Protein AF-L1K322-F1 (afdb_monomer_lite)

Structure (mmCIF, N/CA/C/O backbone):
data_AF-L1K322-F1
#
_entry.id   AF-L1K322-F1
#
loop_
_atom_site.group_PDB
_atom_site.id
_atom_site.type_symbol
_atom_site.label_atom_id
_atom_site.label_alt_id
_atom_site.label_comp_id
_atom_site.label_asym_id
_atom_site.label_entity_id
_atom_site.label_seq_id
_atom_site.pdbx_PDB_ins_code
_atom_site.Cartn_x
_atom_site.Cartn_y
_atom_site.Cartn_z
_atom_site.occupancy
_atom_site.B_iso_or_equiv
_atom_site.auth_seq_id
_atom_site.auth_comp_id
_atom_site.auth_asym_id
_atom_site.auth_atom_id
_atom_site.pdbx_PDB_model_num
ATOM 1 N N . MET A 1 1 ? -31.800 -50.073 56.067 1.00 41.59 1 MET A N 1
ATOM 2 C CA . MET A 1 1 ? -32.032 -50.381 54.642 1.00 41.59 1 MET A CA 1
ATOM 3 C C . MET A 1 1 ? -32.445 -49.103 53.935 1.00 41.59 1 MET A C 1
ATOM 5 O O . MET A 1 1 ? -33.492 -48.566 54.259 1.00 41.59 1 MET A O 1
ATOM 9 N N . GLY A 1 2 ?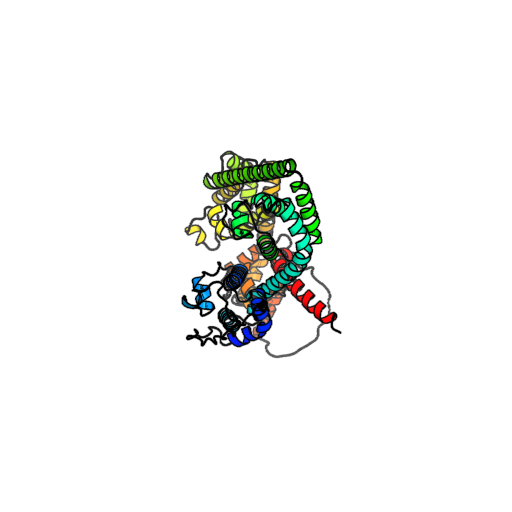 -31.605 -48.610 53.030 1.00 35.69 2 GLY A N 1
ATOM 10 C CA . GLY A 1 2 ? -31.885 -47.506 52.111 1.00 35.69 2 GLY A CA 1
ATOM 11 C C . GLY A 1 2 ? -30.769 -47.503 51.061 1.00 35.69 2 GLY A C 1
ATOM 12 O O . GLY A 1 2 ? -29.612 -47.450 51.482 1.00 35.69 2 GLY A O 1
ATOM 13 N N . PRO A 1 3 ? -31.051 -47.681 49.756 1.00 42.44 3 PRO A N 1
ATOM 14 C CA . PRO A 1 3 ? -29.992 -47.909 48.784 1.00 42.44 3 PRO A CA 1
ATOM 15 C C . PRO A 1 3 ? -29.519 -46.613 48.113 1.00 42.44 3 PRO A C 1
ATOM 17 O O . PRO A 1 3 ? -30.299 -45.844 47.562 1.00 42.44 3 PRO A O 1
ATOM 20 N N . GLU A 1 4 ? -28.204 -46.434 48.212 1.00 34.12 4 GLU A N 1
ATOM 21 C CA . GLU A 1 4 ? -27.244 -46.126 47.144 1.00 34.12 4 GLU A CA 1
ATOM 22 C C . GLU A 1 4 ? -27.522 -44.951 46.191 1.00 34.12 4 GLU A C 1
ATOM 24 O O . GLU A 1 4 ? -28.278 -45.014 45.222 1.00 34.12 4 GLU A O 1
ATOM 29 N N . THR A 1 5 ? -26.746 -43.892 46.420 1.00 40.62 5 THR A N 1
ATOM 30 C CA . THR A 1 5 ? -26.424 -42.822 45.480 1.00 40.62 5 THR A CA 1
ATOM 31 C C . THR A 1 5 ? -25.605 -43.365 44.303 1.00 40.62 5 THR A C 1
ATOM 33 O O . THR A 1 5 ? -24.487 -43.857 44.464 1.00 40.62 5 THR A O 1
ATOM 36 N N . LYS A 1 6 ? -26.160 -43.254 43.089 1.00 37.06 6 LYS A N 1
ATOM 37 C CA . LYS A 1 6 ? -25.452 -43.528 41.831 1.00 37.06 6 LYS A CA 1
ATOM 38 C C . LYS A 1 6 ? -24.299 -42.537 41.635 1.00 37.06 6 LYS A C 1
ATOM 40 O O . LYS A 1 6 ? -24.482 -41.329 41.770 1.00 37.06 6 LYS A O 1
ATOM 45 N N . LYS A 1 7 ? -23.124 -43.069 41.287 1.00 39.88 7 LYS A N 1
ATOM 46 C CA . LYS A 1 7 ? -21.978 -42.311 40.765 1.00 39.88 7 LYS A CA 1
ATOM 47 C C . LYS A 1 7 ? -22.343 -41.669 39.414 1.00 39.88 7 LYS A C 1
ATOM 49 O O . LYS A 1 7 ? -23.121 -42.274 38.678 1.00 39.88 7 LYS A O 1
ATOM 54 N N . PRO A 1 8 ? -21.792 -40.493 39.071 1.00 36.75 8 PRO A N 1
ATOM 55 C CA . PRO A 1 8 ? -21.946 -39.921 37.741 1.00 36.75 8 PRO A CA 1
ATOM 56 C C . PRO A 1 8 ? -21.123 -40.725 36.727 1.00 36.75 8 PRO A C 1
ATOM 58 O O . PRO A 1 8 ? -19.963 -41.054 36.980 1.00 36.75 8 PRO A O 1
ATOM 61 N N . ASP A 1 9 ? -21.773 -41.054 35.614 1.00 34.41 9 ASP A N 1
ATOM 62 C CA . ASP A 1 9 ? -21.249 -41.871 34.527 1.00 34.41 9 ASP A CA 1
ATOM 63 C C . ASP A 1 9 ? -19.962 -41.290 33.922 1.00 34.41 9 ASP A C 1
ATOM 65 O O . ASP A 1 9 ? -19.845 -40.092 33.648 1.00 34.41 9 ASP A O 1
ATOM 69 N N . GLU A 1 10 ? -18.999 -42.183 33.694 1.00 33.31 10 GLU A N 1
ATOM 70 C CA . GLU A 1 10 ? -17.829 -41.953 32.856 1.00 33.31 10 GLU A CA 1
ATOM 71 C C . GLU A 1 10 ? -18.275 -41.480 31.468 1.00 33.31 10 GLU A C 1
ATOM 73 O O . GLU A 1 10 ? -19.051 -42.145 30.776 1.00 33.31 10 GLU A O 1
ATOM 78 N N . TYR A 1 11 ? -17.751 -40.329 31.040 1.00 34.22 11 TYR A N 1
ATOM 79 C CA . TYR A 1 11 ? -17.874 -39.857 29.668 1.00 34.22 11 TYR A CA 1
ATOM 80 C C . TYR A 1 11 ? -17.283 -40.902 28.719 1.00 34.22 11 TYR A C 1
ATOM 82 O O . TYR A 1 11 ? -16.068 -41.044 28.569 1.00 34.22 11 TYR A O 1
ATOM 90 N N . ASN A 1 12 ? -18.188 -41.621 28.064 1.00 32.78 12 ASN A N 1
ATOM 91 C CA . ASN A 1 12 ? -17.923 -42.522 26.962 1.00 32.78 12 ASN A CA 1
ATOM 92 C C . ASN A 1 12 ? -17.321 -41.701 25.809 1.00 32.78 12 ASN A C 1
ATOM 94 O O . ASN A 1 12 ? -18.027 -41.026 25.060 1.00 32.78 12 ASN A O 1
ATOM 98 N N . THR A 1 13 ? -15.991 -41.693 25.719 1.00 34.78 13 THR A N 1
ATOM 99 C CA . THR A 1 13 ? -15.249 -41.082 24.616 1.00 34.78 13 THR A CA 1
ATOM 100 C C . THR A 1 13 ? -15.457 -41.938 23.375 1.00 34.78 13 THR A C 1
ATOM 102 O O . THR A 1 13 ? -14.742 -42.905 23.111 1.00 34.78 13 THR A O 1
ATOM 105 N N . THR A 1 14 ? -16.478 -41.588 22.599 1.00 36.81 14 THR A N 1
ATOM 106 C CA . THR A 1 14 ? -16.730 -42.150 21.276 1.00 36.81 14 THR A CA 1
ATOM 107 C C . THR A 1 14 ? -15.472 -41.988 20.427 1.00 36.81 14 THR A C 1
ATOM 109 O O . THR A 1 14 ? -15.012 -40.877 20.151 1.00 36.81 14 THR A O 1
ATOM 112 N N . LYS A 1 15 ? -14.887 -43.128 20.045 1.00 39.44 15 LYS A N 1
ATOM 113 C CA . LYS A 1 15 ? -13.773 -43.238 19.101 1.00 39.44 15 LYS A CA 1
ATOM 114 C C . LYS A 1 15 ? -14.094 -42.411 17.854 1.00 39.44 15 LYS A C 1
ATOM 116 O O . LYS A 1 15 ? -14.967 -42.779 17.077 1.00 39.44 15 LYS A O 1
ATOM 121 N N . ARG A 1 16 ? -13.377 -41.301 17.664 1.00 35.62 16 ARG A N 1
ATOM 122 C CA . ARG A 1 16 ? -13.387 -40.534 16.413 1.00 35.62 16 ARG A CA 1
ATOM 123 C C . ARG A 1 16 ? -12.787 -41.409 15.317 1.00 35.62 16 ARG A C 1
ATOM 125 O O . ARG A 1 16 ? -11.584 -41.676 15.331 1.00 35.62 16 ARG A O 1
ATOM 132 N N . GLU A 1 17 ? -13.614 -41.873 14.391 1.00 33.97 17 GLU A N 1
ATOM 133 C CA . GLU A 1 17 ? -13.134 -42.533 13.182 1.00 33.97 17 GLU A CA 1
ATOM 134 C C . GLU A 1 17 ? -12.373 -41.511 12.328 1.00 33.97 17 GLU A C 1
ATOM 136 O O . GLU A 1 17 ? -12.911 -40.492 11.899 1.00 33.97 17 GLU A O 1
ATOM 141 N N . LYS A 1 18 ? -11.077 -41.763 12.114 1.00 35.75 18 LYS A N 1
ATOM 142 C CA . LYS A 1 18 ? -10.272 -41.023 11.139 1.00 35.75 18 LYS A CA 1
ATOM 143 C C . LYS A 1 18 ? -10.753 -41.404 9.742 1.00 35.75 18 LYS A C 1
ATOM 145 O O . LYS A 1 18 ? -10.410 -42.477 9.249 1.00 35.75 18 LYS A O 1
ATOM 150 N N . ILE A 1 19 ? -11.504 -40.521 9.094 1.00 38.19 19 ILE A N 1
ATOM 151 C CA . ILE A 1 19 ? -11.815 -40.650 7.670 1.00 38.19 19 ILE A CA 1
ATOM 152 C C . ILE A 1 19 ? -10.530 -40.350 6.884 1.00 38.19 19 ILE A C 1
ATOM 154 O O . ILE A 1 19 ? -10.021 -39.231 6.891 1.00 38.19 19 ILE A O 1
ATOM 158 N N . ILE A 1 20 ? -9.974 -41.376 6.238 1.00 34.31 20 ILE A N 1
ATOM 159 C CA . ILE A 1 20 ? -8.833 -41.257 5.321 1.00 34.31 20 ILE A CA 1
ATOM 160 C C . ILE A 1 20 ? -9.396 -41.015 3.917 1.00 34.31 20 ILE A C 1
ATOM 162 O O . ILE A 1 20 ? -9.968 -41.917 3.307 1.00 34.31 20 ILE A O 1
ATOM 166 N N . LEU A 1 21 ? -9.237 -39.793 3.406 1.00 39.44 21 LEU A N 1
ATOM 167 C CA . LEU A 1 21 ? -9.720 -39.386 2.084 1.00 39.44 21 LEU A CA 1
ATOM 168 C C . LEU A 1 21 ? -8.792 -39.880 0.961 1.00 39.44 21 LEU A C 1
ATOM 170 O O . LEU A 1 21 ? -7.565 -39.792 1.063 1.00 39.44 21 LEU A O 1
ATOM 174 N N . ARG A 1 22 ? -9.382 -40.363 -0.142 1.00 31.08 22 ARG A N 1
ATOM 175 C CA . ARG A 1 22 ? -8.677 -40.658 -1.402 1.00 31.08 22 ARG A CA 1
ATOM 176 C C . ARG A 1 22 ? -8.825 -39.478 -2.380 1.00 31.08 22 ARG A C 1
ATOM 178 O O . ARG A 1 22 ? -9.934 -38.971 -2.509 1.00 31.08 22 ARG A O 1
ATOM 185 N N . PRO A 1 23 ? -7.765 -39.053 -3.096 1.00 35.56 23 PRO A N 1
ATOM 186 C CA . PRO A 1 23 ? -7.838 -37.926 -4.032 1.00 35.56 23 PRO A CA 1
ATOM 187 C C . PRO A 1 23 ? -8.678 -38.230 -5.280 1.00 35.56 23 PRO A C 1
ATOM 189 O O . PRO A 1 23 ? -8.463 -39.260 -5.920 1.00 35.56 23 PRO A O 1
ATOM 192 N N . SER A 1 24 ? -9.553 -37.298 -5.669 1.00 39.47 24 SER A N 1
ATOM 193 C CA . SER A 1 24 ? -10.079 -37.201 -7.040 1.00 39.47 24 SER A CA 1
ATOM 194 C C . SER A 1 24 ? -8.998 -36.641 -7.980 1.00 39.47 24 SER A C 1
ATOM 196 O O . SER A 1 24 ? -8.061 -35.987 -7.521 1.00 39.47 24 SER A O 1
ATOM 198 N N . ALA A 1 25 ? -9.087 -36.949 -9.278 1.00 35.81 25 ALA A N 1
ATOM 199 C CA . ALA A 1 25 ? -8.037 -36.733 -10.276 1.00 35.81 25 ALA A CA 1
ATOM 200 C C . ALA A 1 25 ? -7.489 -35.291 -10.270 1.00 35.81 25 ALA A C 1
ATOM 202 O O . ALA A 1 25 ? -8.152 -34.346 -10.697 1.00 35.81 25 ALA A O 1
ATOM 203 N N . ALA A 1 26 ? -6.255 -35.136 -9.785 1.00 46.47 26 ALA A N 1
ATOM 204 C CA . ALA A 1 26 ? -5.552 -33.863 -9.755 1.00 46.47 26 ALA A CA 1
ATOM 205 C C . ALA A 1 26 ? -5.217 -33.410 -11.183 1.00 46.47 26 ALA A C 1
ATOM 207 O O . ALA A 1 26 ? -4.656 -34.176 -11.969 1.00 46.47 26 ALA A O 1
ATOM 208 N N . LEU A 1 27 ? -5.505 -32.145 -11.501 1.00 48.06 27 LEU A N 1
ATOM 209 C CA . LEU A 1 27 ? -4.880 -31.475 -12.641 1.00 48.06 27 LEU A CA 1
ATOM 210 C C . LEU A 1 27 ? -3.351 -31.603 -12.485 1.00 48.06 27 LEU A C 1
ATOM 212 O O . LEU A 1 27 ? -2.845 -31.339 -11.387 1.00 48.06 27 LEU A O 1
ATOM 216 N N . PRO A 1 28 ? -2.608 -32.036 -13.521 1.00 45.59 28 PRO A N 1
ATOM 217 C CA . PRO A 1 28 ? -1.162 -32.167 -13.419 1.00 45.59 28 PRO A CA 1
ATOM 218 C C . PRO A 1 28 ? -0.547 -30.804 -13.070 1.00 45.59 28 PRO A C 1
ATOM 220 O O . PRO A 1 28 ? -1.006 -29.779 -13.585 1.00 45.59 28 PRO A O 1
ATOM 223 N N . PRO A 1 29 ? 0.466 -30.754 -12.186 1.00 52.91 29 PRO A N 1
ATOM 224 C CA . PRO A 1 29 ? 1.105 -29.496 -11.843 1.00 52.91 29 PRO A CA 1
ATOM 225 C C . PRO A 1 29 ? 1.723 -28.889 -13.104 1.00 52.91 29 PRO A C 1
ATOM 227 O O . PRO A 1 29 ? 2.479 -29.547 -13.816 1.00 52.91 29 PRO A O 1
ATOM 230 N N . ALA A 1 30 ? 1.405 -27.622 -13.369 1.00 63.28 30 ALA A N 1
ATOM 231 C CA . ALA A 1 30 ? 1.925 -26.895 -14.526 1.00 63.28 30 ALA A CA 1
ATOM 232 C C . ALA A 1 30 ? 3.460 -26.731 -14.469 1.00 63.28 30 ALA A C 1
ATOM 234 O O . ALA A 1 30 ? 4.107 -26.512 -15.489 1.00 63.28 30 ALA A O 1
ATOM 235 N N . ASN A 1 31 ? 4.046 -26.878 -13.277 1.00 76.88 31 ASN A N 1
ATOM 236 C CA . ASN A 1 31 ? 5.481 -26.922 -13.033 1.00 76.88 31 ASN A CA 1
ATOM 237 C C . ASN A 1 31 ? 5.912 -28.346 -12.634 1.00 76.88 31 ASN A C 1
ATOM 239 O O . ASN A 1 31 ? 5.464 -28.874 -11.613 1.00 76.88 31 ASN A O 1
ATOM 243 N N . VAL A 1 32 ? 6.833 -28.946 -13.396 1.00 81.81 32 VAL A N 1
ATOM 244 C CA . VAL A 1 32 ? 7.362 -30.305 -13.145 1.00 81.81 32 VAL A CA 1
ATOM 245 C C . VAL A 1 32 ? 8.054 -30.449 -11.781 1.00 81.81 32 VAL A C 1
ATOM 247 O O . VAL A 1 32 ? 8.093 -31.541 -11.218 1.00 81.81 32 VAL A O 1
ATOM 250 N N . ASN A 1 33 ? 8.535 -29.340 -11.212 1.00 87.62 33 ASN A N 1
ATOM 251 C CA . ASN A 1 33 ? 9.201 -29.278 -9.913 1.00 87.62 33 ASN A CA 1
ATOM 252 C C . ASN A 1 33 ? 8.281 -28.798 -8.778 1.00 87.62 33 ASN A C 1
ATOM 254 O O . ASN A 1 33 ? 8.744 -28.704 -7.641 1.00 87.62 33 ASN A O 1
ATOM 258 N N . ALA A 1 34 ? 6.992 -28.527 -9.033 1.00 86.38 34 ALA A N 1
ATOM 259 C CA . ALA A 1 34 ? 6.066 -27.970 -8.038 1.00 86.38 34 ALA A CA 1
ATOM 260 C C . ALA A 1 34 ? 6.077 -28.748 -6.717 1.00 86.38 34 ALA A C 1
ATOM 262 O O . ALA A 1 34 ? 6.218 -28.174 -5.641 1.00 86.38 34 ALA A O 1
ATOM 263 N N . LYS A 1 35 ? 6.007 -30.081 -6.796 1.00 88.12 35 LYS A N 1
ATOM 264 C CA . LYS A 1 35 ? 6.023 -30.943 -5.609 1.00 88.12 35 LYS A CA 1
ATOM 265 C C . LYS A 1 35 ? 7.326 -30.805 -4.817 1.00 88.12 35 LYS A C 1
ATOM 267 O O . LYS A 1 35 ? 7.292 -30.737 -3.596 1.00 88.12 35 LYS A O 1
ATOM 272 N N . GLN A 1 36 ? 8.473 -30.747 -5.495 1.00 91.25 36 GLN A N 1
ATOM 273 C CA . GLN A 1 36 ? 9.772 -30.595 -4.834 1.00 91.25 36 GLN A CA 1
ATOM 274 C C . GLN A 1 36 ? 9.917 -29.216 -4.184 1.00 91.25 36 GLN A C 1
ATOM 276 O O . GLN A 1 36 ? 10.422 -29.123 -3.069 1.00 91.25 36 GLN A O 1
ATOM 281 N N . ILE A 1 37 ? 9.454 -28.160 -4.858 1.00 91.50 37 ILE A N 1
ATOM 282 C CA . ILE A 1 37 ? 9.464 -26.794 -4.330 1.00 91.50 37 ILE A CA 1
ATOM 283 C C . ILE A 1 37 ? 8.556 -26.691 -3.098 1.00 91.50 37 ILE A C 1
ATOM 285 O O . ILE A 1 37 ? 9.020 -26.238 -2.057 1.00 91.50 37 ILE A O 1
ATOM 289 N N . ALA A 1 38 ? 7.310 -27.171 -3.174 1.00 91.31 38 ALA A N 1
ATOM 290 C CA . ALA A 1 38 ? 6.384 -27.174 -2.040 1.00 91.31 38 ALA A CA 1
ATOM 291 C C . ALA A 1 38 ? 6.945 -27.965 -0.844 1.00 91.31 38 ALA A C 1
ATOM 293 O O . ALA A 1 38 ? 6.894 -27.487 0.288 1.00 91.31 38 ALA A O 1
ATOM 294 N N . ASN A 1 39 ? 7.566 -29.123 -1.100 1.00 91.88 39 ASN A N 1
ATOM 295 C CA . ASN A 1 39 ? 8.167 -29.961 -0.060 1.00 91.88 39 ASN A CA 1
ATOM 296 C C . ASN A 1 39 ? 9.286 -29.260 0.730 1.00 91.88 39 ASN A C 1
ATOM 298 O O . ASN A 1 39 ? 9.509 -29.593 1.893 1.00 91.88 39 ASN A O 1
ATOM 302 N N . LYS A 1 40 ? 9.988 -28.280 0.140 1.00 94.88 40 LYS A N 1
ATOM 303 C CA . LYS A 1 40 ? 10.999 -27.489 0.869 1.00 94.88 40 LYS A CA 1
ATOM 304 C C . LYS A 1 40 ? 10.389 -26.634 1.981 1.00 94.88 40 LYS A C 1
ATOM 306 O O . LYS A 1 40 ? 11.096 -26.285 2.920 1.00 94.88 40 LYS A O 1
ATOM 311 N N . PHE A 1 41 ? 9.098 -26.317 1.883 1.00 96.12 41 PHE A N 1
ATOM 312 C CA . PHE A 1 41 ? 8.388 -25.423 2.797 1.00 96.12 41 PHE A CA 1
ATOM 313 C C . PHE A 1 41 ? 7.255 -26.121 3.561 1.00 96.12 41 PHE A C 1
ATOM 315 O O . PHE A 1 41 ? 6.390 -25.469 4.146 1.00 96.12 41 PHE A O 1
ATOM 322 N N . THR A 1 42 ? 7.255 -27.458 3.593 1.00 94.81 42 THR A N 1
ATOM 323 C CA . THR A 1 42 ? 6.255 -28.256 4.317 1.00 94.81 42 THR A CA 1
ATOM 324 C C . THR A 1 42 ? 6.140 -27.854 5.788 1.00 94.81 42 THR A C 1
ATOM 326 O O . THR A 1 42 ? 5.037 -27.837 6.328 1.00 94.81 42 THR A O 1
ATOM 329 N N . SER A 1 43 ? 7.251 -27.496 6.442 1.00 95.56 43 SER A N 1
ATOM 330 C CA . SER A 1 43 ? 7.227 -27.063 7.845 1.00 95.56 43 SER A CA 1
ATOM 331 C C . SER A 1 43 ? 6.365 -25.813 8.037 1.00 95.56 43 SER A C 1
ATOM 333 O O . SER A 1 43 ? 5.501 -25.799 8.909 1.00 95.56 43 SER A O 1
ATOM 335 N N . GLN A 1 44 ? 6.546 -24.797 7.192 1.00 96.12 44 GLN A N 1
ATOM 336 C CA . GLN A 1 44 ? 5.782 -23.550 7.224 1.00 96.12 44 GLN A CA 1
ATOM 337 C C . GLN A 1 44 ? 4.306 -23.786 6.900 1.00 96.12 44 GLN A C 1
ATOM 339 O O . GLN A 1 44 ? 3.429 -23.256 7.578 1.00 96.12 44 GLN A O 1
ATOM 344 N N . ILE A 1 45 ? 4.020 -24.627 5.900 1.00 95.38 45 ILE A N 1
ATOM 345 C CA . ILE A 1 45 ? 2.644 -24.970 5.512 1.00 95.38 45 ILE A CA 1
ATOM 346 C C . ILE A 1 45 ? 1.914 -25.660 6.673 1.00 95.38 45 ILE A C 1
ATOM 348 O O . ILE A 1 45 ? 0.774 -25.316 6.986 1.00 95.38 45 ILE A O 1
ATOM 352 N N . ARG A 1 46 ? 2.574 -26.600 7.359 1.00 95.69 46 ARG A N 1
ATOM 353 C CA . ARG A 1 46 ? 2.010 -27.281 8.536 1.00 95.69 46 ARG A CA 1
ATOM 354 C C . ARG A 1 46 ? 1.860 -26.358 9.732 1.00 95.69 46 ARG A C 1
ATOM 356 O O . ARG A 1 46 ? 0.912 -26.497 10.499 1.00 95.69 46 ARG A O 1
ATOM 363 N N . GLU A 1 47 ? 2.775 -25.417 9.902 1.00 94.12 47 GLU A N 1
ATOM 364 C CA . GLU A 1 47 ? 2.669 -24.424 10.960 1.00 94.12 47 GLU A CA 1
ATOM 365 C C . GLU A 1 47 ? 1.475 -23.488 10.735 1.00 94.12 47 GLU A C 1
ATOM 367 O O . GLU A 1 47 ? 0.702 -23.254 11.665 1.00 94.12 47 GLU A O 1
ATOM 372 N N . MET A 1 48 ? 1.247 -23.059 9.490 1.00 94.56 48 MET A N 1
ATOM 373 C CA . MET A 1 48 ? 0.033 -22.339 9.099 1.00 94.56 48 MET A CA 1
ATOM 374 C C . MET A 1 48 ? -1.225 -23.174 9.339 1.00 94.56 48 MET A C 1
ATOM 376 O O . MET A 1 48 ? -2.205 -22.673 9.885 1.00 94.56 48 MET A O 1
ATOM 380 N N . HIS A 1 49 ? -1.204 -24.456 8.960 1.00 95.31 49 HIS A N 1
ATOM 381 C CA . HIS A 1 49 ? -2.322 -25.374 9.195 1.00 95.31 49 HIS A CA 1
ATOM 382 C C . HIS A 1 49 ? -2.685 -25.446 10.677 1.00 95.31 49 HIS A C 1
ATOM 384 O O . HIS A 1 49 ? -3.850 -25.270 11.038 1.00 95.31 49 HIS A O 1
ATOM 390 N N . LYS A 1 50 ? -1.671 -25.630 11.531 1.00 94.06 50 LYS A N 1
ATOM 391 C CA . LYS A 1 50 ? -1.815 -25.674 12.986 1.00 94.06 50 LYS A CA 1
ATOM 392 C C . LYS A 1 50 ? -2.376 -24.363 13.534 1.00 94.06 50 LYS A C 1
ATOM 394 O O . LYS A 1 50 ? -3.293 -24.410 14.347 1.00 94.06 50 LYS A O 1
ATOM 399 N N . MET A 1 51 ? -1.858 -23.221 13.079 1.00 91.31 51 MET A N 1
ATOM 400 C CA . MET A 1 51 ? -2.345 -21.889 13.459 1.00 91.31 51 MET A CA 1
ATOM 401 C C . MET A 1 51 ? -3.829 -21.708 13.107 1.00 91.31 51 MET A C 1
ATOM 403 O O . MET A 1 51 ? -4.604 -21.242 13.933 1.00 91.31 51 MET A O 1
ATOM 407 N N . CYS A 1 52 ? -4.245 -22.123 11.909 1.00 89.69 52 CYS A N 1
ATOM 408 C CA . CYS A 1 52 ? -5.640 -22.035 11.472 1.00 89.69 52 CYS A CA 1
ATOM 409 C C . CYS A 1 52 ? -6.540 -23.147 12.045 1.00 89.69 52 CYS A C 1
ATOM 411 O O . CYS A 1 52 ? -7.735 -23.173 11.748 1.00 89.69 52 CYS A O 1
ATOM 413 N N . GLY A 1 53 ? -5.990 -24.122 12.780 1.00 90.38 53 GLY A N 1
ATOM 414 C CA . GLY A 1 53 ? -6.708 -25.336 13.187 1.00 90.38 53 GLY A CA 1
ATOM 415 C C . GLY A 1 53 ? -7.288 -26.130 12.008 1.00 90.38 53 GLY A C 1
ATOM 416 O O . GLY A 1 53 ? -8.292 -26.819 12.166 1.00 90.38 53 GLY A O 1
ATOM 417 N N . GLY A 1 54 ? -6.718 -25.972 10.809 1.00 91.12 54 GLY A N 1
ATOM 418 C CA . GLY A 1 54 ? -7.257 -26.515 9.561 1.00 91.12 54 GLY A CA 1
ATOM 419 C C . GLY A 1 54 ? -8.574 -25.892 9.083 1.00 91.12 54 GLY A C 1
ATOM 420 O O . GLY A 1 54 ? -9.138 -26.382 8.111 1.00 91.12 54 GLY A O 1
ATOM 421 N N . ARG A 1 55 ? -9.102 -24.841 9.720 1.00 88.81 55 ARG A N 1
ATOM 422 C CA . ARG A 1 55 ? -10.411 -24.286 9.351 1.00 88.81 55 ARG A CA 1
ATOM 423 C C . ARG A 1 55 ? -10.391 -23.622 7.972 1.00 88.81 55 ARG A C 1
ATOM 425 O O . ARG A 1 55 ? -9.530 -22.785 7.692 1.00 88.81 55 ARG A O 1
ATOM 432 N N . LEU A 1 56 ? -11.367 -23.966 7.130 1.00 90.12 56 LEU A N 1
ATOM 433 C CA . LEU A 1 56 ? -11.464 -23.486 5.748 1.00 90.12 56 LEU A CA 1
ATOM 434 C C . LEU A 1 56 ? -11.565 -21.958 5.642 1.00 90.12 56 LEU A C 1
ATOM 436 O O . LEU A 1 56 ? -10.929 -21.380 4.772 1.00 90.12 56 LEU A O 1
ATOM 440 N N . ASP A 1 57 ? -12.327 -21.300 6.515 1.00 83.88 57 ASP A N 1
ATOM 441 C CA . ASP A 1 57 ? -12.505 -19.842 6.515 1.00 83.88 57 ASP A CA 1
ATOM 442 C C . ASP A 1 57 ? -11.190 -19.097 6.790 1.00 83.88 57 ASP A C 1
ATOM 444 O O . ASP A 1 57 ? -10.847 -18.140 6.092 1.00 83.88 57 ASP A O 1
ATOM 448 N N . LEU A 1 58 ? -10.406 -19.582 7.756 1.00 87.25 58 LEU A N 1
ATOM 449 C CA . LEU A 1 58 ? -9.095 -19.017 8.077 1.00 87.25 58 LEU A CA 1
ATOM 450 C C . LEU A 1 58 ? -8.064 -19.314 6.983 1.00 87.25 58 LEU A C 1
ATOM 452 O O . LEU A 1 58 ? -7.302 -18.429 6.602 1.00 87.25 58 LEU A O 1
ATOM 456 N N . ILE A 1 59 ? -8.065 -20.531 6.430 1.00 93.75 59 ILE A N 1
ATOM 457 C CA . ILE A 1 59 ? -7.216 -20.882 5.281 1.00 93.75 59 ILE A CA 1
ATOM 458 C C . ILE A 1 59 ? -7.574 -20.019 4.067 1.00 93.75 59 ILE A C 1
ATOM 460 O O . ILE A 1 59 ? -6.685 -19.517 3.387 1.00 93.75 59 ILE A O 1
ATOM 464 N N . HIS A 1 60 ? -8.857 -19.790 3.800 1.00 91.69 60 HIS A N 1
ATOM 465 C CA . HIS A 1 60 ? -9.284 -18.945 2.691 1.00 91.69 60 HIS A CA 1
ATOM 466 C C . HIS A 1 60 ? -8.768 -17.513 2.859 1.00 91.69 60 HIS A C 1
ATOM 468 O O . HIS A 1 60 ? -8.162 -16.974 1.933 1.00 91.69 60 HIS A O 1
ATOM 474 N N . MET A 1 61 ? -8.903 -16.940 4.057 1.00 86.44 61 MET A N 1
ATOM 475 C CA . MET A 1 61 ? -8.347 -15.626 4.383 1.00 86.44 61 MET A CA 1
ATOM 476 C C . MET A 1 61 ? -6.829 -15.560 4.136 1.00 86.44 61 MET A C 1
ATOM 478 O O . MET A 1 61 ? -6.366 -14.613 3.502 1.00 86.44 61 MET A O 1
ATOM 482 N N . MET A 1 62 ? -6.068 -16.588 4.537 1.00 93.31 62 MET A N 1
ATOM 483 C CA . MET A 1 62 ? -4.624 -16.678 4.264 1.00 93.31 62 MET A CA 1
ATOM 484 C C . MET A 1 62 ? -4.308 -16.609 2.769 1.00 93.31 62 MET A C 1
ATOM 486 O O . MET A 1 62 ? -3.424 -15.875 2.337 1.00 93.31 62 MET A O 1
ATOM 490 N N . PHE A 1 63 ? -5.037 -17.362 1.952 1.00 92.81 63 PHE A N 1
ATOM 491 C CA . PHE A 1 63 ? -4.812 -17.372 0.510 1.00 92.81 63 PHE A CA 1
ATOM 492 C C . PHE A 1 63 ? -5.229 -16.055 -0.158 1.00 92.81 63 PHE A C 1
ATOM 494 O O . PHE A 1 63 ? -4.598 -15.655 -1.137 1.00 92.81 63 PHE A O 1
ATOM 501 N N . CYS A 1 64 ? -6.250 -15.366 0.359 1.00 87.19 64 CYS A N 1
ATOM 502 C CA . CYS A 1 64 ? -6.592 -14.013 -0.082 1.00 87.19 64 CYS A CA 1
ATOM 503 C C . CYS A 1 64 ? -5.467 -13.023 0.234 1.00 87.19 64 CYS A C 1
ATOM 505 O O . CYS A 1 64 ? -5.068 -12.285 -0.659 1.00 87.19 64 CYS A O 1
ATOM 507 N N . GLN A 1 65 ? -4.877 -13.080 1.431 1.00 86.06 65 GLN A N 1
ATOM 508 C CA . GLN A 1 65 ? -3.715 -12.253 1.785 1.00 86.06 65 GLN A CA 1
ATOM 509 C C . GLN A 1 65 ? -2.515 -12.533 0.872 1.00 86.06 65 GLN A C 1
ATOM 511 O O . GLN A 1 65 ? -1.851 -11.608 0.411 1.00 86.06 65 GLN A O 1
ATOM 516 N N . ILE A 1 66 ? -2.263 -13.804 0.545 1.00 90.00 66 ILE A N 1
ATOM 517 C CA . ILE A 1 66 ? -1.227 -14.171 -0.429 1.00 90.00 66 ILE A CA 1
ATOM 518 C C . ILE A 1 66 ? -1.564 -13.590 -1.810 1.00 90.00 66 ILE A C 1
ATOM 520 O O . ILE A 1 66 ? -0.686 -13.055 -2.481 1.00 90.00 66 ILE A O 1
ATOM 524 N N . ALA A 1 67 ? -2.818 -13.667 -2.262 1.00 81.12 67 ALA A N 1
ATOM 525 C CA . ALA A 1 67 ? -3.226 -13.094 -3.543 1.00 81.12 67 ALA A CA 1
ATOM 526 C C . ALA A 1 67 ? -3.016 -11.570 -3.580 1.00 81.12 67 ALA A C 1
ATOM 528 O O . ALA A 1 67 ? -2.376 -11.073 -4.510 1.00 81.12 67 ALA A O 1
ATOM 529 N N . GLU A 1 68 ? -3.466 -10.858 -2.549 1.00 74.62 68 GLU A N 1
ATOM 530 C CA . GLU A 1 68 ? -3.320 -9.407 -2.397 1.00 74.62 68 GLU A CA 1
ATOM 531 C C . GLU A 1 68 ? -1.851 -8.979 -2.350 1.00 74.62 68 GLU A C 1
ATOM 533 O O . GLU A 1 68 ? -1.462 -8.056 -3.066 1.00 74.62 68 GLU A O 1
ATOM 538 N N . HIS A 1 69 ? -1.005 -9.704 -1.607 1.00 81.00 69 HIS A N 1
ATOM 539 C CA . HIS A 1 69 ? 0.446 -9.481 -1.574 1.00 81.00 69 HIS A CA 1
ATOM 540 C C . HIS A 1 69 ? 1.085 -9.572 -2.969 1.00 81.00 69 HIS A C 1
ATOM 542 O O . HIS A 1 69 ? 2.069 -8.902 -3.267 1.00 81.00 69 HIS A O 1
ATOM 548 N N . ASN A 1 70 ? 0.499 -10.376 -3.857 1.00 77.62 70 ASN A N 1
ATOM 549 C CA . ASN A 1 70 ? 0.932 -10.526 -5.243 1.00 77.62 70 ASN A CA 1
ATOM 550 C C . ASN A 1 70 ? 0.169 -9.617 -6.226 1.00 77.62 70 ASN A C 1
ATOM 552 O O . ASN A 1 70 ? 0.197 -9.874 -7.434 1.00 77.62 70 ASN A O 1
ATOM 556 N N . GLY A 1 71 ? -0.542 -8.594 -5.738 1.00 72.81 71 GLY A N 1
ATOM 557 C CA . GLY A 1 71 ? -1.304 -7.649 -6.559 1.00 72.81 71 GLY A CA 1
ATOM 558 C C . GLY A 1 71 ? -2.504 -8.271 -7.280 1.00 72.81 71 GLY A C 1
ATOM 559 O O . GLY A 1 71 ? -2.920 -7.772 -8.327 1.00 72.81 71 GLY A O 1
ATOM 560 N N . LYS A 1 72 ? -3.038 -9.387 -6.771 1.00 73.00 72 LYS A N 1
ATOM 561 C CA . LYS A 1 72 ? -4.202 -10.084 -7.333 1.00 73.00 72 LYS A CA 1
ATOM 562 C C . LYS A 1 72 ? -5.449 -9.853 -6.477 1.00 73.00 72 LYS A C 1
ATOM 564 O O . LYS A 1 72 ? -5.324 -9.642 -5.274 1.00 73.00 72 LYS A O 1
ATOM 569 N N . PRO A 1 73 ? -6.654 -9.936 -7.071 1.00 70.56 73 PRO A N 1
ATOM 570 C CA . PRO A 1 73 ? -7.890 -9.876 -6.299 1.00 70.56 73 PRO A CA 1
ATOM 571 C C . PRO A 1 73 ? -8.017 -11.069 -5.329 1.00 70.56 73 PRO A C 1
ATOM 573 O O . PRO A 1 73 ? -7.430 -12.128 -5.592 1.00 70.56 73 PRO A O 1
ATOM 576 N N . PRO A 1 74 ? -8.822 -10.932 -4.256 1.00 78.00 74 PRO A N 1
ATOM 577 C CA . PRO A 1 74 ? -9.143 -12.024 -3.341 1.00 78.00 74 PRO A CA 1
ATOM 578 C C . PRO A 1 74 ? -9.654 -13.266 -4.077 1.00 78.00 74 PRO A C 1
ATOM 580 O O . PRO A 1 74 ? -10.386 -13.168 -5.066 1.00 78.00 74 PRO A O 1
ATOM 583 N N . ILE A 1 75 ? -9.284 -14.450 -3.587 1.00 80.62 75 ILE A N 1
ATOM 584 C CA . ILE A 1 75 ? -9.671 -15.710 -4.226 1.00 80.62 75 ILE A CA 1
ATOM 585 C C . ILE A 1 75 ? -11.175 -15.937 -4.015 1.00 80.62 75 ILE A C 1
ATOM 587 O O . ILE A 1 75 ? -11.627 -15.904 -2.872 1.00 80.62 75 ILE A O 1
ATOM 591 N N . PRO A 1 76 ? -11.977 -16.203 -5.060 1.00 82.00 76 PRO A N 1
ATOM 592 C CA . PRO A 1 76 ? -13.385 -16.543 -4.876 1.00 82.00 76 PRO A CA 1
ATOM 593 C C . PRO A 1 76 ? -13.557 -17.844 -4.068 1.00 82.00 76 PRO A C 1
ATOM 595 O O . PRO A 1 76 ? -12.785 -18.783 -4.286 1.00 82.00 76 PRO A O 1
ATOM 598 N N . PRO A 1 77 ? -14.590 -17.976 -3.208 1.00 82.00 77 PRO A N 1
ATOM 599 C CA . PRO A 1 77 ? -14.821 -19.192 -2.418 1.00 82.00 77 PRO A CA 1
ATOM 600 C C . PRO A 1 77 ? -14.836 -20.477 -3.258 1.00 82.00 77 PRO A C 1
ATOM 602 O O . PRO A 1 77 ? -14.213 -21.471 -2.896 1.00 82.00 77 PRO A O 1
ATOM 605 N N . GLN A 1 78 ? -15.459 -20.441 -4.440 1.00 79.75 78 GLN A N 1
ATOM 606 C CA . GLN A 1 78 ? -15.522 -21.600 -5.335 1.00 79.75 78 GLN A CA 1
ATOM 607 C C . GLN A 1 78 ? -14.137 -22.040 -5.830 1.00 79.75 78 GLN A C 1
ATOM 609 O O . GLN A 1 78 ? -13.852 -23.233 -5.935 1.00 79.75 78 GLN A O 1
ATOM 614 N N . SER A 1 79 ? -13.252 -21.081 -6.113 1.00 87.50 79 SER A N 1
ATOM 615 C CA . SER A 1 79 ? -11.871 -21.363 -6.505 1.00 87.50 79 SER A CA 1
ATOM 616 C C . SER A 1 79 ? -11.072 -21.961 -5.348 1.00 87.50 79 SER A C 1
ATOM 618 O O . SER A 1 79 ? -10.216 -22.809 -5.588 1.00 87.50 79 SER A O 1
ATOM 620 N N . MET A 1 80 ? -11.375 -21.571 -4.104 1.00 90.88 80 MET A N 1
ATOM 621 C CA . MET A 1 80 ? -10.755 -22.145 -2.907 1.00 90.88 80 MET A CA 1
ATOM 622 C C . MET A 1 80 ? -11.093 -23.631 -2.747 1.00 90.88 80 MET A C 1
ATOM 624 O O . MET A 1 80 ? -10.194 -24.441 -2.529 1.00 90.88 80 MET A O 1
ATOM 628 N N . LEU A 1 81 ? -12.364 -24.006 -2.933 1.00 88.12 81 LEU A N 1
ATOM 629 C CA . LEU A 1 81 ? -12.793 -25.409 -2.873 1.00 88.12 81 LEU A CA 1
ATOM 630 C C . LEU A 1 81 ? -12.066 -26.265 -3.919 1.00 88.12 81 LEU A C 1
ATOM 632 O O . LEU A 1 81 ? -11.521 -27.315 -3.591 1.00 88.12 81 LEU A O 1
ATOM 636 N N . LEU A 1 82 ? -11.965 -25.778 -5.160 1.00 86.38 82 LEU A N 1
ATOM 637 C CA . LEU A 1 82 ? -11.233 -26.467 -6.232 1.00 86.38 82 LEU A CA 1
ATOM 638 C C . LEU A 1 82 ? -9.737 -26.615 -5.925 1.00 86.38 82 LEU A C 1
ATOM 640 O O . LEU A 1 82 ? -9.131 -27.656 -6.201 1.00 86.38 82 LEU A O 1
ATOM 644 N N . LEU A 1 83 ? -9.130 -25.575 -5.352 1.00 89.88 83 LEU A N 1
ATOM 645 C CA . LEU A 1 83 ? -7.716 -25.575 -4.999 1.00 89.88 83 LEU A CA 1
ATOM 646 C C . LEU A 1 83 ? -7.416 -26.636 -3.932 1.00 89.88 83 LEU A C 1
ATOM 648 O O . LEU A 1 83 ? -6.462 -27.406 -4.084 1.00 89.88 83 LEU A O 1
ATOM 652 N N . LEU A 1 84 ? -8.288 -26.721 -2.926 1.00 91.31 84 LEU A N 1
ATOM 653 C CA . LEU A 1 84 ? -8.225 -27.662 -1.807 1.00 91.31 84 LEU A CA 1
ATOM 654 C C . LEU A 1 84 ? -8.789 -29.061 -2.117 1.00 91.31 84 LEU A C 1
ATOM 656 O O . LEU A 1 84 ? -8.691 -29.941 -1.268 1.00 91.31 84 LEU A O 1
ATOM 660 N N . GLU A 1 85 ? -9.329 -29.287 -3.320 1.00 90.69 85 GLU A N 1
ATOM 661 C CA . GLU A 1 85 ? -9.994 -30.545 -3.720 1.00 90.69 85 GLU A CA 1
ATOM 662 C C . GLU A 1 85 ? -11.215 -30.894 -2.853 1.00 90.69 85 GLU A C 1
ATOM 664 O O . GLU A 1 85 ? -11.491 -32.068 -2.622 1.00 90.69 85 GLU A O 1
ATOM 669 N N . LEU A 1 86 ? -11.945 -29.877 -2.389 1.00 87.38 86 LEU A N 1
ATOM 670 C CA . LEU A 1 86 ? -13.175 -30.029 -1.616 1.00 87.38 86 LEU A CA 1
ATOM 671 C C . LEU A 1 86 ? -14.402 -30.033 -2.532 1.00 87.38 86 LEU A C 1
ATOM 673 O O . LEU A 1 86 ? -14.498 -29.267 -3.495 1.00 87.38 86 LEU A O 1
ATOM 677 N N . THR A 1 87 ? -15.362 -30.880 -2.194 1.00 86.50 87 THR A N 1
ATOM 678 C CA . THR A 1 87 ? -16.685 -30.973 -2.813 1.00 86.50 87 THR A CA 1
ATOM 679 C C . THR A 1 87 ? -17.728 -30.206 -1.986 1.00 86.50 87 THR A C 1
ATOM 681 O O . THR A 1 87 ? -17.495 -29.919 -0.809 1.00 86.50 87 THR A O 1
ATOM 684 N N . PRO A 1 88 ? -18.900 -29.860 -2.556 1.00 81.81 88 PRO A N 1
ATOM 685 C CA . PRO A 1 88 ? -19.997 -29.266 -1.787 1.00 81.81 88 PRO A CA 1
ATOM 686 C C . PRO A 1 88 ? -20.434 -30.131 -0.595 1.00 81.81 88 PRO A C 1
ATOM 688 O O . PRO A 1 88 ? -20.801 -29.603 0.452 1.00 81.81 88 PRO A O 1
ATOM 691 N N . GLU A 1 89 ? -20.360 -31.456 -0.731 1.00 84.25 89 GLU A N 1
ATOM 692 C CA . GLU A 1 89 ? -20.606 -32.429 0.335 1.00 84.25 89 GLU A CA 1
ATOM 693 C C . GLU A 1 89 ? -19.675 -32.230 1.535 1.00 84.25 89 GLU A C 1
ATOM 695 O O . GLU A 1 89 ? -20.152 -32.259 2.668 1.00 84.25 89 GLU A O 1
ATOM 700 N N . ASP A 1 90 ? -18.390 -31.952 1.292 1.00 79.38 90 ASP A N 1
ATOM 701 C CA . ASP A 1 90 ? -17.390 -31.698 2.342 1.00 79.38 90 ASP A CA 1
ATOM 702 C C . ASP A 1 90 ? -17.670 -30.400 3.118 1.00 79.38 90 ASP A C 1
ATOM 704 O O . ASP A 1 90 ? -17.116 -30.173 4.192 1.00 79.38 90 ASP A O 1
ATOM 708 N N . CYS A 1 91 ? -18.533 -29.538 2.573 1.00 82.88 91 CYS A N 1
ATOM 709 C CA . CYS A 1 91 ? -18.890 -28.240 3.137 1.00 82.88 91 CYS A CA 1
ATOM 710 C C . CYS A 1 91 ? -20.261 -28.228 3.833 1.00 82.88 91 CYS A C 1
ATOM 712 O O . CYS A 1 91 ? -20.740 -27.155 4.195 1.00 82.88 91 CYS A O 1
ATOM 714 N N . LYS A 1 92 ? -20.907 -29.390 4.013 1.00 81.31 92 LYS A N 1
ATOM 715 C CA . LYS A 1 92 ? -22.214 -29.492 4.692 1.00 81.31 92 LYS A CA 1
ATOM 716 C C . LYS A 1 92 ? -22.120 -29.277 6.203 1.00 81.31 92 LYS A C 1
ATOM 718 O O . LYS A 1 92 ? -23.081 -28.809 6.809 1.00 81.31 92 LYS A O 1
ATOM 723 N N . GLU A 1 93 ? -20.984 -29.618 6.804 1.00 77.31 93 GLU A N 1
ATOM 724 C CA . GLU A 1 93 ? -20.740 -29.476 8.240 1.00 77.31 93 GLU A CA 1
ATOM 725 C C . GLU A 1 93 ? -19.822 -28.282 8.521 1.00 77.31 93 GLU A C 1
ATOM 727 O O . GLU A 1 93 ? -18.798 -28.093 7.864 1.00 77.31 93 GLU A O 1
ATOM 732 N N . HIS A 1 94 ? -20.178 -27.473 9.521 1.00 75.56 94 HIS A N 1
ATOM 733 C CA . HIS A 1 94 ? -19.393 -26.316 9.943 1.00 75.56 94 HIS A CA 1
ATOM 734 C C . HIS A 1 94 ? -18.872 -26.505 11.379 1.00 75.56 94 HIS A C 1
ATOM 736 O O . HIS A 1 94 ? -19.650 -26.887 12.253 1.00 75.56 94 HIS A O 1
ATOM 742 N N . PRO A 1 95 ? -17.591 -26.190 11.657 1.00 82.00 95 PRO A N 1
ATOM 743 C CA . PRO A 1 95 ? -16.586 -25.671 10.725 1.00 82.00 95 PRO A CA 1
ATOM 744 C C . PRO A 1 95 ? -16.017 -26.756 9.792 1.00 82.00 95 PRO A C 1
ATOM 746 O O . PRO A 1 95 ? -15.791 -27.887 10.210 1.00 82.00 95 PRO A O 1
ATOM 749 N N . VAL A 1 96 ? -15.707 -26.383 8.546 1.00 86.19 96 VAL A N 1
ATOM 750 C CA . VAL A 1 96 ? -15.032 -27.276 7.588 1.00 86.19 96 VAL A CA 1
ATOM 751 C C . VAL A 1 96 ? -13.547 -27.349 7.937 1.00 86.19 96 VAL A C 1
ATOM 753 O O . VAL A 1 96 ? -12.866 -26.319 7.946 1.00 86.19 96 VAL A O 1
ATOM 756 N N . ILE A 1 97 ? -13.044 -28.556 8.211 1.00 92.38 97 ILE A N 1
ATOM 757 C CA . ILE A 1 97 ? -11.639 -28.797 8.562 1.00 92.38 97 ILE A CA 1
ATOM 758 C C . ILE A 1 97 ? -10.901 -29.423 7.379 1.00 92.38 97 ILE A C 1
ATOM 760 O O . ILE A 1 97 ? -11.110 -30.576 7.009 1.00 92.38 97 ILE A O 1
ATOM 764 N N . VAL A 1 98 ? -9.993 -28.648 6.804 1.00 92.88 98 VAL A N 1
ATOM 765 C CA . VAL A 1 98 ? -9.089 -29.036 5.724 1.00 92.88 98 VAL A CA 1
ATOM 766 C C . VAL A 1 98 ? -7.946 -29.868 6.302 1.00 92.88 98 VAL A C 1
ATOM 768 O O . VAL A 1 98 ? -7.357 -29.498 7.317 1.00 92.88 98 VAL A O 1
ATOM 771 N N . SER A 1 99 ? -7.587 -30.978 5.655 1.00 92.88 99 SER A N 1
ATOM 772 C CA . SER A 1 99 ? -6.406 -31.763 6.048 1.00 92.88 99 SER A CA 1
ATOM 773 C C . SER A 1 99 ? -5.093 -31.059 5.683 1.00 92.88 99 SER A C 1
ATOM 775 O O . SER A 1 99 ? -5.026 -30.285 4.728 1.00 92.88 99 SER A O 1
ATOM 777 N N . ASP A 1 100 ? -4.024 -31.371 6.411 1.00 91.12 100 ASP A N 1
ATOM 778 C CA . ASP A 1 100 ? -2.661 -30.934 6.093 1.00 91.12 100 ASP A CA 1
ATOM 779 C C . ASP A 1 100 ? -2.240 -31.367 4.679 1.00 91.12 100 ASP A C 1
ATOM 781 O O . ASP A 1 100 ? -1.700 -30.565 3.923 1.00 91.12 100 ASP A O 1
ATOM 785 N N . VAL A 1 101 ? -2.581 -32.593 4.273 1.00 91.25 101 VAL A N 1
ATOM 786 C CA . VAL A 1 101 ? -2.304 -33.119 2.927 1.00 91.25 101 VAL A CA 1
ATOM 787 C C . VAL A 1 101 ? -3.037 -32.329 1.836 1.00 91.25 101 VAL A C 1
ATOM 789 O O . VAL A 1 101 ? -2.450 -32.031 0.793 1.00 91.25 101 VAL A O 1
ATOM 792 N N . ALA A 1 102 ? -4.313 -31.986 2.044 1.00 91.19 102 ALA A N 1
ATOM 793 C CA . ALA A 1 102 ? -5.069 -31.166 1.092 1.00 91.19 102 ALA A CA 1
ATOM 794 C C . ALA A 1 102 ? -4.464 -29.760 0.967 1.00 91.19 102 ALA A C 1
ATOM 796 O O . ALA A 1 102 ? -4.325 -29.234 -0.139 1.00 91.19 102 ALA A O 1
ATOM 797 N N . LEU A 1 103 ? -4.026 -29.188 2.090 1.00 94.44 103 LEU A N 1
ATOM 798 C CA . LEU A 1 103 ? -3.359 -27.895 2.111 1.00 94.44 103 LEU A CA 1
ATOM 799 C C . LEU A 1 103 ? -1.994 -27.936 1.402 1.00 94.44 103 LEU A C 1
ATOM 801 O O . LEU A 1 103 ? -1.732 -27.096 0.547 1.00 94.44 103 LEU A O 1
ATOM 805 N N . GLU A 1 104 ? -1.148 -28.934 1.672 1.00 93.00 104 GLU A N 1
ATOM 806 C CA . GLU A 1 104 ? 0.148 -29.113 0.994 1.00 93.00 104 GLU A CA 1
ATOM 807 C C . GLU A 1 104 ? -0.021 -29.205 -0.535 1.00 93.00 104 GLU A C 1
ATOM 809 O O . GLU A 1 104 ? 0.719 -28.573 -1.295 1.00 93.00 104 GLU A O 1
ATOM 814 N N . LYS A 1 105 ? -1.045 -29.929 -1.006 1.00 91.38 105 LYS A N 1
ATOM 815 C CA . LYS A 1 105 ? -1.387 -29.989 -2.435 1.00 91.38 105 LYS A CA 1
ATOM 816 C C . LYS A 1 105 ? -1.836 -28.644 -2.996 1.00 91.38 105 LYS A C 1
ATOM 818 O O . LYS A 1 105 ? -1.449 -28.304 -4.113 1.00 91.38 105 LYS A O 1
ATOM 823 N N . ALA A 1 106 ? -2.644 -27.887 -2.257 1.00 93.44 106 ALA A N 1
ATOM 824 C CA . ALA A 1 106 ? -3.074 -26.557 -2.678 1.00 93.44 106 ALA A CA 1
ATOM 825 C C . ALA A 1 106 ? -1.879 -25.613 -2.868 1.00 93.44 106 ALA A C 1
ATOM 827 O O . ALA A 1 106 ? -1.798 -24.948 -3.898 1.00 93.44 106 ALA A O 1
ATOM 828 N N . PHE A 1 107 ? -0.902 -25.633 -1.956 1.00 94.69 107 PHE A N 1
ATOM 829 C CA . PHE A 1 107 ? 0.348 -24.880 -2.120 1.00 94.69 107 PHE A CA 1
ATOM 830 C C . PHE A 1 107 ? 1.131 -25.330 -3.356 1.00 94.69 107 PHE A C 1
ATOM 832 O O . PHE A 1 107 ? 1.612 -24.489 -4.113 1.00 94.69 107 PHE A O 1
ATOM 839 N N . ALA A 1 108 ? 1.204 -26.638 -3.623 1.00 92.62 108 ALA A N 1
ATOM 840 C CA . ALA A 1 108 ? 1.851 -27.140 -4.833 1.00 92.62 108 ALA A CA 1
ATOM 841 C C . ALA A 1 108 ? 1.164 -26.647 -6.124 1.00 92.62 108 ALA A C 1
ATOM 843 O O . ALA A 1 108 ? 1.845 -26.339 -7.100 1.00 92.62 108 ALA A O 1
ATOM 844 N N . LYS A 1 109 ? -0.170 -26.513 -6.128 1.00 90.62 109 LYS A N 1
ATOM 845 C CA . LYS A 1 109 ? -0.944 -25.975 -7.264 1.00 90.62 109 LYS A CA 1
ATOM 846 C C . LYS A 1 109 ? -0.746 -24.474 -7.493 1.00 90.62 109 LYS A C 1
ATOM 848 O O . LYS A 1 109 ? -1.017 -23.998 -8.591 1.00 90.62 109 LYS A O 1
ATOM 853 N N . MET A 1 110 ? -0.292 -23.724 -6.488 1.00 89.25 110 MET A N 1
ATOM 854 C CA . MET A 1 110 ? -0.010 -22.290 -6.631 1.00 89.25 110 MET A CA 1
ATOM 855 C C . MET A 1 110 ? 1.299 -22.002 -7.373 1.00 89.25 110 MET A C 1
ATOM 857 O O . MET A 1 110 ? 1.495 -20.876 -7.830 1.00 89.25 110 MET A O 1
ATOM 861 N N . ILE A 1 111 ? 2.185 -22.995 -7.485 1.00 90.19 111 ILE A N 1
ATOM 862 C CA . ILE A 1 111 ? 3.501 -22.849 -8.108 1.00 90.19 111 ILE A CA 1
ATOM 863 C C . ILE A 1 111 ? 3.330 -22.785 -9.622 1.00 90.19 111 ILE A C 1
ATOM 865 O O . ILE A 1 111 ? 2.921 -23.757 -10.264 1.00 90.19 111 ILE A O 1
ATOM 869 N N . LYS A 1 112 ? 3.665 -21.635 -10.205 1.00 87.50 112 LYS A N 1
ATOM 870 C CA . LYS A 1 112 ? 3.603 -21.440 -11.654 1.00 87.50 112 LYS A CA 1
ATOM 871 C C . LYS A 1 112 ? 4.759 -22.149 -12.368 1.00 87.50 112 LYS A C 1
ATOM 873 O O . LYS A 1 112 ? 5.785 -22.400 -11.734 1.00 87.50 112 LYS A O 1
ATOM 878 N N . PRO A 1 113 ? 4.643 -22.445 -13.679 1.00 85.00 113 PRO A N 1
ATOM 879 C CA . PRO A 1 113 ? 5.717 -23.061 -14.468 1.00 85.00 113 PRO A CA 1
ATOM 880 C C . PRO A 1 113 ? 7.080 -22.374 -14.320 1.00 85.00 113 PRO A C 1
ATOM 882 O O . PRO A 1 113 ? 8.103 -23.047 -14.255 1.00 85.00 113 PRO A O 1
ATOM 885 N N . GLU A 1 114 ? 7.084 -21.044 -14.236 1.00 85.38 114 GLU A N 1
ATOM 886 C CA . GLU A 1 114 ? 8.280 -20.210 -14.107 1.00 85.38 114 GLU A CA 1
ATOM 887 C C . GLU A 1 114 ? 8.804 -20.053 -12.670 1.00 85.38 114 GLU A C 1
ATOM 889 O O . GLU A 1 114 ? 9.915 -19.562 -12.475 1.00 85.38 114 GLU A O 1
ATOM 894 N N . ASP A 1 115 ? 8.031 -20.441 -11.652 1.00 87.75 115 ASP A N 1
ATOM 895 C CA . ASP A 1 115 ? 8.437 -20.242 -10.263 1.00 87.75 115 ASP A CA 1
ATOM 896 C C . ASP A 1 115 ? 9.534 -21.252 -9.868 1.00 87.75 115 ASP A C 1
ATOM 898 O O . ASP A 1 115 ? 9.421 -22.464 -10.073 1.00 87.75 115 ASP A O 1
ATOM 902 N N . ASN A 1 116 ? 10.594 -20.745 -9.237 1.00 91.62 116 ASN A N 1
ATOM 903 C CA . ASN A 1 116 ? 11.569 -21.544 -8.498 1.00 91.62 116 ASN A CA 1
ATOM 904 C C . ASN A 1 116 ? 11.303 -21.440 -6.981 1.00 91.62 116 ASN A C 1
ATOM 906 O O . ASN A 1 116 ? 10.355 -20.782 -6.547 1.00 91.62 116 ASN A O 1
ATOM 910 N N . ALA A 1 117 ? 12.130 -22.090 -6.157 1.00 91.31 117 ALA A N 1
ATOM 911 C CA . ALA A 1 117 ? 11.932 -22.094 -4.706 1.00 91.31 117 ALA A CA 1
ATOM 912 C C . ALA A 1 117 ? 12.004 -20.694 -4.069 1.00 91.31 117 ALA A C 1
ATOM 914 O O . ALA A 1 117 ? 11.215 -20.411 -3.173 1.00 91.31 117 ALA A O 1
ATOM 915 N N . ASP A 1 118 ? 12.887 -19.816 -4.547 1.00 89.31 118 ASP A N 1
ATOM 916 C CA . ASP A 1 118 ? 13.061 -18.466 -3.996 1.00 89.31 118 ASP A CA 1
ATOM 917 C C . ASP A 1 118 ? 11.906 -17.541 -4.390 1.00 89.31 118 ASP A C 1
ATOM 919 O O . ASP A 1 118 ? 11.419 -16.741 -3.586 1.00 89.31 118 ASP A O 1
ATOM 923 N N . VAL A 1 119 ? 11.421 -17.685 -5.625 1.00 88.19 119 VAL A N 1
ATOM 924 C CA . VAL A 1 119 ? 10.242 -16.968 -6.114 1.00 88.19 119 VAL A CA 1
ATOM 925 C C . VAL A 1 119 ? 8.998 -17.418 -5.351 1.00 88.19 119 VAL A C 1
ATOM 927 O O . VAL A 1 119 ? 8.236 -16.574 -4.882 1.00 88.19 119 VAL A O 1
ATOM 930 N N . PHE A 1 120 ? 8.812 -18.728 -5.163 1.00 92.75 120 PHE A N 1
ATOM 931 C CA . PHE A 1 120 ? 7.705 -19.255 -4.366 1.00 92.75 120 PHE A CA 1
ATOM 932 C C . PHE A 1 120 ? 7.798 -18.814 -2.902 1.00 92.75 120 PHE A C 1
ATOM 934 O O . PHE A 1 120 ? 6.791 -18.409 -2.322 1.00 92.75 120 PHE A O 1
ATOM 941 N N . TYR A 1 121 ? 9.003 -18.810 -2.323 1.00 93.56 121 TYR A N 1
ATOM 942 C CA . TYR A 1 121 ? 9.217 -18.292 -0.977 1.00 93.56 121 TYR A CA 1
ATOM 943 C C . TYR A 1 121 ? 8.763 -16.836 -0.870 1.00 93.56 121 TYR A C 1
ATOM 945 O O . TYR A 1 121 ? 7.927 -16.512 -0.037 1.00 93.56 121 TYR A O 1
ATOM 953 N N . THR A 1 122 ? 9.252 -15.984 -1.772 1.00 84.94 122 THR A N 1
ATOM 954 C CA . THR A 1 122 ? 8.968 -14.544 -1.764 1.00 84.94 122 THR A CA 1
ATOM 955 C C . THR A 1 122 ? 7.489 -14.235 -1.971 1.00 84.94 122 THR A C 1
ATOM 957 O O . THR A 1 122 ? 6.975 -13.319 -1.342 1.00 84.94 122 THR A O 1
ATOM 960 N N . LYS A 1 123 ? 6.813 -14.965 -2.865 1.00 87.06 123 LYS A N 1
ATOM 961 C CA . LYS A 1 123 ? 5.412 -14.707 -3.220 1.00 87.06 123 LYS A CA 1
ATOM 962 C C . LYS A 1 123 ? 4.420 -15.313 -2.231 1.00 87.06 123 LYS A C 1
ATOM 964 O O . LYS A 1 123 ? 3.308 -14.809 -2.123 1.00 87.06 123 LYS A O 1
ATOM 969 N N . VAL A 1 124 ? 4.767 -16.431 -1.592 1.00 92.50 124 VAL A N 1
ATOM 970 C CA . VAL A 1 124 ? 3.806 -17.267 -0.854 1.00 92.50 124 VAL A CA 1
ATOM 971 C C . VAL A 1 124 ? 4.262 -17.508 0.581 1.00 92.50 124 VAL A C 1
ATOM 973 O O . VAL A 1 124 ? 3.529 -17.194 1.513 1.00 92.50 124 VAL A O 1
ATOM 976 N N . ILE A 1 125 ? 5.456 -18.068 0.780 1.00 96.44 125 ILE A N 1
ATOM 977 C CA . ILE A 1 125 ? 5.883 -18.538 2.108 1.00 96.44 125 ILE A CA 1
ATOM 978 C C . ILE A 1 125 ? 6.227 -17.388 3.055 1.00 96.44 125 ILE A C 1
ATOM 980 O O . ILE A 1 125 ? 5.934 -17.496 4.239 1.00 96.44 125 ILE A O 1
ATOM 984 N N . SER A 1 126 ? 6.775 -16.282 2.557 1.00 91.88 126 SER A N 1
ATOM 985 C CA . SER A 1 126 ? 7.028 -15.067 3.345 1.00 91.88 126 SER A CA 1
ATOM 986 C C . SER A 1 126 ? 5.755 -14.569 4.041 1.00 91.88 126 SER A C 1
ATOM 988 O O . SER A 1 126 ? 5.762 -14.335 5.246 1.00 91.88 126 SER A O 1
ATOM 990 N N . VAL A 1 127 ? 4.635 -14.505 3.314 1.00 90.31 127 VAL A N 1
ATOM 991 C CA . VAL A 1 127 ? 3.320 -14.101 3.839 1.00 90.31 127 VAL A CA 1
ATOM 992 C C . VAL A 1 127 ? 2.844 -15.079 4.916 1.00 90.31 127 VAL A C 1
ATOM 994 O O . VAL A 1 127 ? 2.329 -14.668 5.955 1.00 90.31 127 VAL A O 1
ATOM 997 N N . VAL A 1 128 ? 3.061 -16.381 4.701 1.00 92.56 128 VAL A N 1
ATOM 998 C CA . VAL A 1 128 ? 2.746 -17.418 5.691 1.00 92.56 128 VAL A CA 1
ATOM 999 C C . VAL A 1 128 ? 3.577 -17.245 6.964 1.00 92.56 128 VAL A C 1
ATOM 1001 O O . VAL A 1 128 ? 3.017 -17.235 8.057 1.00 92.56 128 VAL A O 1
ATOM 1004 N N . GLU A 1 129 ? 4.896 -17.087 6.842 1.00 92.50 129 GLU A N 1
ATOM 1005 C 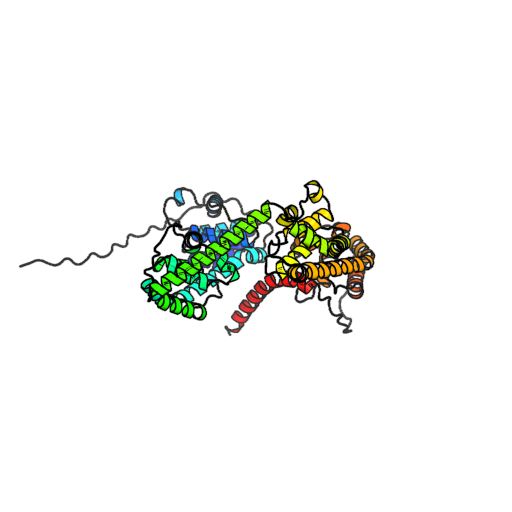CA . GLU A 1 129 ? 5.801 -16.905 7.983 1.00 92.50 129 GLU A CA 1
ATOM 1006 C C . GLU A 1 129 ? 5.468 -15.629 8.766 1.00 92.50 129 GLU A C 1
ATOM 1008 O O . GLU A 1 129 ? 5.411 -15.669 9.997 1.00 92.50 129 GLU A O 1
ATOM 1013 N N . GLN A 1 130 ? 5.174 -14.525 8.072 1.00 87.94 130 GLN A N 1
ATOM 1014 C CA . GLN A 1 130 ? 4.756 -13.264 8.688 1.00 87.94 130 GLN A CA 1
ATOM 1015 C C . GLN A 1 130 ? 3.459 -13.430 9.485 1.00 87.94 130 GLN A C 1
ATOM 1017 O O . GLN A 1 130 ? 3.386 -13.008 10.640 1.00 87.94 130 GLN A O 1
ATOM 1022 N N . GLN A 1 131 ? 2.449 -14.093 8.923 1.00 87.94 131 GLN A N 1
ATOM 1023 C CA . GLN A 1 131 ? 1.170 -14.266 9.607 1.00 87.94 131 GLN A CA 1
ATOM 1024 C C . GLN A 1 131 ? 1.253 -15.262 10.773 1.00 87.94 131 GLN A C 1
ATOM 1026 O O . GLN A 1 131 ? 0.632 -15.040 11.813 1.00 87.94 131 GLN A O 1
ATOM 1031 N N . VAL A 1 132 ? 2.070 -16.313 10.653 1.00 90.88 132 VAL A N 1
ATOM 1032 C CA . VAL A 1 132 ? 2.391 -17.215 11.770 1.00 90.88 132 VAL A CA 1
ATOM 1033 C C . VAL A 1 132 ? 3.105 -16.455 12.888 1.00 90.88 132 VAL A C 1
ATOM 1035 O O . VAL A 1 132 ? 2.745 -16.603 14.057 1.00 90.88 132 VAL A O 1
ATOM 1038 N N . ALA A 1 133 ? 4.101 -15.629 12.558 1.00 89.06 133 ALA A N 1
ATOM 1039 C CA . ALA A 1 133 ? 4.817 -14.819 13.539 1.00 89.06 133 ALA A CA 1
ATOM 1040 C C . ALA A 1 133 ? 3.878 -13.830 14.242 1.00 89.06 133 ALA A C 1
ATOM 1042 O O . ALA A 1 133 ? 3.870 -13.765 15.472 1.00 89.06 133 ALA A O 1
ATOM 1043 N N . ARG A 1 134 ? 3.029 -13.138 13.475 1.00 88.19 134 ARG A N 1
ATOM 1044 C CA . ARG A 1 134 ? 1.986 -12.242 13.985 1.00 88.19 134 ARG A CA 1
ATOM 1045 C C . ARG A 1 134 ? 1.016 -12.968 14.915 1.00 88.19 134 ARG A C 1
ATOM 1047 O O . ARG A 1 134 ? 0.741 -12.476 15.999 1.00 88.19 134 ARG A O 1
ATOM 1054 N N . SER A 1 135 ? 0.545 -14.159 14.545 1.00 88.12 135 SER A N 1
ATOM 1055 C CA . SER A 1 135 ? -0.364 -14.946 15.388 1.00 88.12 135 SER A CA 1
ATOM 1056 C C . SER A 1 135 ? 0.293 -15.405 16.694 1.00 88.12 135 SER A C 1
ATOM 1058 O O . SER A 1 135 ? -0.330 -15.327 17.753 1.00 88.12 135 SER A O 1
ATOM 1060 N N . LYS A 1 136 ? 1.561 -15.835 16.656 1.00 90.06 136 LYS A N 1
ATOM 1061 C CA . LYS A 1 136 ? 2.319 -16.178 17.872 1.00 90.06 136 LYS A CA 1
ATOM 1062 C C . LYS A 1 136 ? 2.488 -14.973 18.789 1.00 90.06 136 LYS A C 1
ATOM 1064 O O . LYS A 1 136 ? 2.280 -15.099 19.991 1.00 90.06 136 LYS A O 1
ATOM 1069 N N . HIS A 1 137 ? 2.847 -13.827 18.216 1.00 91.44 137 HIS A N 1
ATOM 1070 C CA . HIS A 1 137 ? 2.964 -12.564 18.938 1.00 91.44 137 HIS A CA 1
ATOM 1071 C C . HIS A 1 137 ? 1.636 -12.179 19.594 1.00 91.44 137 HIS A C 1
ATOM 1073 O O . HIS A 1 137 ? 1.574 -12.033 20.812 1.00 91.44 137 HIS A O 1
ATOM 1079 N N . ALA A 1 138 ? 0.551 -12.160 18.819 1.00 90.50 138 ALA A N 1
ATOM 1080 C CA . ALA A 1 138 ? -0.789 -11.881 19.320 1.00 90.50 138 ALA A CA 1
ATOM 1081 C C . ALA A 1 138 ? -1.217 -12.856 20.427 1.00 90.50 138 ALA A C 1
ATOM 1083 O O . ALA A 1 138 ? -1.802 -12.426 21.410 1.00 90.50 138 ALA A O 1
ATOM 1084 N N . THR A 1 139 ? -0.878 -14.147 20.324 1.00 90.69 139 THR A N 1
ATOM 1085 C CA . THR A 1 139 ? -1.168 -15.143 21.374 1.00 90.69 139 THR A CA 1
ATOM 1086 C C . THR A 1 139 ? -0.457 -14.806 22.687 1.00 90.69 139 THR A C 1
ATOM 1088 O O . THR A 1 139 ? -1.029 -14.961 23.759 1.00 90.69 139 THR A O 1
ATOM 1091 N N . VAL A 1 140 ? 0.788 -14.331 22.629 1.00 93.75 140 VAL A N 1
ATOM 1092 C CA . VAL A 1 140 ? 1.535 -13.935 23.832 1.00 93.75 140 VAL A CA 1
ATOM 1093 C C . VAL A 1 140 ? 0.971 -12.646 24.425 1.00 93.75 140 VAL A C 1
ATOM 1095 O O . VAL A 1 140 ? 0.764 -12.561 25.635 1.00 93.75 140 VAL A O 1
ATOM 1098 N N . GLU A 1 141 ? 0.718 -11.640 23.592 1.00 95.69 141 GLU A N 1
ATOM 1099 C CA . GLU A 1 141 ? 0.258 -10.335 24.063 1.00 95.69 141 GLU A CA 1
ATOM 1100 C C . GLU A 1 141 ? -1.201 -10.363 24.535 1.00 95.69 141 GLU A C 1
ATOM 1102 O O . GLU A 1 141 ? -1.522 -9.737 25.547 1.00 95.69 141 GLU A O 1
ATOM 1107 N N . ILE A 1 142 ? -2.078 -11.142 23.888 1.00 93.88 142 ILE A N 1
ATOM 1108 C CA . ILE A 1 142 ? -3.474 -11.265 24.320 1.00 93.88 142 ILE A CA 1
ATOM 1109 C C . ILE A 1 142 ? -3.579 -11.927 25.691 1.00 93.88 142 ILE A C 1
ATOM 1111 O O . ILE A 1 142 ? -4.397 -11.500 26.497 1.00 93.88 142 ILE A O 1
ATOM 1115 N N . GLU A 1 143 ? -2.728 -12.904 26.015 1.00 94.50 143 GLU A N 1
ATOM 1116 C CA . GLU A 1 143 ? -2.737 -13.535 27.340 1.00 94.50 143 GLU A CA 1
ATOM 1117 C C . GLU A 1 143 ? -2.337 -12.548 28.446 1.00 94.50 143 GLU A C 1
ATOM 1119 O O . GLU A 1 143 ? -2.900 -12.580 29.540 1.00 94.50 143 GLU A O 1
ATOM 1124 N N . LYS A 1 144 ? -1.442 -11.595 28.148 1.00 96.44 144 LYS A N 1
ATOM 1125 C CA . LYS A 1 144 ? -1.124 -10.485 29.064 1.00 96.44 144 LYS A CA 1
ATOM 1126 C C . LYS A 1 144 ? -2.292 -9.502 29.202 1.00 96.44 144 LYS A C 1
ATOM 1128 O O . LYS A 1 144 ? -2.502 -8.947 30.279 1.00 96.44 144 LYS A O 1
ATOM 1133 N N . LEU A 1 145 ? -3.035 -9.269 28.119 1.00 95.56 145 LEU A N 1
ATOM 1134 C CA . LEU A 1 145 ? -4.155 -8.324 28.065 1.00 95.56 145 LEU A CA 1
ATOM 1135 C C . LEU A 1 145 ? -5.469 -8.898 28.610 1.00 95.56 145 LEU A C 1
ATOM 1137 O O . LEU A 1 145 ? -6.306 -8.130 29.083 1.00 95.56 145 LEU A O 1
ATOM 1141 N N . ARG A 1 146 ? -5.652 -10.224 28.588 1.00 95.44 146 ARG A N 1
ATOM 1142 C CA . ARG A 1 146 ? -6.913 -10.911 28.913 1.00 95.44 146 ARG A CA 1
ATOM 1143 C C . ARG A 1 146 ? -7.509 -10.490 30.266 1.00 95.44 146 ARG A C 1
ATOM 1145 O O . ARG A 1 146 ? -8.706 -10.206 30.286 1.00 95.44 146 ARG A O 1
ATOM 1152 N N . PRO A 1 147 ? -6.743 -10.365 31.373 1.00 97.38 147 PRO A N 1
ATOM 1153 C CA . PRO A 1 147 ? -7.300 -9.889 32.642 1.00 97.38 147 PRO A CA 1
ATOM 1154 C C . PRO A 1 147 ? -7.843 -8.455 32.564 1.00 97.38 147 PRO A C 1
ATOM 1156 O O . PRO A 1 147 ? -8.935 -8.185 33.054 1.00 97.38 147 PRO A O 1
ATOM 1159 N N . ALA A 1 148 ? -7.120 -7.548 31.903 1.00 96.56 148 ALA A N 1
ATOM 1160 C CA . ALA A 1 148 ? -7.534 -6.153 31.760 1.00 96.56 148 ALA A CA 1
ATOM 1161 C C . ALA A 1 148 ? -8.707 -5.998 30.777 1.00 96.56 148 ALA A C 1
ATOM 1163 O O . ALA A 1 148 ? -9.588 -5.169 30.981 1.00 96.56 148 ALA A O 1
ATOM 1164 N N . PHE A 1 149 ? -8.758 -6.819 29.725 1.00 97.38 149 PHE A N 1
ATOM 1165 C CA . PHE A 1 149 ? -9.908 -6.884 28.823 1.00 97.38 149 PHE A CA 1
ATOM 1166 C C . PHE A 1 149 ? -11.155 -7.418 29.513 1.00 97.38 149 PHE A C 1
ATOM 1168 O O . PHE A 1 149 ? -12.239 -6.902 29.256 1.00 97.38 149 PHE A O 1
ATOM 1175 N N . LYS A 1 150 ? -11.014 -8.389 30.421 1.00 97.81 150 LYS A N 1
ATOM 1176 C CA . LYS A 1 150 ? -12.119 -8.836 31.270 1.00 97.81 150 LYS A CA 1
ATOM 1177 C C . LYS A 1 150 ? -12.645 -7.694 32.144 1.00 97.81 150 LYS A C 1
ATOM 1179 O O . LYS A 1 150 ? -13.845 -7.454 32.146 1.00 97.81 150 LYS A O 1
ATOM 1184 N N . GLU A 1 151 ? -11.762 -6.956 32.811 1.00 97.31 151 GLU A N 1
ATOM 1185 C CA . GLU A 1 151 ? -12.151 -5.805 33.639 1.00 97.31 151 GLU A CA 1
ATOM 1186 C C . GLU A 1 151 ? -12.826 -4.693 32.815 1.00 97.31 151 GLU A C 1
ATOM 1188 O O . GLU A 1 151 ? -13.864 -4.165 33.209 1.00 97.31 151 GLU A O 1
ATOM 1193 N N . LEU A 1 152 ? -12.294 -4.375 31.629 1.00 96.94 152 LEU A N 1
ATOM 1194 C CA . LEU A 1 152 ? -12.922 -3.433 30.695 1.00 96.94 152 LEU A CA 1
ATOM 1195 C C . LEU A 1 152 ? -14.309 -3.905 30.256 1.00 96.94 152 LEU A C 1
ATOM 1197 O O . LEU A 1 152 ? -15.249 -3.111 30.207 1.00 96.94 152 LEU A O 1
ATOM 1201 N N . HIS A 1 153 ? -14.437 -5.187 29.921 1.00 97.50 153 HIS A N 1
ATOM 1202 C CA . HIS A 1 153 ? -15.695 -5.782 29.489 1.00 97.50 153 HIS A CA 1
ATOM 1203 C C . HIS A 1 153 ? -16.749 -5.729 30.594 1.00 97.50 153 HIS A C 1
ATOM 1205 O O . HIS A 1 153 ? -17.868 -5.295 30.330 1.00 97.50 153 HIS A O 1
ATOM 1211 N N . GLU A 1 154 ? -16.369 -6.058 31.831 1.00 96.62 154 GLU A N 1
ATOM 1212 C CA . GLU A 1 154 ? -17.218 -5.936 33.019 1.00 96.62 154 GLU A CA 1
ATOM 1213 C C . GLU A 1 154 ? -17.632 -4.477 33.267 1.00 96.62 154 GLU A C 1
ATOM 1215 O O . GLU A 1 154 ? -18.816 -4.206 33.472 1.00 96.62 154 GLU A O 1
ATOM 1220 N N . ALA A 1 155 ? -16.697 -3.524 33.162 1.00 94.75 155 ALA A N 1
ATOM 1221 C CA . ALA A 1 155 ? -16.975 -2.100 33.356 1.00 94.75 155 ALA A CA 1
ATOM 1222 C C . ALA A 1 155 ? -17.971 -1.538 32.328 1.00 94.75 155 ALA A C 1
ATOM 1224 O O . ALA A 1 155 ? -18.793 -0.689 32.663 1.00 94.75 155 ALA A O 1
ATOM 1225 N N . CYS A 1 156 ? -17.921 -2.006 31.077 1.00 94.69 156 CYS A N 1
ATOM 1226 C CA . CYS A 1 156 ? -18.811 -1.535 30.013 1.00 94.69 156 CYS A CA 1
ATOM 1227 C C . CYS A 1 156 ? -19.993 -2.470 29.705 1.00 94.69 156 CYS A C 1
ATOM 1229 O O . CYS A 1 156 ? -20.761 -2.194 28.776 1.00 94.69 156 CYS A O 1
ATOM 1231 N N . GLY A 1 157 ? -20.133 -3.584 30.432 1.00 94.25 157 GLY A N 1
ATOM 1232 C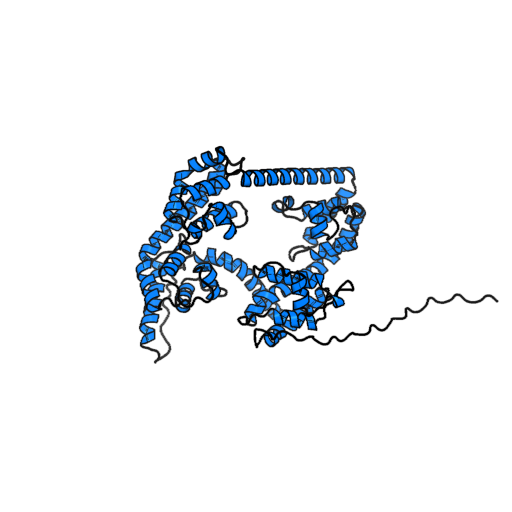 CA . GLY A 1 157 ? -21.146 -4.614 30.189 1.00 94.25 157 GLY A CA 1
ATOM 1233 C C . GLY A 1 157 ? -21.127 -5.163 28.758 1.00 94.25 157 GLY A C 1
ATOM 1234 O O . GLY A 1 157 ? -22.189 -5.368 28.171 1.00 94.25 157 GLY A O 1
ATOM 1235 N N . GLY A 1 158 ? -19.943 -5.302 28.151 1.00 95.19 158 GLY A N 1
ATOM 1236 C CA . GLY A 1 158 ? -19.771 -5.739 26.758 1.00 95.19 158 GLY A CA 1
ATOM 1237 C C . GLY A 1 158 ? -20.396 -4.821 25.699 1.00 95.19 158 GLY A C 1
ATOM 1238 O O . GLY A 1 158 ? -20.697 -5.270 24.593 1.00 95.19 158 GLY A O 1
ATOM 1239 N N . SER A 1 159 ? -20.641 -3.546 26.015 1.00 95.94 159 SER A N 1
ATOM 1240 C CA . SER A 1 159 ? -21.244 -2.583 25.087 1.00 95.94 159 SER A CA 1
ATOM 1241 C C . SER A 1 159 ? -20.380 -2.374 23.840 1.00 95.94 159 SER A C 1
ATOM 1243 O O . SER A 1 159 ? -19.273 -1.840 23.914 1.00 95.94 159 SER A O 1
ATOM 1245 N N . SER A 1 160 ? -20.922 -2.707 22.665 1.00 94.06 160 SER A N 1
ATOM 1246 C CA . SER A 1 160 ? -20.279 -2.473 21.360 1.00 94.06 160 SER A CA 1
ATOM 1247 C C . SER A 1 160 ? -19.824 -1.021 21.175 1.00 94.06 160 SER A C 1
ATOM 1249 O O . SER A 1 160 ? -18.746 -0.783 20.643 1.00 94.06 160 SER A O 1
ATOM 1251 N N . LYS A 1 161 ? -20.599 -0.043 21.666 1.00 92.56 161 LYS A N 1
ATOM 1252 C CA . LYS A 1 161 ? -20.253 1.385 21.602 1.00 92.56 161 LYS A CA 1
ATOM 1253 C C . LYS A 1 161 ? -19.032 1.724 22.454 1.00 92.56 161 LYS A C 1
ATOM 1255 O O . LYS A 1 161 ? -18.171 2.475 22.006 1.00 92.56 161 LYS A O 1
ATOM 1260 N N . ALA A 1 162 ? -18.958 1.182 23.667 1.00 93.38 162 ALA A N 1
ATOM 1261 C CA . ALA A 1 162 ? -17.835 1.421 24.569 1.00 93.38 162 ALA A CA 1
ATOM 1262 C C . ALA A 1 162 ? -16.559 0.733 24.061 1.00 93.38 162 ALA A C 1
ATOM 1264 O O . ALA A 1 162 ? -15.498 1.351 24.010 1.00 93.38 162 ALA A O 1
ATOM 1265 N N . LEU A 1 163 ? -16.677 -0.515 23.599 1.00 95.81 163 LEU A N 1
ATOM 1266 C CA . LEU A 1 163 ? -15.564 -1.260 23.006 1.00 95.81 163 LEU A CA 1
ATOM 1267 C C . LEU A 1 163 ? -15.075 -0.616 21.700 1.00 95.81 163 LEU A C 1
ATOM 1269 O O . LEU A 1 163 ? -13.871 -0.553 21.457 1.00 95.81 163 LEU A O 1
ATOM 1273 N N . PHE A 1 164 ? -15.982 -0.060 20.894 1.00 94.06 164 PHE A N 1
ATOM 1274 C CA . PHE A 1 164 ? -15.619 0.738 19.725 1.00 94.06 164 PHE A CA 1
ATOM 1275 C C . PHE A 1 164 ? -14.881 2.020 20.121 1.00 94.06 164 PHE A C 1
ATOM 1277 O O . PHE A 1 164 ? -13.858 2.339 19.525 1.00 94.06 164 PHE A O 1
ATOM 1284 N N . ALA A 1 165 ? -15.330 2.728 21.162 1.00 91.94 165 ALA A N 1
ATOM 1285 C CA . ALA A 1 165 ? -14.634 3.917 21.653 1.00 91.94 165 ALA A CA 1
ATOM 1286 C C . ALA A 1 165 ? -13.192 3.623 22.087 1.00 91.94 165 ALA A C 1
ATOM 1288 O O . ALA A 1 165 ? -12.293 4.423 21.817 1.00 91.94 165 ALA A O 1
ATOM 1289 N N . PHE A 1 166 ? -12.973 2.465 22.710 1.00 94.62 166 PHE A N 1
ATOM 1290 C CA . PHE A 1 166 ? -11.641 1.948 23.002 1.00 94.62 166 PHE A CA 1
ATOM 1291 C C . PHE A 1 166 ? -10.847 1.663 21.719 1.00 94.62 166 PHE A C 1
ATOM 1293 O O . PHE A 1 166 ? -9.727 2.154 21.577 1.00 94.62 166 PHE A O 1
ATOM 1300 N N . PHE A 1 167 ? -11.436 0.949 20.754 1.00 93.38 167 PHE A N 1
ATOM 1301 C CA . PHE A 1 167 ? -10.799 0.654 19.467 1.00 93.38 167 PHE A CA 1
ATOM 1302 C C . PHE A 1 167 ? -10.340 1.920 18.726 1.00 93.38 167 PHE A C 1
ATOM 1304 O O . PHE A 1 167 ? -9.209 1.977 18.249 1.00 93.38 167 PHE A O 1
ATOM 1311 N N . MET A 1 168 ? -11.157 2.976 18.697 1.00 89.69 168 MET A N 1
ATOM 1312 C CA . MET A 1 168 ? -10.797 4.241 18.041 1.00 89.69 168 MET A CA 1
ATOM 1313 C C . MET A 1 168 ? -9.550 4.902 18.640 1.00 89.69 168 MET A C 1
ATOM 1315 O O . MET A 1 168 ? -8.822 5.607 17.943 1.00 89.69 168 MET A O 1
ATOM 1319 N N . GLU A 1 169 ? -9.271 4.676 19.923 1.00 90.62 169 GLU A N 1
ATOM 1320 C CA . GLU A 1 169 ? -8.076 5.194 20.592 1.00 90.62 169 GLU A CA 1
ATOM 1321 C C . GLU A 1 169 ? -6.814 4.361 20.303 1.00 90.62 169 GLU A C 1
ATOM 1323 O O . GLU A 1 169 ? -5.683 4.828 20.490 1.00 90.62 169 GLU A O 1
ATOM 1328 N N . LEU A 1 170 ? -6.982 3.133 19.812 1.00 90.00 170 LEU A N 1
ATOM 1329 C CA . LEU A 1 170 ? -5.877 2.325 19.302 1.00 90.00 170 LEU A CA 1
ATOM 1330 C C . LEU A 1 170 ? -5.395 2.825 17.944 1.00 90.00 170 LEU A C 1
ATOM 1332 O O . LEU A 1 170 ? -4.196 2.787 17.686 1.00 90.00 170 LEU A O 1
ATOM 1336 N N . LEU A 1 171 ? -6.306 3.358 17.130 1.00 84.94 171 LEU A N 1
ATOM 1337 C CA . LEU A 1 171 ? -5.992 3.823 15.787 1.00 84.94 171 LEU A CA 1
ATOM 1338 C C . LEU A 1 171 ? -5.191 5.141 15.771 1.00 84.94 171 LEU A C 1
ATOM 1340 O O . LEU A 1 171 ? -5.442 6.036 16.600 1.00 84.94 171 LEU A O 1
ATOM 1344 N N . PRO A 1 172 ? -4.296 5.306 14.774 1.00 80.12 172 PRO A N 1
ATOM 1345 C CA . PRO A 1 172 ? -3.751 6.604 14.389 1.00 80.12 172 PRO A CA 1
ATOM 1346 C C . PRO A 1 172 ? -4.869 7.609 14.097 1.00 80.12 172 PRO A C 1
ATOM 1348 O O . PRO A 1 172 ? -5.940 7.239 13.609 1.00 80.12 172 PRO A O 1
ATOM 1351 N N . GLU A 1 173 ? -4.632 8.886 14.394 1.00 75.88 173 GLU A N 1
ATOM 1352 C CA . GLU A 1 173 ? -5.660 9.929 14.302 1.00 75.88 173 GLU A CA 1
ATOM 1353 C C . GLU A 1 173 ? -6.226 10.067 12.881 1.00 75.88 173 GLU A C 1
ATOM 1355 O O . GLU A 1 173 ? -7.433 10.240 12.712 1.00 75.88 173 GLU A O 1
ATOM 1360 N N . GLU A 1 174 ? -5.392 9.868 11.860 1.00 73.88 174 GLU A N 1
ATOM 1361 C CA . GLU A 1 174 ? -5.769 9.965 10.447 1.00 73.88 174 GLU A CA 1
ATOM 1362 C C . GLU A 1 174 ? -6.692 8.818 10.001 1.00 73.88 174 GLU A C 1
ATOM 1364 O O . GLU A 1 174 ? -7.416 8.943 9.012 1.00 73.88 174 GLU A O 1
ATOM 1369 N N . GLN A 1 175 ? -6.680 7.693 10.724 1.00 75.38 175 GLN A N 1
ATOM 1370 C CA . GLN A 1 175 ? -7.479 6.506 10.409 1.00 75.38 175 GLN A CA 1
ATOM 1371 C C . GLN A 1 175 ? -8.811 6.469 11.156 1.00 75.38 175 GLN A C 1
ATOM 1373 O O . GLN A 1 175 ? -9.718 5.742 10.751 1.00 75.38 175 GLN A O 1
ATOM 1378 N N . ARG A 1 176 ? -8.974 7.274 12.213 1.00 79.44 176 ARG A N 1
ATOM 1379 C CA . ARG A 1 176 ? -10.213 7.299 13.006 1.00 79.44 176 ARG A CA 1
ATOM 1380 C C . ARG A 1 176 ? -11.443 7.676 12.176 1.00 79.44 176 ARG A C 1
ATOM 1382 O O . ARG A 1 176 ? -12.550 7.268 12.491 1.00 79.44 176 ARG A O 1
ATOM 1389 N N . GLY A 1 177 ? -11.265 8.415 11.087 1.00 71.94 177 GLY A N 1
ATOM 1390 C CA . GLY A 1 177 ? -12.369 8.751 10.192 1.00 71.94 177 GLY A CA 1
ATOM 1391 C C . GLY A 1 177 ? -12.909 7.601 9.349 1.00 71.94 177 GLY A C 1
ATOM 1392 O O . GLY A 1 177 ? -14.040 7.668 8.887 1.00 71.94 177 GLY A O 1
ATOM 1393 N N . GLN A 1 178 ? -12.121 6.544 9.164 1.00 76.56 178 GLN A N 1
ATOM 1394 C CA . GLN A 1 178 ? -12.415 5.485 8.195 1.00 76.56 178 GLN A CA 1
ATOM 1395 C C . GLN A 1 178 ? -13.323 4.389 8.763 1.00 76.56 178 GLN A C 1
ATOM 1397 O O . GLN A 1 178 ? -13.822 3.543 8.022 1.00 76.56 178 GLN A O 1
ATOM 1402 N N . TYR A 1 179 ? -13.530 4.384 10.081 1.00 79.25 179 TYR A N 1
ATOM 1403 C CA . TYR A 1 179 ? -14.291 3.354 10.769 1.00 79.25 179 TYR A CA 1
ATOM 1404 C C . TYR A 1 179 ? -15.554 3.946 11.378 1.00 79.25 179 TYR A C 1
ATOM 1406 O O . TYR A 1 179 ? -15.514 4.867 12.188 1.00 79.25 179 TYR A O 1
ATOM 1414 N N . SER A 1 180 ? -16.689 3.353 11.025 1.00 85.00 180 SER A N 1
ATOM 1415 C CA . SER A 1 180 ? -17.943 3.529 11.751 1.00 85.00 180 SER A CA 1
ATOM 1416 C C . SER A 1 180 ? -18.188 2.326 12.661 1.00 85.00 180 SER A C 1
ATOM 1418 O O . SER A 1 180 ? -17.683 1.233 12.398 1.00 85.00 180 SER A O 1
ATOM 1420 N N . LEU A 1 181 ? -19.007 2.494 13.703 1.00 86.75 181 LEU A N 1
ATOM 1421 C CA . LEU A 1 181 ? -19.393 1.384 14.579 1.00 86.75 181 LEU A CA 1
ATOM 1422 C C . LEU A 1 181 ? -19.968 0.185 13.788 1.00 86.75 181 LEU A C 1
ATOM 1424 O O . LEU A 1 181 ? -19.465 -0.920 13.982 1.00 86.75 181 LEU A O 1
ATOM 1428 N N . PRO A 1 182 ? -20.934 0.354 12.855 1.00 86.12 182 PRO A N 1
ATOM 1429 C CA . PRO A 1 182 ? -21.440 -0.763 12.051 1.00 86.12 182 PRO A CA 1
ATOM 1430 C C . PRO A 1 182 ? -20.352 -1.481 11.239 1.00 86.12 182 PRO A C 1
ATOM 1432 O O . PRO A 1 182 ? -20.364 -2.710 11.124 1.00 86.12 182 PRO A O 1
ATOM 1435 N N . MET A 1 183 ? -19.393 -0.729 10.687 1.00 84.56 183 MET A N 1
ATOM 1436 C CA . MET A 1 183 ? -18.264 -1.301 9.949 1.00 84.56 183 MET A CA 1
ATOM 1437 C C . MET A 1 183 ? -17.321 -2.067 10.872 1.00 84.56 183 MET A C 1
ATOM 1439 O O . MET A 1 183 ? -16.950 -3.188 10.555 1.00 84.56 183 MET A O 1
ATOM 1443 N N . TRP A 1 184 ? -16.967 -1.511 12.030 1.00 90.75 184 TRP A N 1
ATOM 1444 C CA . TRP A 1 184 ? -16.106 -2.194 12.993 1.00 90.75 184 TRP A CA 1
ATOM 1445 C C . TRP A 1 184 ? -16.741 -3.495 13.506 1.00 90.75 184 TRP A C 1
ATOM 1447 O O . TRP A 1 184 ? -16.088 -4.540 13.511 1.00 90.75 184 TRP A O 1
ATOM 1457 N N . VAL A 1 185 ? -18.034 -3.466 13.849 1.00 89.00 185 VAL A N 1
ATOM 1458 C CA . VAL A 1 185 ? -18.772 -4.658 14.297 1.00 89.00 185 VAL A CA 1
ATOM 1459 C C . VAL A 1 185 ? -18.794 -5.739 13.209 1.00 89.00 185 VAL A C 1
ATOM 1461 O O . VAL A 1 185 ? -18.549 -6.909 13.495 1.00 89.00 185 VAL A O 1
ATOM 1464 N N . SER A 1 186 ? -19.035 -5.365 11.952 1.00 78.88 186 SER A N 1
ATOM 1465 C CA . SER A 1 186 ? -19.112 -6.333 10.849 1.00 78.88 186 SER A CA 1
ATOM 1466 C C . SER A 1 186 ? -17.754 -6.831 10.356 1.00 78.88 186 SER A C 1
ATOM 1468 O O . SER A 1 186 ? -17.604 -8.022 10.098 1.00 78.88 186 SER A O 1
ATOM 1470 N N . MET A 1 187 ? -16.755 -5.958 10.241 1.00 79.94 187 MET A N 1
ATOM 1471 C CA . MET A 1 187 ? -15.462 -6.294 9.638 1.00 79.94 187 MET A CA 1
ATOM 1472 C C . MET A 1 187 ? -14.448 -6.814 10.652 1.00 79.94 187 MET A C 1
ATOM 1474 O O . MET A 1 187 ? -13.736 -7.774 10.367 1.00 79.94 187 MET A O 1
ATOM 1478 N N . VAL A 1 188 ? -14.373 -6.188 11.828 1.00 86.00 188 VAL A N 1
ATOM 1479 C CA . VAL A 1 188 ? -13.367 -6.526 12.846 1.00 86.00 188 VAL A CA 1
ATOM 1480 C C . VAL A 1 188 ? -13.935 -7.553 13.814 1.00 86.00 188 VAL A C 1
ATOM 1482 O O . VAL A 1 188 ? -13.306 -8.579 14.057 1.00 86.00 188 VAL A O 1
ATOM 1485 N N . MET A 1 189 ? -15.149 -7.318 14.321 1.00 90.00 189 MET A N 1
ATOM 1486 C CA . MET A 1 189 ? -15.803 -8.255 15.240 1.00 90.00 189 MET A CA 1
ATOM 1487 C C . MET A 1 189 ? -16.547 -9.378 14.514 1.00 90.00 189 MET A C 1
ATOM 1489 O O . MET A 1 189 ? -16.932 -10.338 15.162 1.00 90.00 189 MET A O 1
ATOM 1493 N N . LYS A 1 190 ? -16.748 -9.323 13.189 1.00 83.69 190 LYS A N 1
ATOM 1494 C CA . LYS A 1 190 ? -17.439 -10.381 12.419 1.00 83.69 190 LYS A CA 1
ATOM 1495 C C . LYS A 1 190 ? -18.852 -10.699 12.946 1.00 83.69 190 LYS A C 1
ATOM 1497 O O . LYS A 1 190 ? -19.294 -11.846 12.906 1.00 83.69 190 LYS A O 1
ATOM 1502 N N . LEU A 1 191 ? -19.562 -9.683 13.441 1.00 87.00 191 LEU A N 1
ATOM 1503 C CA . LEU A 1 191 ? -20.930 -9.770 13.966 1.00 87.00 191 LEU A CA 1
ATOM 1504 C C . LEU A 1 191 ? -21.900 -8.926 13.116 1.00 87.00 191 LEU A C 1
ATOM 1506 O O . LEU A 1 191 ? -21.466 -8.034 12.386 1.00 87.00 191 LEU A O 1
ATOM 1510 N N . PRO A 1 192 ? -23.226 -9.155 13.189 1.00 89.00 192 PRO A N 1
ATOM 1511 C CA . PRO A 1 192 ? -24.198 -8.299 12.509 1.00 89.00 192 PRO A CA 1
ATOM 1512 C C . PRO A 1 192 ? -24.026 -6.818 12.900 1.00 89.00 192 PRO A C 1
ATOM 1514 O O . PRO A 1 192 ? -23.848 -6.537 14.085 1.00 89.00 192 PRO A O 1
ATOM 1517 N N . PRO A 1 193 ? -24.117 -5.853 11.966 1.00 86.31 193 PRO A N 1
ATOM 1518 C CA . PRO A 1 193 ? -23.785 -4.441 12.215 1.00 86.31 193 PRO A CA 1
ATOM 1519 C C . PRO A 1 193 ? -24.644 -3.760 13.295 1.00 86.31 193 PRO A C 1
ATOM 1521 O O . PRO A 1 193 ? -24.235 -2.756 13.870 1.00 86.31 193 PRO A O 1
ATOM 1524 N N . GLN A 1 194 ? -25.827 -4.305 13.580 1.00 89.75 194 GLN A N 1
ATOM 1525 C CA . GLN A 1 194 ? -26.745 -3.861 14.631 1.00 89.75 194 GLN A CA 1
ATOM 1526 C C . GLN A 1 194 ? -26.438 -4.445 16.022 1.00 89.75 194 GLN A C 1
ATOM 1528 O O . GLN A 1 194 ? -27.202 -4.218 16.959 1.00 89.75 194 GLN A O 1
ATOM 1533 N N . THR A 1 195 ? -25.373 -5.237 16.163 1.00 91.44 195 THR A N 1
ATOM 1534 C CA . THR A 1 195 ? -25.027 -5.892 17.429 1.00 91.44 195 THR A CA 1
ATOM 1535 C C . THR A 1 195 ? -24.634 -4.859 18.473 1.00 91.44 195 THR A C 1
ATOM 1537 O O . THR A 1 195 ? -23.668 -4.121 18.298 1.00 91.44 195 THR A O 1
ATOM 1540 N N . THR A 1 196 ? -25.379 -4.819 19.578 1.00 93.81 196 THR A N 1
ATOM 1541 C CA . THR A 1 196 ? -25.159 -3.852 20.659 1.00 93.81 196 THR A CA 1
ATOM 1542 C C . THR A 1 196 ? -24.273 -4.387 21.778 1.00 93.81 196 THR A C 1
ATOM 1544 O O . THR A 1 196 ? -23.658 -3.581 22.476 1.00 93.81 196 THR A O 1
ATOM 1547 N N . HIS A 1 197 ? -24.183 -5.710 21.933 1.00 97.31 197 HIS A N 1
ATOM 1548 C CA . HIS A 1 197 ? -23.420 -6.399 22.972 1.00 97.31 197 HIS A CA 1
ATOM 1549 C C . HIS A 1 197 ? -22.479 -7.436 22.351 1.00 97.31 197 HIS A C 1
ATOM 1551 O O . HIS A 1 197 ? -22.886 -8.163 21.447 1.00 97.31 197 HIS A O 1
ATOM 1557 N N . ILE A 1 198 ? -21.239 -7.496 22.827 1.00 96.56 198 ILE A N 1
ATOM 1558 C CA . ILE A 1 198 ? -20.206 -8.411 22.339 1.00 96.56 198 ILE A CA 1
ATOM 1559 C C . ILE A 1 198 ? -19.718 -9.233 23.524 1.00 96.56 198 ILE A C 1
ATOM 1561 O O . ILE A 1 198 ? -19.279 -8.657 24.513 1.00 96.56 198 ILE A O 1
ATOM 1565 N N . GLU A 1 199 ? -19.768 -10.558 23.419 1.00 97.62 199 GLU A N 1
ATOM 1566 C CA . GLU A 1 199 ? -19.275 -11.470 24.458 1.00 97.62 199 GLU A CA 1
ATOM 1567 C C . GLU A 1 199 ? -17.758 -11.340 24.660 1.00 97.62 199 GLU A C 1
ATOM 1569 O O . GLU A 1 199 ? -17.020 -11.096 23.702 1.00 97.62 199 GLU A O 1
ATOM 1574 N N . LEU A 1 200 ? -17.282 -11.526 25.898 1.00 95.62 200 LEU A N 1
ATOM 1575 C CA . LEU A 1 200 ? -15.870 -11.330 26.255 1.00 95.62 200 LEU A CA 1
ATOM 1576 C C . LEU A 1 200 ? -14.940 -12.209 25.415 1.00 95.62 200 LEU A C 1
ATOM 1578 O O . LEU A 1 200 ? -14.006 -11.691 24.806 1.00 95.62 200 LEU A O 1
ATOM 1582 N N . ASP A 1 201 ? -15.207 -13.515 25.354 1.00 94.31 201 ASP A N 1
ATOM 1583 C CA . ASP A 1 201 ? -14.354 -14.457 24.620 1.00 94.31 201 ASP A CA 1
ATOM 1584 C C . ASP A 1 201 ? -14.260 -14.062 23.142 1.00 94.31 201 ASP A C 1
ATOM 1586 O O . ASP A 1 201 ? -13.165 -13.937 22.594 1.00 94.31 201 ASP A O 1
ATOM 1590 N N . HIS A 1 202 ? -15.401 -13.719 22.538 1.00 93.44 202 HIS A N 1
ATOM 1591 C CA . HIS A 1 202 ? -15.478 -13.266 21.150 1.00 93.44 202 HIS A CA 1
ATOM 1592 C C . HIS A 1 202 ? -14.709 -11.962 20.913 1.00 93.44 202 HIS A C 1
ATOM 1594 O O . HIS A 1 202 ? -13.983 -11.846 19.923 1.00 93.44 202 HIS A O 1
ATOM 1600 N N . PHE A 1 203 ? -14.833 -10.990 21.825 1.00 95.62 203 PHE A N 1
ATOM 1601 C CA . PHE A 1 203 ? -14.057 -9.752 21.785 1.00 95.62 203 PHE A CA 1
ATOM 1602 C C . PHE A 1 203 ? -12.556 -10.047 21.842 1.00 95.62 203 PHE A C 1
ATOM 1604 O O . PHE A 1 203 ? -11.817 -9.561 20.988 1.00 95.62 203 PHE A O 1
ATOM 1611 N N . THR A 1 204 ? -12.103 -10.875 22.790 1.00 94.19 204 THR A N 1
ATOM 1612 C CA . THR A 1 204 ? -10.676 -11.201 22.930 1.00 94.19 204 THR A CA 1
ATOM 1613 C C . THR A 1 204 ? -10.120 -11.954 21.724 1.00 94.19 204 THR A C 1
ATOM 1615 O O . THR A 1 204 ? -9.029 -11.625 21.257 1.00 94.19 204 THR A O 1
ATOM 1618 N N . ASP A 1 205 ? -10.881 -12.895 21.162 1.00 88.56 205 ASP A N 1
ATOM 1619 C CA . ASP A 1 205 ? -10.469 -13.684 20.002 1.00 88.56 205 ASP A CA 1
ATOM 1620 C C . ASP A 1 205 ? -10.389 -12.828 18.734 1.00 88.56 205 ASP A C 1
ATOM 1622 O O . ASP A 1 205 ? -9.422 -12.920 17.971 1.00 88.56 205 ASP A O 1
ATOM 1626 N N . CYS A 1 206 ? -11.382 -11.962 18.506 1.00 89.25 206 CYS A N 1
ATOM 1627 C CA . CYS A 1 206 ? -11.362 -11.041 17.372 1.00 89.25 206 CYS A CA 1
ATOM 1628 C C . CYS A 1 206 ? -10.261 -9.989 17.528 1.00 89.25 206 CYS A C 1
ATOM 1630 O O . CYS A 1 206 ? -9.593 -9.659 16.548 1.00 89.25 206 CYS A O 1
ATOM 1632 N N . PHE A 1 207 ? -10.023 -9.503 18.749 1.00 91.88 207 PHE A N 1
ATOM 1633 C CA . PHE A 1 207 ? -8.932 -8.578 19.026 1.00 91.88 207 PHE A CA 1
ATOM 1634 C C . PHE A 1 207 ? -7.577 -9.225 18.726 1.00 91.88 207 PHE A C 1
ATOM 1636 O O . PHE A 1 207 ? -6.801 -8.662 17.961 1.00 91.88 207 PHE A O 1
ATOM 1643 N N . ALA A 1 208 ? -7.321 -10.440 19.221 1.00 89.56 208 ALA A N 1
ATOM 1644 C CA . ALA A 1 208 ? -6.090 -11.179 18.935 1.00 89.56 208 ALA A CA 1
ATOM 1645 C C . ALA A 1 208 ? -5.869 -11.402 17.427 1.00 89.56 208 ALA A C 1
ATOM 1647 O O . ALA A 1 208 ? -4.745 -11.310 16.941 1.00 89.56 208 ALA A O 1
ATOM 1648 N N . GLN A 1 209 ? -6.936 -11.656 16.662 1.00 84.12 209 GLN A N 1
ATOM 1649 C CA . GLN A 1 209 ? -6.854 -11.774 15.200 1.00 84.12 209 GLN A CA 1
ATOM 1650 C C . GLN A 1 209 ? -6.552 -10.439 14.500 1.00 84.12 209 GLN A C 1
ATOM 1652 O O . GLN A 1 209 ? -6.002 -10.440 13.393 1.00 84.12 209 GLN A O 1
ATOM 1657 N N . ALA A 1 210 ? -6.924 -9.314 15.111 1.00 86.69 210 ALA A N 1
ATOM 1658 C CA . ALA A 1 210 ? -6.703 -7.974 14.581 1.00 86.69 210 ALA A CA 1
ATOM 1659 C C . ALA A 1 210 ? -5.323 -7.404 14.949 1.00 86.69 210 ALA A C 1
ATOM 1661 O O . ALA A 1 210 ? -4.783 -6.642 14.153 1.00 86.69 210 ALA A O 1
ATOM 1662 N N . MET A 1 211 ? -4.721 -7.830 16.066 1.00 87.75 211 MET A N 1
ATOM 1663 C CA . MET A 1 211 ? -3.408 -7.347 16.521 1.00 87.75 211 MET A CA 1
ATOM 1664 C C . MET A 1 211 ? -2.325 -7.506 15.456 1.00 87.75 211 MET A C 1
ATOM 1666 O O . MET A 1 211 ? -2.239 -8.548 14.801 1.00 87.75 211 MET A O 1
ATOM 1670 N N . ASP A 1 212 ? -1.490 -6.492 15.284 1.00 84.94 212 ASP A N 1
ATOM 1671 C CA . ASP A 1 212 ? -0.293 -6.542 14.454 1.00 84.94 212 ASP A CA 1
ATOM 1672 C C . ASP A 1 212 ? 0.950 -6.964 15.263 1.00 84.94 212 ASP A C 1
ATOM 1674 O O . ASP A 1 212 ? 0.881 -7.272 16.452 1.00 84.94 212 ASP A O 1
ATOM 1678 N N . SER A 1 213 ? 2.106 -7.068 14.604 1.00 82.69 213 SER A N 1
ATOM 1679 C CA . SER A 1 213 ? 3.363 -7.454 15.265 1.00 82.69 213 SER A CA 1
ATOM 1680 C C . SER A 1 213 ? 3.988 -6.342 16.120 1.00 82.69 213 SER A C 1
ATOM 1682 O O . SER A 1 213 ? 5.004 -6.577 16.768 1.00 82.69 213 SER A O 1
ATOM 1684 N N . THR A 1 214 ? 3.447 -5.126 16.064 1.00 86.19 214 THR A N 1
ATOM 1685 C CA . THR A 1 214 ? 3.909 -3.942 16.804 1.00 86.19 214 THR A CA 1
ATOM 1686 C C . THR A 1 214 ? 3.049 -3.638 18.029 1.00 86.19 214 THR A C 1
ATOM 1688 O O . THR A 1 214 ? 3.515 -2.970 18.951 1.00 86.19 214 THR A O 1
ATOM 1691 N N . ASP A 1 215 ? 1.832 -4.172 18.075 1.00 89.19 215 ASP A N 1
ATOM 1692 C CA . ASP A 1 215 ? 0.935 -4.098 19.217 1.00 89.19 215 ASP A CA 1
ATOM 1693 C C . ASP A 1 215 ? 1.526 -4.828 20.423 1.00 89.19 215 ASP A C 1
ATOM 1695 O O . ASP A 1 215 ? 1.834 -6.015 20.357 1.00 89.19 215 ASP A O 1
ATOM 1699 N N . THR A 1 216 ? 1.657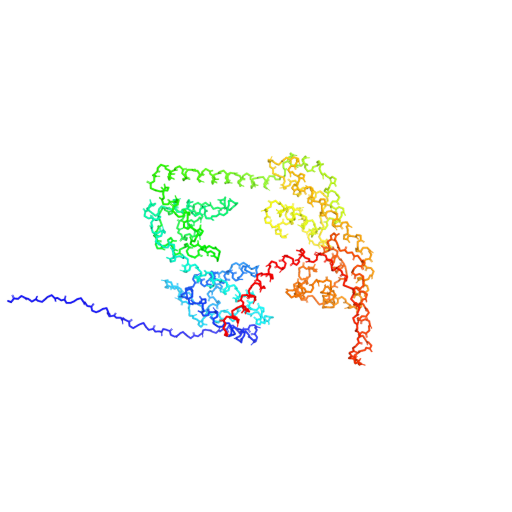 -4.149 21.559 1.00 93.69 216 THR A N 1
ATOM 1700 C CA . THR A 1 216 ? 2.161 -4.754 22.796 1.00 93.69 216 THR A CA 1
ATOM 1701 C C . THR A 1 216 ? 1.212 -4.475 23.947 1.00 93.69 216 THR A C 1
ATOM 1703 O O . THR A 1 216 ? 0.504 -3.467 23.979 1.00 93.69 216 THR A O 1
ATOM 1706 N N . ALA A 1 217 ? 1.219 -5.347 24.952 1.00 95.19 217 ALA A N 1
ATOM 1707 C CA . ALA A 1 217 ? 0.474 -5.114 26.178 1.00 95.19 217 ALA A CA 1
ATOM 1708 C C . ALA A 1 217 ? 0.883 -3.784 26.835 1.00 95.19 217 ALA A C 1
ATOM 1710 O O . ALA A 1 217 ? 0.033 -3.064 27.350 1.00 95.19 217 ALA A O 1
ATOM 1711 N N . GLU A 1 218 ? 2.163 -3.411 26.759 1.00 94.56 218 GLU A N 1
ATOM 1712 C CA . GLU A 1 218 ? 2.675 -2.145 27.297 1.00 94.56 218 GLU A CA 1
ATOM 1713 C C . GLU A 1 218 ? 2.039 -0.915 26.636 1.00 94.56 218 GLU A C 1
ATOM 1715 O O . GLU A 1 218 ? 1.718 0.049 27.333 1.00 94.56 218 GLU A O 1
ATOM 1720 N N . SER A 1 219 ? 1.807 -0.943 25.318 1.00 93.81 219 SER A N 1
ATOM 1721 C CA . SER A 1 219 ? 1.183 0.177 24.602 1.00 93.81 219 SER A CA 1
ATOM 1722 C C . SER A 1 219 ? -0.344 0.204 24.745 1.00 93.81 219 SER A C 1
ATOM 1724 O O . SER A 1 219 ? -0.954 1.278 24.708 1.00 93.81 219 SER A O 1
ATOM 1726 N N . ILE A 1 220 ? -0.972 -0.959 24.948 1.00 95.25 220 ILE A N 1
ATOM 1727 C CA . ILE A 1 220 ? -2.433 -1.109 24.994 1.00 95.25 220 ILE A CA 1
ATOM 1728 C C . ILE A 1 220 ? -2.993 -0.928 26.414 1.00 95.25 220 ILE A C 1
ATOM 1730 O O . ILE A 1 220 ? -4.016 -0.261 26.584 1.00 95.25 220 ILE A O 1
ATOM 1734 N N . LEU A 1 221 ? -2.335 -1.459 27.452 1.00 95.94 221 LEU A N 1
ATOM 1735 C CA . LEU A 1 221 ? -2.830 -1.434 28.839 1.00 95.94 221 LEU A CA 1
ATOM 1736 C C . LEU A 1 221 ? -3.183 -0.030 29.367 1.00 95.94 221 LEU A C 1
ATOM 1738 O O . LEU A 1 221 ? -4.232 0.097 30.005 1.00 95.94 221 LEU A O 1
ATOM 1742 N N . PRO A 1 222 ? -2.394 1.036 29.115 1.00 96.62 222 PRO A N 1
ATOM 1743 C CA . PRO A 1 222 ? -2.765 2.384 29.547 1.00 96.62 222 PRO A CA 1
ATOM 1744 C C . PRO A 1 222 ? -4.108 2.844 28.962 1.00 96.62 222 PRO A C 1
ATOM 1746 O O . PRO A 1 222 ? -4.907 3.469 29.658 1.00 96.62 222 PRO A O 1
ATOM 1749 N N . LYS A 1 223 ? -4.388 2.483 27.703 1.00 95.75 223 LYS A N 1
ATOM 1750 C CA . LYS A 1 223 ? -5.650 2.808 27.026 1.00 95.75 223 LYS A CA 1
ATOM 1751 C C . LYS A 1 223 ? -6.804 1.985 27.599 1.00 95.75 223 LYS A C 1
ATOM 1753 O O . LYS A 1 223 ? -7.880 2.528 27.819 1.00 95.75 223 LYS A O 1
ATOM 1758 N N . VAL A 1 224 ? -6.575 0.711 27.920 1.00 95.81 224 VAL A N 1
ATOM 1759 C CA . VAL A 1 224 ? -7.578 -0.141 28.586 1.00 95.81 224 VAL A CA 1
ATOM 1760 C C . VAL A 1 224 ? -7.983 0.443 29.939 1.00 95.81 224 VAL A C 1
ATOM 1762 O O . VAL A 1 224 ? -9.170 0.634 30.181 1.00 95.81 224 VAL A O 1
ATOM 1765 N N . ARG A 1 225 ? -7.010 0.806 30.787 1.00 95.25 225 ARG A N 1
ATOM 1766 C CA . ARG A 1 225 ? -7.266 1.406 32.112 1.00 95.25 225 ARG A CA 1
ATOM 1767 C C . ARG A 1 225 ? -8.069 2.695 32.019 1.00 95.25 225 ARG A C 1
ATOM 1769 O O . ARG A 1 225 ? -9.065 2.847 32.716 1.00 95.25 225 ARG A O 1
ATOM 1776 N N . LYS A 1 226 ? -7.699 3.573 31.086 1.00 94.81 226 LYS A N 1
ATOM 1777 C CA . LYS A 1 226 ? -8.449 4.800 30.808 1.00 94.81 226 LYS A CA 1
ATOM 1778 C C . LYS A 1 226 ? -9.915 4.515 30.466 1.00 94.81 226 LYS A C 1
ATOM 1780 O O . LYS A 1 226 ? -10.800 5.236 30.917 1.00 94.81 226 LYS A O 1
ATOM 1785 N N . HIS A 1 227 ? -10.188 3.483 29.665 1.00 94.31 227 HIS A N 1
ATOM 1786 C CA . HIS A 1 227 ? -11.561 3.118 29.305 1.00 94.31 227 HIS A CA 1
ATOM 1787 C C . HIS A 1 227 ? -12.302 2.381 30.428 1.00 94.31 227 HIS A C 1
ATOM 1789 O O . HIS A 1 227 ? -13.512 2.552 30.530 1.00 94.31 227 HIS A O 1
ATOM 1795 N N . ILE A 1 228 ? -11.618 1.641 31.306 1.00 94.69 228 ILE A N 1
ATOM 1796 C CA . ILE A 1 228 ? -12.217 1.101 32.540 1.00 94.69 228 ILE A CA 1
ATOM 1797 C C . ILE A 1 228 ? -12.728 2.255 33.410 1.00 94.69 228 ILE A C 1
ATOM 1799 O O . ILE A 1 228 ? -13.914 2.304 33.724 1.00 94.69 228 ILE A O 1
ATOM 1803 N N . GLU A 1 229 ? -11.862 3.222 33.726 1.00 93.19 229 GLU A N 1
ATOM 1804 C CA . GLU A 1 229 ? -12.207 4.398 34.540 1.00 93.19 229 GLU A CA 1
ATOM 1805 C C . GLU A 1 229 ? -13.351 5.208 33.912 1.00 93.19 229 GLU A C 1
ATOM 1807 O O . GLU A 1 229 ? -14.298 5.603 34.590 1.00 93.19 229 GLU A O 1
ATOM 1812 N N . LEU A 1 230 ? -13.309 5.403 32.591 1.00 91.06 230 LEU A N 1
ATOM 1813 C CA . LEU A 1 230 ? -14.342 6.131 31.856 1.00 91.06 230 LEU A CA 1
ATOM 1814 C C . LEU A 1 230 ? -15.711 5.444 31.905 1.00 91.06 230 LEU A C 1
ATOM 1816 O O . LEU A 1 230 ? -16.724 6.134 31.966 1.00 91.06 230 LEU A O 1
ATOM 1820 N N . ASN A 1 231 ? -15.761 4.109 31.877 1.00 90.38 231 ASN A N 1
ATOM 1821 C CA . ASN A 1 231 ? -17.021 3.361 31.925 1.00 90.38 231 ASN A CA 1
ATOM 1822 C C . ASN A 1 231 ? -17.557 3.159 33.352 1.00 90.38 231 ASN A C 1
ATOM 1824 O O . ASN A 1 231 ? -18.731 2.837 33.512 1.00 90.38 231 ASN A O 1
ATOM 1828 N N . GLN A 1 232 ? -16.753 3.427 34.387 1.00 90.19 232 GLN A N 1
ATOM 1829 C CA . GLN A 1 232 ? -17.235 3.498 35.771 1.00 90.19 232 GLN A CA 1
ATOM 1830 C C . GLN A 1 232 ? -18.090 4.752 36.038 1.00 90.19 232 GLN A C 1
ATOM 1832 O O . GLN A 1 232 ? -18.903 4.741 36.963 1.00 90.19 232 GLN A O 1
ATOM 1837 N N . ASP A 1 233 ? -17.955 5.809 35.225 1.00 88.94 233 ASP A N 1
ATOM 1838 C CA . ASP A 1 233 ? -18.832 6.986 35.241 1.00 88.94 233 ASP A CA 1
ATOM 1839 C C . ASP A 1 233 ? -19.763 7.000 34.009 1.00 88.94 233 ASP A C 1
ATOM 1841 O O . ASP A 1 233 ? -19.355 7.400 32.912 1.00 88.94 233 ASP A O 1
ATOM 1845 N N . PRO A 1 234 ? -21.057 6.653 34.170 1.00 80.50 234 PRO A N 1
ATOM 1846 C CA . PRO A 1 234 ? -22.023 6.648 33.073 1.00 80.50 234 PRO A CA 1
ATOM 1847 C C . PRO A 1 234 ? -22.143 7.986 32.329 1.00 80.50 234 PRO A C 1
ATOM 1849 O O . PRO A 1 234 ? -22.454 7.996 31.135 1.00 80.50 234 PRO A O 1
ATOM 1852 N N . LYS A 1 235 ? -21.904 9.125 32.998 1.00 85.06 235 LYS A N 1
ATOM 1853 C CA . LYS A 1 235 ? -21.964 10.446 32.354 1.00 85.06 235 LYS A CA 1
ATOM 1854 C C . LYS A 1 235 ? -20.745 10.686 31.471 1.00 85.06 235 LYS A C 1
ATOM 1856 O O . LYS A 1 235 ? -20.906 11.163 30.347 1.00 85.06 235 LYS A O 1
ATOM 1861 N N . ALA A 1 236 ? -19.550 10.338 31.949 1.00 83.00 236 ALA A N 1
ATOM 1862 C CA . ALA A 1 236 ? -18.320 10.440 31.168 1.00 83.00 236 ALA A CA 1
ATOM 1863 C C . ALA A 1 236 ? -18.349 9.502 29.950 1.00 83.00 236 ALA A C 1
ATOM 1865 O O . ALA A 1 236 ? -18.023 9.927 28.837 1.00 83.00 236 ALA A O 1
ATOM 1866 N N . ALA A 1 237 ? -18.829 8.267 30.131 1.00 80.25 237 ALA A N 1
ATOM 1867 C CA . ALA A 1 237 ? -19.020 7.309 29.047 1.00 80.25 237 ALA A CA 1
ATOM 1868 C C . ALA A 1 237 ? -19.981 7.831 27.968 1.00 80.25 237 ALA A C 1
ATOM 1870 O O . ALA A 1 237 ? -19.660 7.806 26.776 1.00 80.25 237 ALA A O 1
ATOM 1871 N N . ALA A 1 238 ? -21.131 8.379 28.378 1.00 80.38 238 ALA A N 1
ATOM 1872 C CA . ALA A 1 238 ? -22.098 8.971 27.458 1.00 80.38 238 ALA A CA 1
ATOM 1873 C C . ALA A 1 238 ? -21.525 10.185 26.704 1.00 80.38 238 ALA A C 1
ATOM 1875 O O . ALA A 1 238 ? -21.718 10.299 25.492 1.00 80.38 238 ALA A O 1
ATOM 1876 N N . ALA A 1 239 ? -20.782 11.062 27.388 1.00 83.88 239 ALA A N 1
ATOM 1877 C CA . ALA A 1 239 ? -20.142 12.221 26.767 1.00 83.88 239 ALA A CA 1
ATOM 1878 C C . ALA A 1 239 ? -19.095 11.809 25.719 1.00 83.88 239 ALA A C 1
ATOM 1880 O O . ALA A 1 239 ? -19.048 12.377 24.628 1.00 83.88 239 ALA A O 1
ATOM 1881 N N . LYS A 1 240 ? -18.287 10.783 26.011 1.00 82.56 240 LYS A N 1
ATOM 1882 C CA . LYS A 1 240 ? -17.281 10.280 25.069 1.00 82.56 240 LYS A CA 1
ATOM 1883 C C . LYS A 1 240 ? -17.910 9.614 23.849 1.00 82.56 240 LYS A C 1
ATOM 1885 O O . LYS A 1 240 ? -17.438 9.840 22.738 1.00 82.56 240 LYS A O 1
ATOM 1890 N N . ALA A 1 241 ? -18.979 8.840 24.040 1.00 79.19 241 ALA A N 1
ATOM 1891 C CA . ALA A 1 241 ? -19.729 8.251 22.935 1.00 79.19 241 ALA A CA 1
ATOM 1892 C C . ALA A 1 241 ? -20.332 9.334 22.022 1.00 79.19 241 ALA A C 1
ATOM 1894 O O . ALA A 1 241 ? -20.213 9.240 20.804 1.00 79.19 241 ALA A O 1
ATOM 1895 N N . ALA A 1 242 ? -20.903 10.396 22.603 1.00 82.44 242 ALA A N 1
ATOM 1896 C CA . ALA A 1 242 ? -21.442 11.522 21.842 1.00 82.44 242 ALA A CA 1
ATOM 1897 C C . ALA A 1 242 ? -20.362 12.271 21.043 1.00 82.44 242 ALA A C 1
ATOM 1899 O O . ALA A 1 242 ? -20.608 12.664 19.904 1.00 82.44 242 ALA A O 1
ATOM 1900 N N . GLU A 1 243 ? -19.161 12.438 21.604 1.00 85.50 243 GLU A N 1
ATOM 1901 C CA . GLU A 1 243 ? -18.038 13.058 20.895 1.00 85.50 243 GLU A CA 1
ATOM 1902 C C . GLU A 1 243 ? -17.567 12.209 19.707 1.00 85.50 243 GLU A C 1
ATOM 1904 O O . GLU A 1 243 ? -17.315 12.746 18.632 1.00 85.50 243 GLU A O 1
ATOM 1909 N N . ILE A 1 244 ? -17.498 10.885 19.865 1.00 77.44 244 ILE A N 1
ATOM 1910 C CA . ILE A 1 244 ? -17.146 9.977 18.763 1.00 77.44 244 ILE A CA 1
ATOM 1911 C C . ILE A 1 244 ? -18.215 10.018 17.668 1.00 77.44 244 ILE A C 1
ATOM 1913 O O . ILE A 1 244 ? -17.874 10.125 16.492 1.00 77.44 244 ILE A O 1
ATOM 1917 N N . ASP A 1 245 ? -19.499 10.006 18.037 1.00 78.00 245 ASP A N 1
ATOM 1918 C CA . ASP A 1 245 ? -20.601 10.133 17.077 1.00 78.00 245 ASP A CA 1
ATOM 1919 C C . ASP A 1 245 ? -20.561 11.487 16.342 1.00 78.00 245 ASP A C 1
ATOM 1921 O O . ASP A 1 245 ? -20.845 11.549 15.143 1.00 78.00 245 ASP A O 1
ATOM 1925 N N . ARG A 1 246 ? -20.185 12.577 17.029 1.00 83.12 246 ARG A N 1
ATOM 1926 C CA . ARG A 1 246 ? -20.000 13.904 16.419 1.00 83.12 246 ARG A CA 1
ATOM 1927 C C . ARG A 1 246 ? -18.849 13.896 15.414 1.00 83.12 246 ARG A C 1
ATOM 1929 O O . ARG A 1 246 ? -19.048 14.313 14.277 1.00 83.12 246 ARG A O 1
ATOM 1936 N N . GLN A 1 247 ? -17.687 13.371 15.801 1.00 78.69 247 GLN A N 1
ATOM 1937 C CA . GLN A 1 247 ? -16.519 13.259 14.921 1.00 78.69 247 GLN A CA 1
ATOM 1938 C C . GLN A 1 247 ? -16.818 12.391 13.694 1.00 78.69 247 GLN A C 1
ATOM 1940 O O . GLN A 1 247 ? -16.511 12.783 12.571 1.00 78.69 247 GLN A O 1
ATOM 1945 N N . ALA A 1 248 ? -17.483 11.249 13.882 1.00 70.62 248 ALA A N 1
ATOM 1946 C CA . ALA A 1 248 ? -17.877 10.372 12.784 1.00 70.62 248 ALA A CA 1
ATOM 1947 C C . ALA A 1 248 ? -18.843 11.067 11.808 1.00 70.62 248 ALA A C 1
ATOM 1949 O O . ALA A 1 248 ? -18.702 10.914 10.596 1.00 70.62 248 ALA A O 1
ATOM 1950 N N . LYS A 1 249 ? -19.797 11.867 12.310 1.00 76.31 249 LYS A N 1
ATOM 1951 C CA . LYS A 1 249 ? -20.702 12.660 11.462 1.00 76.31 249 LYS A CA 1
ATOM 1952 C C . LYS A 1 249 ? -19.972 13.752 10.687 1.00 76.31 249 LYS A C 1
ATOM 1954 O O . LYS A 1 249 ? -20.186 13.860 9.487 1.00 76.31 249 LYS A O 1
ATOM 1959 N N . GLU A 1 250 ? -19.093 14.512 11.336 1.00 78.19 250 GLU A N 1
ATOM 1960 C CA . GLU A 1 250 ? -18.302 15.561 10.674 1.00 78.19 250 GLU A CA 1
ATOM 1961 C C . GLU A 1 250 ? -17.414 14.985 9.563 1.00 78.19 250 GLU A C 1
ATOM 1963 O O . GLU A 1 250 ? -17.272 15.582 8.494 1.00 78.19 250 GLU A O 1
ATOM 1968 N N . ILE A 1 251 ? -16.845 13.799 9.786 1.00 67.94 251 ILE A N 1
ATOM 1969 C CA . ILE A 1 251 ? -16.034 13.106 8.785 1.00 67.94 251 ILE A CA 1
ATOM 1970 C C . ILE A 1 251 ? -16.907 12.583 7.644 1.00 67.94 251 ILE A C 1
ATOM 1972 O O . ILE A 1 251 ? -16.585 12.838 6.488 1.00 67.94 251 ILE A O 1
ATOM 1976 N N . ALA A 1 252 ? -18.038 11.937 7.939 1.00 67.75 252 ALA A N 1
ATOM 1977 C CA . ALA A 1 252 ? -18.967 11.465 6.913 1.00 67.75 252 ALA A CA 1
ATOM 1978 C C . ALA A 1 252 ? -19.526 12.618 6.059 1.00 67.75 252 ALA A C 1
ATOM 1980 O O . ALA A 1 252 ? -19.684 12.479 4.847 1.00 67.75 252 ALA A O 1
ATOM 1981 N N . GLU A 1 253 ? -19.797 13.779 6.661 1.00 75.69 253 GLU A N 1
ATOM 1982 C CA . GLU A 1 253 ? -20.205 14.988 5.943 1.00 75.69 253 GLU A CA 1
ATOM 1983 C C . GLU A 1 253 ? -19.073 15.544 5.074 1.00 75.69 253 GLU A C 1
ATOM 1985 O O . GLU A 1 253 ? -19.318 15.882 3.914 1.00 75.69 253 GLU A O 1
ATOM 1990 N N . ARG A 1 254 ? -17.829 15.568 5.574 1.00 70.50 254 ARG A N 1
ATOM 1991 C CA . ARG A 1 254 ? -16.649 15.931 4.771 1.00 70.50 254 ARG A CA 1
ATOM 1992 C C . ARG A 1 254 ? -16.424 14.980 3.603 1.00 70.50 254 ARG A C 1
ATOM 1994 O O . ARG A 1 254 ? -16.148 15.443 2.502 1.00 70.50 254 ARG A O 1
ATOM 2001 N N . GLU A 1 255 ? -16.557 13.675 3.808 1.00 64.94 255 GLU A N 1
ATOM 2002 C CA . GLU A 1 255 ? -16.406 12.678 2.747 1.00 64.94 255 GLU A CA 1
ATOM 2003 C C . GLU A 1 255 ? -17.528 12.778 1.719 1.00 64.94 255 GLU A C 1
ATOM 2005 O O . GLU A 1 255 ? -17.264 12.746 0.519 1.00 64.94 255 GLU A O 1
ATOM 2010 N N . LYS A 1 256 ? -18.774 12.972 2.161 1.00 68.88 256 LYS A N 1
ATOM 2011 C CA . LYS A 1 256 ? -19.912 13.193 1.265 1.00 68.88 256 LYS A CA 1
ATOM 2012 C C . LYS A 1 256 ? -19.747 14.485 0.464 1.00 68.88 256 LYS A C 1
ATOM 2014 O O . LYS A 1 256 ? -20.031 14.489 -0.731 1.00 68.88 256 LYS A O 1
ATOM 2019 N N . ALA A 1 257 ? -19.252 15.555 1.085 1.00 66.94 257 ALA A N 1
ATOM 2020 C CA . ALA A 1 257 ? -18.918 16.800 0.399 1.00 66.94 257 ALA A CA 1
ATOM 2021 C C . ALA A 1 257 ? -17.762 16.606 -0.597 1.00 66.94 257 ALA A C 1
ATOM 2023 O O . ALA A 1 257 ? -17.852 17.075 -1.728 1.00 66.94 257 ALA A O 1
ATOM 2024 N N . ALA A 1 258 ? -16.720 15.855 -0.230 1.00 62.84 258 ALA A N 1
ATOM 2025 C CA . ALA A 1 258 ? -15.600 15.537 -1.114 1.00 62.84 258 ALA A CA 1
ATOM 2026 C C . ALA A 1 258 ? -16.019 14.649 -2.300 1.00 62.84 258 ALA A C 1
ATOM 2028 O O . ALA A 1 258 ? -15.579 14.882 -3.423 1.00 62.84 258 ALA A O 1
ATOM 2029 N N . GLN A 1 259 ? -16.899 13.667 -2.085 1.00 62.56 259 GLN A N 1
ATOM 2030 C CA . GLN A 1 259 ? -17.458 12.825 -3.147 1.00 62.56 259 GLN A CA 1
ATOM 2031 C C . GLN A 1 259 ? -18.389 13.614 -4.070 1.00 62.56 259 GLN A C 1
ATOM 2033 O O . GLN A 1 259 ? -18.305 13.460 -5.288 1.00 62.56 259 GLN A O 1
ATOM 2038 N N . ALA A 1 260 ? -19.236 14.487 -3.517 1.00 63.59 260 ALA A N 1
ATOM 2039 C CA . ALA A 1 260 ? -20.066 15.388 -4.310 1.00 63.59 260 ALA A CA 1
ATOM 2040 C C . ALA A 1 260 ? -19.201 16.335 -5.159 1.00 63.59 260 ALA A C 1
ATOM 2042 O O . ALA A 1 260 ? -19.449 16.476 -6.354 1.00 63.59 260 ALA A O 1
ATOM 2043 N N . HIS A 1 261 ? -18.133 16.892 -4.578 1.00 60.00 261 HIS A N 1
ATOM 2044 C CA . HIS A 1 261 ? -17.164 17.736 -5.281 1.00 60.00 261 HIS A CA 1
ATOM 2045 C C . HIS A 1 261 ? -16.404 16.973 -6.379 1.00 60.00 261 HIS A C 1
ATOM 2047 O O . HIS A 1 261 ? -16.168 17.498 -7.464 1.00 60.00 261 HIS A O 1
ATOM 2053 N N . ALA A 1 262 ? -16.051 15.706 -6.140 1.00 58.44 262 ALA A N 1
ATOM 2054 C CA . ALA A 1 262 ? -15.411 14.859 -7.145 1.00 58.44 262 ALA A CA 1
ATOM 2055 C C . ALA A 1 262 ? -16.333 14.554 -8.344 1.00 58.44 262 ALA A C 1
ATOM 2057 O O . ALA A 1 262 ? -15.839 14.340 -9.450 1.00 58.44 262 ALA A O 1
ATOM 2058 N N . GLN A 1 263 ? -17.656 14.548 -8.141 1.00 60.53 263 GLN A N 1
ATOM 2059 C CA . GLN A 1 263 ? -18.650 14.306 -9.193 1.00 60.53 263 GLN A CA 1
ATOM 2060 C C . GLN A 1 263 ? -19.091 15.580 -9.931 1.00 60.53 263 GLN A C 1
ATOM 2062 O O . GLN A 1 263 ? -19.477 15.492 -11.094 1.00 60.53 263 GLN A O 1
ATOM 2067 N N . SER A 1 264 ? -19.023 16.758 -9.302 1.00 63.09 264 SER A N 1
ATOM 2068 C CA . SER A 1 264 ? -19.489 18.028 -9.885 1.00 63.09 264 SER A CA 1
ATOM 2069 C C . SER A 1 264 ? -18.488 18.720 -10.820 1.00 63.09 264 SER A C 1
ATOM 2071 O O . SER A 1 264 ? -18.800 19.775 -11.368 1.00 63.09 264 SER A O 1
ATOM 2073 N N . GLY A 1 265 ? -17.297 18.148 -11.019 1.00 66.62 265 GLY A N 1
ATOM 2074 C CA . GLY A 1 265 ? -16.190 18.836 -11.689 1.00 66.62 265 GLY A CA 1
ATOM 2075 C C . GLY A 1 265 ? -15.581 19.947 -10.815 1.00 66.62 265 GLY A C 1
ATOM 2076 O O . GLY A 1 265 ? -16.093 20.233 -9.731 1.00 66.62 265 GLY A O 1
ATOM 2077 N N . PRO A 1 266 ? -14.456 20.551 -11.243 1.00 78.56 266 PRO A N 1
ATOM 2078 C CA . PRO A 1 266 ? -13.807 21.614 -10.479 1.00 78.56 266 PRO A CA 1
ATOM 2079 C C . PRO A 1 266 ? -14.692 22.866 -10.403 1.00 78.56 266 PRO A C 1
ATOM 2081 O O . PRO A 1 266 ? -15.266 23.281 -11.411 1.00 78.56 266 PRO A O 1
ATOM 2084 N N . SER A 1 267 ? -14.786 23.479 -9.218 1.00 82.62 267 SER A N 1
ATOM 2085 C CA . SER A 1 267 ? -15.535 24.729 -9.024 1.00 82.62 267 SER A CA 1
ATOM 2086 C C . SER A 1 267 ? -14.886 25.907 -9.771 1.00 82.62 267 SER A C 1
ATOM 2088 O O . SER A 1 267 ? -13.709 25.854 -10.141 1.00 82.62 267 SER A O 1
ATOM 2090 N N . ALA A 1 268 ? -15.635 26.993 -9.990 1.00 85.31 268 ALA A N 1
ATOM 2091 C CA . ALA A 1 268 ? -15.100 28.190 -10.645 1.00 85.31 268 ALA A CA 1
ATOM 2092 C C . ALA A 1 268 ? -13.929 28.793 -9.849 1.00 85.31 268 ALA A C 1
ATOM 2094 O O . ALA A 1 268 ? -12.918 29.181 -10.429 1.00 85.31 268 ALA A O 1
ATOM 2095 N N . GLU A 1 269 ? -14.033 28.783 -8.520 1.00 85.56 269 GLU A N 1
ATOM 2096 C CA . GLU A 1 269 ? -12.999 29.241 -7.592 1.00 85.56 269 GLU A CA 1
ATOM 2097 C C . GLU A 1 269 ? -11.748 28.355 -7.663 1.00 85.56 269 GLU A C 1
ATOM 2099 O O . GLU A 1 269 ? -10.628 28.865 -7.656 1.00 85.56 269 GLU A O 1
ATOM 2104 N N . ALA A 1 270 ? -11.918 27.034 -7.792 1.00 87.31 270 ALA A N 1
ATOM 2105 C CA . ALA A 1 270 ? -10.809 26.102 -7.985 1.00 87.31 270 ALA A CA 1
ATOM 2106 C C . ALA A 1 270 ? -10.068 26.357 -9.304 1.00 87.31 270 ALA A C 1
ATOM 2108 O O . ALA A 1 270 ? -8.835 26.365 -9.341 1.00 87.31 270 ALA A O 1
ATOM 2109 N N . VAL A 1 271 ? -10.811 26.605 -10.385 1.00 88.25 271 VAL A N 1
ATOM 2110 C CA . VAL A 1 271 ? -10.236 26.965 -11.687 1.00 88.25 271 VAL A CA 1
ATOM 2111 C C . VAL A 1 271 ? -9.500 28.304 -11.602 1.00 88.25 271 VAL A C 1
ATOM 2113 O O . VAL A 1 271 ? -8.376 28.413 -12.090 1.00 88.25 271 VAL A O 1
ATOM 2116 N N . GLU A 1 272 ? -10.085 29.311 -10.952 1.00 90.62 272 GLU A N 1
ATOM 2117 C CA . GLU A 1 272 ? -9.449 30.617 -10.759 1.00 90.62 272 GLU A CA 1
ATOM 2118 C C . GLU A 1 272 ? -8.157 30.508 -9.938 1.00 90.62 272 GLU A C 1
ATOM 2120 O O . GLU A 1 272 ? -7.138 31.097 -10.304 1.00 90.62 272 GLU A O 1
ATOM 2125 N N . LEU A 1 273 ? -8.166 29.708 -8.868 1.00 91.94 273 LEU A N 1
ATOM 2126 C CA . LEU A 1 273 ? -6.989 29.454 -8.044 1.00 91.94 273 LEU A CA 1
ATOM 2127 C C . LEU A 1 273 ? -5.855 28.825 -8.858 1.00 91.94 273 LEU A C 1
ATOM 2129 O O . LEU A 1 273 ? -4.724 29.306 -8.809 1.00 91.94 273 LEU A O 1
ATOM 2133 N N . VAL A 1 274 ? -6.154 27.784 -9.636 1.00 92.50 274 VAL A N 1
ATOM 2134 C CA . VAL A 1 274 ? -5.170 27.120 -10.502 1.00 92.50 274 VAL A CA 1
ATOM 2135 C C . VAL A 1 274 ? -4.651 28.064 -11.585 1.00 92.50 274 VAL A C 1
ATOM 2137 O O . VAL A 1 274 ? -3.454 28.066 -11.870 1.00 92.50 274 VAL A O 1
ATOM 2140 N N . ASN A 1 275 ? -5.510 28.922 -12.142 1.00 91.75 275 ASN A N 1
ATOM 2141 C CA . ASN A 1 275 ? -5.114 29.903 -13.151 1.00 91.75 275 ASN A CA 1
ATOM 2142 C C . ASN A 1 275 ? -4.075 30.911 -12.634 1.00 91.75 275 ASN A C 1
ATOM 2144 O O . ASN A 1 275 ? -3.241 31.362 -13.420 1.00 91.75 275 ASN A O 1
ATOM 2148 N N . LYS A 1 276 ? -4.043 31.211 -11.325 1.00 94.62 276 LYS A N 1
ATOM 2149 C CA . LYS A 1 276 ? -2.976 32.038 -10.721 1.00 94.62 276 LYS A CA 1
ATOM 2150 C C . LYS A 1 276 ? -1.584 31.411 -10.867 1.00 94.62 276 LYS A C 1
ATOM 2152 O O . LYS A 1 276 ? -0.597 32.138 -10.887 1.00 94.62 276 LYS A O 1
ATOM 2157 N N . PHE A 1 277 ? -1.511 30.089 -11.028 1.00 95.69 277 PHE A N 1
ATOM 2158 C CA . PHE A 1 277 ? -0.278 29.312 -11.194 1.00 95.69 277 PHE A CA 1
ATOM 2159 C C . PHE A 1 277 ? -0.179 28.645 -12.577 1.00 95.69 277 PHE A C 1
ATOM 2161 O O . PHE A 1 277 ? 0.559 27.674 -12.763 1.00 95.69 277 PHE A O 1
ATOM 2168 N N . ALA A 1 278 ? -0.904 29.166 -13.577 1.00 93.12 278 ALA A N 1
ATOM 2169 C CA . ALA A 1 278 ? -0.920 28.612 -14.932 1.00 93.12 278 ALA A CA 1
ATOM 2170 C C . ALA A 1 278 ? 0.482 28.534 -15.562 1.00 93.12 278 ALA A C 1
ATOM 2172 O O . ALA A 1 278 ? 0.762 27.607 -16.322 1.00 93.12 278 ALA A O 1
ATOM 2173 N N . THR A 1 279 ? 1.375 29.470 -15.224 1.00 95.88 279 THR A N 1
ATOM 2174 C CA . THR A 1 279 ? 2.773 29.456 -15.676 1.00 95.88 279 THR A CA 1
ATOM 2175 C C . THR A 1 279 ? 3.507 28.208 -15.188 1.00 95.88 279 THR A C 1
ATOM 2177 O O . THR A 1 279 ? 4.052 27.484 -16.015 1.00 95.88 279 THR A O 1
ATOM 2180 N N . ASN A 1 280 ? 3.445 27.887 -13.891 1.00 96.69 280 ASN A N 1
ATOM 2181 C CA . ASN A 1 280 ? 4.104 26.707 -13.317 1.00 96.69 280 ASN A CA 1
ATOM 2182 C C . ASN A 1 280 ? 3.580 25.405 -13.945 1.00 96.69 280 ASN A C 1
ATOM 2184 O O . ASN A 1 280 ? 4.346 24.500 -14.277 1.00 96.69 280 ASN A O 1
ATOM 2188 N N . ILE A 1 281 ? 2.265 25.324 -14.175 1.00 96.19 281 ILE A N 1
ATOM 2189 C CA . ILE A 1 281 ? 1.630 24.158 -14.810 1.00 96.19 281 ILE A CA 1
ATOM 2190 C C . ILE A 1 281 ? 2.050 24.035 -16.277 1.00 96.19 281 ILE A C 1
ATOM 2192 O O . ILE A 1 281 ? 2.340 22.934 -16.749 1.00 96.19 281 ILE A O 1
ATOM 2196 N N . LYS A 1 282 ? 2.127 25.155 -17.002 1.00 97.31 282 LYS A N 1
ATOM 2197 C CA . LYS A 1 282 ? 2.622 25.190 -18.382 1.00 97.31 282 LYS A CA 1
ATOM 2198 C C . LYS A 1 282 ? 4.090 24.780 -18.468 1.00 97.31 282 LYS A C 1
ATOM 2200 O O . LYS A 1 282 ? 4.465 24.062 -19.396 1.00 97.31 282 LYS A O 1
ATOM 2205 N N . GLU A 1 283 ? 4.915 25.217 -17.525 1.00 97.00 283 GLU A N 1
ATOM 2206 C CA . GLU A 1 283 ? 6.324 24.834 -17.448 1.00 97.00 283 GLU A CA 1
ATOM 2207 C C . GLU A 1 283 ? 6.487 23.342 -17.158 1.00 97.00 283 GLU A C 1
ATOM 2209 O O . GLU A 1 283 ? 7.271 22.686 -17.842 1.00 97.00 283 GLU A O 1
ATOM 2214 N N . LEU A 1 284 ? 5.694 22.778 -16.238 1.00 96.88 284 LEU A N 1
ATOM 2215 C CA . LEU A 1 284 ? 5.649 21.334 -16.001 1.00 96.88 284 LEU A CA 1
ATOM 2216 C C . LEU A 1 284 ? 5.235 20.575 -17.264 1.00 96.88 284 LEU A C 1
ATOM 2218 O O . LEU A 1 284 ? 5.891 19.607 -17.651 1.00 96.88 284 LEU A O 1
ATOM 2222 N N . HIS A 1 285 ? 4.159 21.008 -17.925 1.00 97.62 285 HIS A N 1
ATOM 2223 C CA . HIS A 1 285 ? 3.688 20.393 -19.168 1.00 97.62 285 HIS A CA 1
ATOM 2224 C C . HIS A 1 285 ? 4.776 20.395 -20.243 1.00 97.62 285 HIS A C 1
ATOM 2226 O O . HIS A 1 285 ? 5.072 19.352 -20.818 1.00 97.62 285 HIS A O 1
ATOM 2232 N N . SER A 1 286 ? 5.430 21.541 -20.442 1.00 96.88 286 SER A N 1
ATOM 2233 C CA . SER A 1 286 ? 6.498 21.699 -21.431 1.00 96.88 286 SER A CA 1
ATOM 2234 C C . SER A 1 286 ? 7.720 20.846 -21.080 1.00 96.88 286 SER A C 1
ATOM 2236 O O . SER A 1 286 ? 8.264 20.172 -21.946 1.00 96.88 286 SER A O 1
ATOM 2238 N N . ALA A 1 287 ? 8.128 20.817 -19.806 1.00 94.25 287 ALA A N 1
ATOM 2239 C CA . ALA A 1 287 ? 9.273 20.034 -19.340 1.00 94.25 287 ALA A CA 1
ATOM 2240 C C . ALA A 1 287 ? 9.046 18.519 -19.445 1.00 94.25 287 ALA A C 1
ATOM 2242 O O . ALA A 1 287 ? 9.988 17.759 -19.656 1.00 94.25 287 ALA A O 1
ATOM 2243 N N . THR A 1 288 ? 7.798 18.078 -19.288 1.00 92.94 288 THR A N 1
ATOM 2244 C CA . THR A 1 288 ? 7.410 16.665 -19.392 1.00 92.94 288 THR A CA 1
ATOM 2245 C C . THR A 1 288 ? 6.981 16.261 -20.800 1.00 92.94 288 THR A C 1
ATOM 2247 O O . THR A 1 288 ? 6.749 15.074 -21.034 1.00 92.94 288 THR A O 1
ATOM 2250 N N . GLU A 1 289 ? 6.868 17.218 -21.726 1.00 93.25 289 GLU A N 1
ATOM 2251 C CA . GLU A 1 289 ? 6.267 17.046 -23.057 1.00 93.25 289 GLU A CA 1
ATOM 2252 C C . GLU A 1 289 ? 4.846 16.454 -22.983 1.00 93.25 289 GLU A C 1
ATOM 2254 O O . GLU A 1 289 ? 4.400 15.698 -23.845 1.00 93.25 289 GLU A O 1
ATOM 2259 N N . GLY A 1 290 ? 4.135 16.744 -21.890 1.00 93.25 290 GLY A N 1
ATOM 2260 C CA . GLY A 1 290 ? 2.824 16.173 -21.605 1.00 93.25 290 GLY A CA 1
ATOM 2261 C C . GLY A 1 290 ? 2.825 14.675 -21.280 1.00 93.25 290 GLY A C 1
ATOM 2262 O O . GLY A 1 290 ? 1.746 14.100 -21.163 1.00 93.25 290 GLY A O 1
ATOM 2263 N N . ARG A 1 291 ? 3.977 14.003 -21.133 1.00 91.62 291 ARG A N 1
ATOM 2264 C CA . ARG A 1 291 ? 4.029 12.554 -20.866 1.00 91.62 291 ARG A CA 1
ATOM 2265 C C . ARG A 1 291 ? 3.340 12.195 -19.554 1.00 91.62 291 ARG A C 1
ATOM 2267 O O . ARG A 1 291 ? 3.731 12.645 -18.474 1.00 91.62 291 ARG A O 1
ATOM 2274 N N . VAL A 1 292 ? 2.357 11.300 -19.639 1.00 90.25 292 VAL A N 1
ATOM 2275 C CA . VAL A 1 292 ? 1.526 10.905 -18.493 1.00 90.25 292 VAL A CA 1
ATOM 2276 C C . VAL A 1 292 ? 2.338 10.206 -17.406 1.00 90.25 292 VAL A C 1
ATOM 2278 O O . VAL A 1 292 ? 2.022 10.367 -16.235 1.00 90.25 292 VAL A O 1
ATOM 2281 N N . SER A 1 293 ? 3.418 9.497 -17.744 1.00 85.69 293 SER A N 1
ATOM 2282 C CA . SER A 1 293 ? 4.308 8.880 -16.750 1.00 85.69 293 SER A CA 1
ATOM 2283 C C . SER A 1 293 ? 4.973 9.901 -15.823 1.00 85.69 293 SER A C 1
ATOM 2285 O O . SER A 1 293 ? 5.012 9.707 -14.607 1.00 85.69 293 SER A O 1
ATOM 2287 N N . LEU A 1 294 ? 5.480 10.997 -16.387 1.00 88.06 294 LEU A N 1
ATOM 2288 C CA . LEU A 1 294 ? 6.139 12.062 -15.636 1.00 88.06 294 LEU A CA 1
ATOM 2289 C C . LEU A 1 294 ? 5.128 12.921 -14.877 1.00 88.06 294 LEU A C 1
ATOM 2291 O O . LEU A 1 294 ? 5.351 13.251 -13.712 1.00 88.06 294 LEU A O 1
ATOM 2295 N N . ILE A 1 295 ? 3.987 13.214 -15.504 1.00 93.25 295 ILE A N 1
ATOM 2296 C CA . ILE A 1 295 ? 2.868 13.893 -14.843 1.00 93.25 295 ILE A CA 1
ATOM 2297 C C . ILE A 1 295 ? 2.379 13.058 -13.652 1.00 93.25 295 ILE A C 1
ATOM 2299 O O . ILE A 1 295 ? 2.228 13.583 -12.554 1.00 93.25 295 ILE A O 1
ATOM 2303 N N . HIS A 1 296 ? 2.191 11.748 -13.821 1.00 90.62 296 HIS A N 1
ATOM 2304 C CA . HIS A 1 296 ? 1.782 10.843 -12.745 1.00 90.62 296 HIS A CA 1
ATOM 2305 C C . HIS A 1 296 ? 2.777 10.846 -11.582 1.00 90.62 296 HIS A C 1
ATOM 2307 O O . HIS A 1 296 ? 2.361 10.880 -10.422 1.00 90.62 296 HIS A O 1
ATOM 2313 N N . ALA A 1 297 ? 4.081 10.880 -11.871 1.00 85.69 297 ALA A N 1
ATOM 2314 C CA . ALA A 1 297 ? 5.104 11.018 -10.841 1.00 85.69 297 ALA A CA 1
ATOM 2315 C C . ALA A 1 297 ? 4.962 12.340 -10.066 1.00 85.69 297 ALA A C 1
ATOM 2317 O O . ALA A 1 297 ? 5.026 12.312 -8.837 1.00 85.69 297 ALA A O 1
ATOM 2318 N N . ALA A 1 298 ? 4.700 13.459 -10.751 1.00 91.56 298 ALA A N 1
ATOM 2319 C CA . ALA A 1 298 ? 4.458 14.750 -10.107 1.00 91.56 298 ALA A CA 1
ATOM 2320 C C . ALA A 1 298 ? 3.208 14.722 -9.212 1.00 91.56 298 ALA A C 1
ATOM 2322 O O . ALA A 1 298 ? 3.272 15.121 -8.051 1.00 91.56 298 ALA A O 1
ATOM 2323 N N . PHE A 1 299 ? 2.097 14.160 -9.695 1.00 91.81 299 PHE A N 1
ATOM 2324 C CA . PHE A 1 299 ? 0.873 14.002 -8.903 1.00 91.81 299 PHE A CA 1
ATOM 2325 C C . PHE A 1 299 ? 1.072 13.082 -7.691 1.00 91.81 299 PHE A C 1
ATOM 2327 O O . PHE A 1 299 ? 0.557 13.366 -6.612 1.00 91.81 299 PHE A O 1
ATOM 2334 N N . CYS A 1 300 ? 1.848 12.004 -7.831 1.00 85.88 300 CYS A N 1
ATOM 2335 C CA . CYS A 1 300 ? 2.221 11.164 -6.695 1.00 85.88 300 CYS A CA 1
ATOM 2336 C C . CYS A 1 300 ? 3.059 11.937 -5.675 1.00 85.88 300 CYS A C 1
ATOM 2338 O O . CYS A 1 300 ? 2.806 11.808 -4.485 1.00 85.88 300 CYS A O 1
ATOM 2340 N N . SER A 1 301 ? 4.022 12.748 -6.121 1.00 85.69 301 SER A N 1
ATOM 2341 C CA . SER A 1 301 ? 4.820 13.583 -5.220 1.00 85.69 301 SER A CA 1
ATOM 2342 C C . SER A 1 301 ? 3.967 14.614 -4.484 1.00 85.69 301 SER A C 1
ATOM 2344 O O . SER A 1 301 ? 4.189 14.824 -3.296 1.00 85.69 301 SER A O 1
ATOM 2346 N N . VAL A 1 302 ? 2.964 15.197 -5.150 1.00 88.06 302 VAL A N 1
ATOM 2347 C CA . VAL A 1 302 ? 1.977 16.084 -4.512 1.00 88.06 302 VAL A CA 1
ATOM 2348 C C . VAL A 1 302 ? 1.114 15.313 -3.510 1.00 88.06 302 VAL A C 1
ATOM 2350 O O . VAL A 1 302 ? 0.841 15.807 -2.424 1.00 88.06 302 VAL A O 1
ATOM 2353 N N . ALA A 1 303 ? 0.670 14.095 -3.824 1.00 82.25 303 ALA A N 1
ATOM 2354 C CA . ALA A 1 303 ? -0.100 13.292 -2.873 1.00 82.25 303 ALA A CA 1
ATOM 2355 C C . ALA A 1 303 ? 0.730 12.960 -1.618 1.00 82.25 303 ALA A C 1
ATOM 2357 O O . ALA A 1 303 ? 0.278 13.193 -0.498 1.00 82.25 303 ALA A O 1
ATOM 2358 N N . GLU A 1 304 ? 1.966 12.498 -1.810 1.00 78.94 304 GLU A N 1
ATOM 2359 C CA . GLU A 1 304 ? 2.878 12.108 -0.732 1.00 78.94 304 GLU A CA 1
ATOM 2360 C C . GLU A 1 304 ? 3.280 13.289 0.160 1.00 78.94 304 GLU A C 1
ATOM 2362 O O . GLU A 1 304 ? 3.280 13.143 1.382 1.00 78.94 304 GLU A O 1
ATOM 2367 N N . SER A 1 305 ? 3.566 14.468 -0.411 1.00 77.06 305 SER A N 1
ATOM 2368 C CA . SER A 1 305 ? 3.878 15.677 0.374 1.00 77.06 305 SER A CA 1
ATOM 2369 C C . SER A 1 305 ? 2.716 16.121 1.265 1.00 77.06 305 SER A C 1
ATOM 2371 O O . SER A 1 305 ? 2.926 16.805 2.262 1.00 77.06 305 SER A O 1
ATOM 2373 N N . ASN A 1 306 ? 1.498 15.695 0.928 1.00 75.25 306 ASN A N 1
ATOM 2374 C CA . ASN A 1 306 ? 0.271 15.983 1.658 1.00 75.25 306 ASN A CA 1
ATOM 2375 C C . ASN A 1 306 ? -0.212 14.811 2.529 1.00 75.25 306 ASN A C 1
ATOM 2377 O O . ASN A 1 306 ? -1.365 14.814 2.962 1.00 75.25 306 ASN A O 1
ATOM 2381 N N . GLY A 1 307 ? 0.629 13.795 2.763 1.00 71.56 307 GLY A N 1
ATOM 2382 C CA . GLY A 1 307 ? 0.290 12.633 3.594 1.00 71.56 307 GLY A CA 1
ATOM 2383 C C . GLY A 1 307 ? -0.759 11.701 2.978 1.00 71.56 307 GLY A C 1
ATOM 2384 O O . GLY A 1 307 ? -1.342 10.881 3.683 1.00 71.56 307 GLY A O 1
ATOM 2385 N N . LYS A 1 308 ? -1.028 11.819 1.672 1.00 75.31 308 LYS A N 1
ATOM 2386 C CA . LYS A 1 308 ? -1.980 10.969 0.947 1.00 75.31 308 LYS A CA 1
ATOM 2387 C C . LYS A 1 308 ? -1.265 9.801 0.260 1.00 75.31 308 LYS A C 1
ATOM 2389 O O . LYS A 1 308 ? -0.110 9.939 -0.154 1.00 75.31 308 LYS A O 1
ATOM 2394 N N . PRO A 1 309 ? -1.947 8.654 0.089 1.00 73.31 309 PRO A N 1
ATOM 2395 C CA . PRO A 1 309 ? -1.399 7.541 -0.672 1.00 73.31 309 PRO A CA 1
ATOM 2396 C C . PRO A 1 309 ? -1.177 7.933 -2.137 1.00 73.31 309 PRO A C 1
ATOM 2398 O O . PRO A 1 309 ? -1.834 8.823 -2.683 1.00 73.31 309 PRO A O 1
ATOM 2401 N N . ARG A 1 310 ? -0.251 7.225 -2.787 1.00 75.88 310 ARG A N 1
ATOM 2402 C CA . ARG A 1 310 ? 0.034 7.391 -4.216 1.00 75.88 310 ARG A CA 1
ATOM 2403 C C . ARG A 1 310 ? -1.217 7.150 -5.053 1.00 75.88 310 ARG A C 1
ATOM 2405 O O . ARG A 1 310 ? -1.984 6.227 -4.788 1.00 75.88 310 ARG A O 1
ATOM 2412 N N . ILE A 1 311 ? -1.362 7.932 -6.118 1.00 77.19 311 ILE A N 1
ATOM 2413 C CA . ILE A 1 311 ? -2.450 7.752 -7.079 1.00 77.19 311 ILE A CA 1
ATOM 2414 C C . ILE A 1 311 ? -2.184 6.464 -7.873 1.00 77.19 311 ILE A C 1
ATOM 2416 O O . ILE A 1 311 ? -1.108 6.344 -8.465 1.00 77.19 311 ILE A O 1
ATOM 2420 N N . PRO A 1 312 ? -3.118 5.499 -7.923 1.00 73.12 312 PRO A N 1
ATOM 2421 C CA . PRO A 1 312 ? -2.965 4.318 -8.766 1.00 73.12 312 PRO A CA 1
ATOM 2422 C C . PRO A 1 312 ? -2.846 4.712 -10.248 1.00 73.12 312 PRO A C 1
ATOM 2424 O O . PRO A 1 312 ? -3.578 5.604 -10.685 1.00 73.12 312 PRO A O 1
ATOM 2427 N N . PRO A 1 313 ? -1.996 4.051 -11.058 1.00 72.44 313 PRO A N 1
ATOM 2428 C CA . PRO A 1 313 ? -1.854 4.379 -12.480 1.00 72.44 313 PRO A CA 1
ATOM 2429 C C . PRO A 1 313 ? -3.185 4.384 -13.246 1.00 72.44 313 PRO A C 1
ATOM 2431 O O . PRO A 1 313 ? -3.407 5.245 -14.094 1.00 72.44 313 PRO A O 1
ATOM 2434 N N . GLN A 1 314 ? -4.108 3.476 -12.903 1.00 73.38 314 GLN A N 1
ATOM 2435 C CA . GLN A 1 314 ? -5.426 3.382 -13.542 1.00 73.38 314 GLN A CA 1
ATOM 2436 C C . GLN A 1 314 ? -6.297 4.621 -13.281 1.00 73.38 314 GLN A C 1
ATOM 2438 O O . GLN A 1 314 ? -7.096 5.002 -14.131 1.00 73.38 314 GLN A O 1
ATOM 2443 N N . ALA A 1 315 ? -6.130 5.273 -12.126 1.00 79.44 315 ALA A N 1
ATOM 2444 C CA . ALA A 1 315 ? -6.884 6.472 -11.769 1.00 79.44 315 ALA A CA 1
ATOM 2445 C C . ALA A 1 315 ? -6.384 7.723 -12.512 1.00 79.44 315 ALA A C 1
ATOM 2447 O O . ALA A 1 315 ? -7.136 8.687 -12.660 1.00 79.44 315 ALA A O 1
ATOM 2448 N N . MET A 1 316 ? -5.143 7.708 -13.019 1.00 85.69 316 MET A N 1
ATOM 2449 C CA . MET A 1 316 ? -4.558 8.859 -13.711 1.00 85.69 316 MET A CA 1
ATOM 2450 C C . MET A 1 316 ? -5.270 9.165 -15.033 1.00 85.69 316 MET A C 1
ATOM 2452 O O . MET A 1 316 ? -5.474 10.333 -15.358 1.00 85.69 316 MET A O 1
ATOM 2456 N N . GLY A 1 317 ? -5.691 8.130 -15.770 1.00 86.00 317 GLY A N 1
ATOM 2457 C CA . GLY A 1 317 ? -6.431 8.302 -17.022 1.00 86.00 317 GLY A CA 1
ATOM 2458 C C . GLY A 1 317 ? -7.752 9.044 -16.817 1.00 86.00 317 GLY A C 1
ATOM 2459 O O . GLY A 1 317 ? -8.037 9.999 -17.531 1.00 86.00 317 GLY A O 1
ATOM 2460 N N . SER A 1 318 ? -8.508 8.674 -15.780 1.00 85.00 318 SER A N 1
ATOM 2461 C CA . SER A 1 318 ? -9.751 9.361 -15.409 1.00 85.00 318 SER A CA 1
ATOM 2462 C C . SER A 1 318 ? -9.504 10.778 -14.887 1.00 85.00 318 SER A C 1
ATOM 2464 O O . SER A 1 318 ? -10.271 11.693 -15.184 1.00 85.00 318 SER A O 1
ATOM 2466 N N . LEU A 1 319 ? -8.429 10.980 -14.119 1.00 88.31 319 LEU A N 1
ATOM 2467 C CA . LEU A 1 319 ? -8.084 12.289 -13.565 1.00 88.31 319 LEU A CA 1
ATOM 2468 C C . LEU A 1 319 ? -7.764 13.305 -14.671 1.00 88.31 319 LEU A C 1
ATOM 2470 O O . LEU A 1 319 ? -8.290 14.420 -14.641 1.00 88.31 319 LEU A O 1
ATOM 2474 N N . LEU A 1 320 ? -6.965 12.882 -15.656 1.00 90.81 320 LEU A N 1
ATOM 2475 C CA . LEU A 1 320 ? -6.588 13.659 -16.842 1.00 90.81 320 LEU A CA 1
ATOM 2476 C C . LEU A 1 320 ? -7.654 13.672 -17.944 1.00 90.81 320 LEU A C 1
ATOM 2478 O O . LEU A 1 320 ? -7.460 14.362 -18.937 1.00 90.81 320 LEU A O 1
ATOM 2482 N N . GLU A 1 321 ? -8.748 12.920 -17.798 1.00 91.19 321 GLU A N 1
ATOM 2483 C CA . GLU A 1 321 ? -9.773 12.768 -18.842 1.00 91.19 321 GLU A CA 1
ATOM 2484 C C . GLU A 1 321 ? -9.167 12.314 -20.182 1.00 91.19 321 GLU A C 1
ATOM 2486 O O . GLU A 1 321 ? -9.463 12.865 -21.244 1.00 91.19 321 GLU A O 1
ATOM 2491 N N . LEU A 1 322 ? -8.271 11.322 -20.130 1.00 88.62 322 LEU A N 1
ATOM 2492 C CA . LEU A 1 322 ? -7.669 10.749 -21.331 1.00 88.62 322 LEU A CA 1
ATOM 2493 C C . LEU A 1 322 ? -8.723 9.980 -22.124 1.00 88.62 322 LEU A C 1
ATOM 2495 O O . LEU A 1 322 ? -9.454 9.148 -21.579 1.00 88.62 322 LEU A O 1
ATOM 2499 N N . THR A 1 323 ? -8.768 10.230 -23.428 1.00 88.50 323 THR A N 1
ATOM 2500 C CA . THR A 1 323 ? -9.598 9.453 -24.350 1.00 88.50 323 THR A CA 1
ATOM 2501 C C . THR A 1 323 ? -8.968 8.086 -24.624 1.00 88.50 323 THR A C 1
ATOM 2503 O O . THR A 1 323 ? -7.791 7.853 -24.328 1.00 88.50 323 THR A O 1
ATOM 2506 N N . LYS A 1 324 ? -9.727 7.156 -25.219 1.00 83.12 324 LYS A N 1
ATOM 2507 C CA . LYS A 1 324 ? -9.158 5.862 -25.634 1.00 83.12 324 LYS A CA 1
ATOM 2508 C C . LYS A 1 324 ? -8.016 6.077 -26.624 1.00 83.12 324 LYS A C 1
ATOM 2510 O O . LYS A 1 324 ? -6.969 5.451 -26.495 1.00 83.12 324 LYS A O 1
ATOM 2515 N N . GLU A 1 325 ? -8.199 7.011 -27.547 1.00 85.38 325 GLU A N 1
ATOM 2516 C CA . GLU A 1 325 ? -7.222 7.414 -28.549 1.00 85.38 325 GLU A CA 1
ATOM 2517 C C . GLU A 1 325 ? -5.927 7.924 -27.902 1.00 85.38 325 GLU A C 1
ATOM 2519 O O . GLU A 1 325 ? -4.839 7.572 -28.354 1.00 85.38 325 GLU A O 1
ATOM 2524 N N . ASP A 1 326 ? -6.017 8.688 -26.808 1.00 83.88 326 ASP A N 1
ATOM 2525 C CA . ASP A 1 326 ? -4.837 9.141 -26.061 1.00 83.88 326 ASP A CA 1
ATOM 2526 C C . ASP A 1 326 ? -4.089 7.976 -25.411 1.00 83.88 326 ASP A C 1
ATOM 2528 O O . ASP A 1 326 ? -2.863 7.907 -25.497 1.00 83.88 326 ASP A O 1
ATOM 2532 N N . THR A 1 327 ? -4.813 7.022 -24.816 1.00 81.50 327 THR A N 1
ATOM 2533 C CA . THR A 1 327 ? -4.206 5.847 -24.162 1.00 81.50 327 THR A CA 1
ATOM 2534 C C . THR A 1 327 ? -3.549 4.862 -25.131 1.00 81.50 327 THR A C 1
ATOM 2536 O O . THR A 1 327 ? -2.756 4.029 -24.701 1.00 81.50 327 THR A O 1
ATOM 2539 N N . MET A 1 328 ? -3.854 4.956 -26.430 1.00 78.44 328 MET A N 1
ATOM 2540 C CA . MET A 1 328 ? -3.240 4.130 -27.475 1.00 78.44 328 MET A CA 1
ATOM 2541 C C . MET A 1 328 ? -1.924 4.710 -28.015 1.00 78.44 328 MET A C 1
ATOM 2543 O O . MET A 1 328 ? -1.217 4.020 -28.750 1.00 78.44 328 MET A O 1
ATOM 2547 N N . LYS A 1 329 ? -1.577 5.959 -27.674 1.00 81.06 329 LYS A N 1
ATOM 2548 C CA . LYS A 1 329 ? -0.305 6.582 -28.068 1.00 81.06 329 LYS A CA 1
ATOM 2549 C C . LYS A 1 329 ? 0.849 6.015 -27.239 1.00 81.06 329 LYS A C 1
ATOM 2551 O O . LYS A 1 329 ? 0.685 5.706 -26.061 1.00 81.06 329 LYS A O 1
ATOM 2556 N N . ASN A 1 330 ? 2.036 5.934 -27.839 1.00 77.94 330 ASN A N 1
ATOM 2557 C CA . ASN A 1 330 ? 3.271 5.611 -27.131 1.00 77.94 330 ASN A CA 1
ATOM 2558 C C . ASN A 1 330 ? 4.341 6.676 -27.451 1.00 77.94 330 ASN A C 1
ATOM 2560 O O . ASN A 1 330 ? 4.797 6.719 -28.592 1.00 77.94 330 ASN A O 1
ATOM 2564 N N . PRO A 1 331 ? 4.713 7.551 -26.497 1.00 84.06 331 PRO A N 1
ATOM 2565 C CA . PRO A 1 331 ? 4.200 7.621 -25.128 1.00 84.06 331 PRO A CA 1
ATOM 2566 C C . PRO A 1 331 ? 2.764 8.169 -25.053 1.00 84.06 331 PRO A C 1
ATOM 2568 O O . PRO A 1 331 ? 2.320 8.929 -25.914 1.00 84.06 331 PRO A O 1
ATOM 2571 N N . VAL A 1 332 ? 2.048 7.819 -23.980 1.00 87.31 332 VAL A N 1
ATOM 2572 C CA . VAL A 1 332 ? 0.756 8.439 -23.643 1.00 87.31 332 VAL A CA 1
ATOM 2573 C C . VAL A 1 332 ? 1.015 9.874 -23.186 1.00 87.31 332 VAL A C 1
ATOM 2575 O O . VAL A 1 332 ? 1.783 10.100 -22.243 1.00 87.31 332 VAL A O 1
ATOM 2578 N N . THR A 1 333 ? 0.363 10.841 -23.827 1.00 92.62 333 THR A N 1
ATOM 2579 C CA . THR A 1 333 ? 0.501 12.269 -23.519 1.00 92.62 333 THR A CA 1
ATOM 2580 C C . THR A 1 333 ? -0.841 12.903 -23.163 1.00 92.62 333 THR A C 1
ATOM 2582 O O . THR A 1 333 ? -1.888 12.493 -23.659 1.00 92.62 333 THR A O 1
ATOM 2585 N N . ALA A 1 334 ? -0.801 13.901 -22.283 1.00 94.94 334 ALA A N 1
ATOM 2586 C CA . ALA A 1 334 ? -1.925 14.752 -21.921 1.00 94.94 334 ALA A CA 1
ATOM 2587 C C . ALA A 1 334 ? -1.719 16.163 -22.482 1.00 94.94 334 ALA A C 1
ATOM 2589 O O . ALA A 1 334 ? -0.596 16.674 -22.534 1.00 94.94 334 ALA A O 1
ATOM 2590 N N . SER A 1 335 ? -2.806 16.819 -22.879 1.00 96.44 335 SER A N 1
ATOM 2591 C CA . SER A 1 335 ? -2.789 18.228 -23.263 1.00 96.44 335 SER A CA 1
ATOM 2592 C C . SER A 1 335 ? -2.593 19.133 -22.041 1.00 96.44 335 SER A C 1
ATOM 2594 O O . SER A 1 335 ? -2.851 18.743 -20.899 1.00 96.44 335 SER A O 1
ATOM 2596 N N . LEU A 1 336 ? -2.162 20.377 -22.276 1.00 95.75 336 LEU A N 1
ATOM 2597 C CA . LEU A 1 336 ? -2.067 21.375 -21.208 1.00 95.75 336 LEU A CA 1
ATOM 2598 C C . LEU A 1 336 ? -3.434 21.616 -20.552 1.00 95.75 336 LEU A C 1
ATOM 2600 O O . LEU A 1 336 ? -3.517 21.764 -19.340 1.00 95.75 336 LEU A O 1
ATOM 2604 N N . GLU A 1 337 ? -4.513 21.605 -21.337 1.00 94.44 337 GLU A N 1
ATOM 2605 C CA . GLU A 1 337 ? -5.871 21.769 -20.817 1.00 94.44 337 GLU A CA 1
ATOM 2606 C C . GLU A 1 337 ? -6.271 20.612 -19.890 1.00 94.44 337 GLU A C 1
ATOM 2608 O O . GLU A 1 337 ? -6.782 20.854 -18.796 1.00 94.44 337 GLU A O 1
ATOM 2613 N N . GLN A 1 338 ? -5.989 19.365 -20.288 1.00 94.62 338 GLN A N 1
ATOM 2614 C CA . GLN A 1 338 ? -6.219 18.175 -19.461 1.00 94.62 338 GLN A CA 1
ATOM 2615 C C . GLN A 1 338 ? -5.431 18.253 -18.146 1.00 94.62 338 GLN A C 1
ATOM 2617 O O . GLN A 1 338 ? -5.977 17.978 -17.077 1.00 94.62 338 GLN A O 1
ATOM 2622 N N . LEU A 1 339 ? -4.169 18.691 -18.204 1.00 95.75 339 LEU A N 1
ATOM 2623 C CA . LEU A 1 339 ? -3.333 18.865 -17.018 1.00 95.75 339 LEU A CA 1
ATOM 2624 C C . LEU A 1 339 ? -3.879 19.950 -16.076 1.00 95.75 339 LEU A C 1
ATOM 2626 O O . LEU A 1 339 ? -3.999 19.719 -14.873 1.00 95.75 339 LEU A O 1
ATOM 2630 N N . THR A 1 340 ? -4.248 21.116 -16.609 1.00 93.62 340 THR A N 1
ATOM 2631 C CA . THR A 1 340 ? -4.814 22.223 -15.824 1.00 93.62 340 THR A CA 1
ATOM 2632 C C . THR A 1 340 ? -6.130 21.818 -15.160 1.00 93.62 340 THR A C 1
ATOM 2634 O O . THR A 1 340 ? -6.318 22.064 -13.968 1.00 93.62 340 THR A O 1
ATOM 2637 N N . LYS A 1 341 ? -7.019 21.122 -15.884 1.00 92.12 341 LYS A N 1
ATOM 2638 C CA . LYS A 1 341 ? -8.260 20.572 -15.311 1.00 92.12 341 LYS A CA 1
ATOM 2639 C C . LYS A 1 341 ? -7.980 19.553 -14.210 1.00 92.12 341 LYS A C 1
ATOM 2641 O O . LYS A 1 341 ? -8.644 19.582 -13.176 1.00 92.12 341 LYS A O 1
ATOM 2646 N N . ALA A 1 342 ? -6.991 18.679 -14.397 1.00 92.75 342 ALA A N 1
ATOM 2647 C CA . ALA A 1 342 ? -6.600 17.709 -13.380 1.00 92.75 342 ALA A CA 1
ATOM 2648 C C . ALA A 1 342 ? -6.104 18.384 -12.090 1.00 92.75 342 ALA A C 1
ATOM 2650 O O . ALA A 1 342 ? -6.487 17.951 -11.006 1.00 92.75 342 ALA A O 1
ATOM 2651 N N . PHE A 1 343 ? -5.326 19.470 -12.182 1.00 93.00 343 PHE A N 1
ATOM 2652 C CA . PHE A 1 343 ? -4.946 20.260 -11.003 1.00 93.00 343 PHE A CA 1
ATOM 2653 C C . PHE A 1 343 ? -6.143 20.959 -10.352 1.00 93.00 343 PHE A C 1
ATOM 2655 O O . PHE A 1 343 ? -6.233 20.975 -9.128 1.00 93.00 343 PHE A O 1
ATOM 2662 N N . ALA A 1 344 ? -7.096 21.469 -11.136 1.00 90.38 344 ALA A N 1
ATOM 2663 C CA . ALA A 1 344 ? -8.307 22.086 -10.591 1.00 90.38 344 ALA A CA 1
ATOM 2664 C C . ALA A 1 344 ? -9.157 21.086 -9.791 1.00 90.38 344 ALA A C 1
ATOM 2666 O O . ALA A 1 344 ? -9.716 21.441 -8.759 1.00 90.38 344 ALA A O 1
ATOM 2667 N N . LYS A 1 345 ? -9.186 19.808 -10.195 1.00 87.50 345 LYS A N 1
ATOM 2668 C CA . LYS A 1 345 ? -9.844 18.730 -9.434 1.00 87.50 345 LYS A CA 1
ATOM 2669 C C . LYS A 1 345 ? -9.161 18.403 -8.100 1.00 87.50 345 LYS A C 1
ATOM 2671 O O . LYS A 1 345 ? -9.777 17.755 -7.258 1.00 87.50 345 LYS A O 1
ATOM 2676 N N . LEU A 1 346 ? -7.900 18.803 -7.909 1.00 83.12 346 LEU A N 1
ATOM 2677 C CA . LEU A 1 346 ? -7.179 18.608 -6.646 1.00 83.12 346 LEU A CA 1
ATOM 2678 C C . LEU A 1 346 ? -7.444 19.718 -5.625 1.00 83.12 346 LEU A C 1
ATOM 2680 O O . LEU A 1 346 ? -7.151 19.525 -4.444 1.00 83.12 346 LEU A O 1
ATOM 2684 N N . VAL A 1 347 ? -7.970 20.864 -6.063 1.00 85.06 347 VAL A N 1
ATOM 2685 C CA . VAL A 1 347 ? -8.290 21.979 -5.173 1.00 85.06 347 VAL A CA 1
ATOM 2686 C C . VAL A 1 347 ? -9.490 21.603 -4.317 1.00 85.06 347 VAL A C 1
ATOM 2688 O O . VAL A 1 347 ? -10.533 21.188 -4.823 1.00 85.06 347 VAL A O 1
ATOM 2691 N N . ARG A 1 348 ? -9.336 21.757 -3.004 1.00 81.94 348 ARG A N 1
ATOM 2692 C CA . ARG A 1 348 ? -10.433 21.592 -2.053 1.00 81.94 348 ARG A CA 1
ATOM 2693 C C . ARG A 1 348 ? -11.154 22.926 -1.841 1.00 81.94 348 ARG A C 1
ATOM 2695 O O . ARG A 1 348 ? -10.504 23.964 -1.963 1.00 81.94 348 ARG A O 1
ATOM 2702 N N . PRO A 1 349 ? -12.449 22.922 -1.478 1.00 77.06 349 PRO A N 1
ATOM 2703 C CA . PRO A 1 349 ? -13.206 24.153 -1.239 1.00 77.06 349 PRO A CA 1
ATOM 2704 C C . PRO A 1 349 ? -12.557 25.103 -0.220 1.00 77.06 349 PRO A C 1
ATOM 2706 O O . PRO A 1 349 ? -12.696 26.315 -0.328 1.00 77.06 349 PRO A O 1
ATOM 2709 N N . GLU A 1 350 ? -11.837 24.558 0.762 1.00 80.25 350 GLU A N 1
ATOM 2710 C CA . GLU A 1 350 ? -11.137 25.311 1.805 1.00 80.25 350 GLU A CA 1
ATOM 2711 C C . GLU A 1 350 ? -9.686 25.701 1.461 1.00 80.25 350 GLU A C 1
ATOM 2713 O O . GLU A 1 350 ? -8.976 26.248 2.308 1.00 80.25 350 GLU A O 1
ATOM 2718 N N . GLU A 1 351 ? -9.192 25.375 0.263 1.00 85.31 351 GLU A N 1
ATOM 2719 C CA . GLU A 1 351 ? -7.791 25.610 -0.093 1.00 85.31 351 GLU A CA 1
ATOM 2720 C C . GLU A 1 351 ? -7.533 27.103 -0.372 1.00 85.31 351 GLU A C 1
ATOM 2722 O O . GLU A 1 351 ? -8.209 27.736 -1.182 1.00 85.31 351 GLU A O 1
ATOM 2727 N N . THR A 1 352 ? -6.523 27.675 0.291 1.00 89.75 352 THR A N 1
ATOM 2728 C CA . THR A 1 352 ? -6.075 29.059 0.058 1.00 89.75 352 THR A CA 1
ATOM 2729 C C . THR A 1 352 ? -4.940 29.108 -0.966 1.00 89.75 352 THR A C 1
ATOM 2731 O O . THR A 1 352 ? -4.346 28.080 -1.300 1.00 89.75 352 THR A O 1
ATOM 2734 N N . VAL A 1 353 ? -4.592 30.311 -1.438 1.00 91.56 353 VAL A N 1
ATOM 2735 C CA . VAL A 1 353 ? -3.463 30.526 -2.362 1.00 91.56 353 VAL A CA 1
ATOM 2736 C C . VAL A 1 353 ? -2.150 30.033 -1.758 1.00 91.56 353 VAL A C 1
ATOM 2738 O O . VAL A 1 353 ? -1.415 29.299 -2.410 1.00 91.56 353 VAL A O 1
ATOM 2741 N N . GLU A 1 354 ? -1.888 30.368 -0.499 1.00 91.50 354 GLU A N 1
ATOM 2742 C CA . GLU A 1 354 ? -0.661 30.014 0.220 1.00 91.50 354 GLU A CA 1
ATOM 2743 C C . GLU A 1 354 ? -0.572 28.501 0.463 1.00 91.50 354 GLU A C 1
ATOM 2745 O O . GLU A 1 354 ? 0.486 27.886 0.297 1.00 91.50 354 GLU A O 1
ATOM 2750 N N . ASN A 1 355 ? -1.702 27.879 0.812 1.00 87.50 355 ASN A N 1
ATOM 2751 C CA . ASN A 1 355 ? -1.777 26.435 1.004 1.00 87.50 355 ASN A CA 1
ATOM 2752 C C . ASN A 1 355 ? -1.567 25.689 -0.315 1.00 87.50 355 ASN A C 1
ATOM 2754 O O . ASN A 1 355 ? -0.808 24.724 -0.354 1.00 87.50 355 ASN A O 1
ATOM 2758 N N . PHE A 1 356 ? -2.186 26.142 -1.406 1.00 90.88 356 PHE A N 1
ATOM 2759 C CA . PHE A 1 356 ? -1.992 25.535 -2.719 1.00 90.88 356 PHE A CA 1
ATOM 2760 C C . PHE A 1 356 ? -0.553 25.719 -3.219 1.00 90.88 356 PHE A C 1
ATOM 2762 O O . PHE A 1 356 ? 0.051 24.775 -3.731 1.00 90.88 356 PHE A O 1
ATOM 2769 N N . GLN A 1 357 ? 0.031 26.900 -3.009 1.00 91.75 357 GLN A N 1
ATOM 2770 C CA . GLN A 1 357 ? 1.412 27.186 -3.383 1.00 91.75 357 GLN A CA 1
ATOM 2771 C C . GLN A 1 357 ? 2.400 26.242 -2.684 1.00 91.75 357 GLN A C 1
ATOM 2773 O O . GLN A 1 357 ? 3.164 25.547 -3.352 1.00 91.75 357 GLN A O 1
ATOM 2778 N N . SER A 1 358 ? 2.337 26.164 -1.355 1.00 89.31 358 SER A N 1
ATOM 2779 C CA . SER A 1 358 ? 3.246 25.325 -0.560 1.00 89.31 358 SER A CA 1
ATOM 2780 C C . SER A 1 358 ? 3.046 23.824 -0.802 1.00 89.31 358 SER A C 1
ATOM 2782 O O . SER A 1 358 ? 4.009 23.067 -0.892 1.00 89.31 358 SER A O 1
ATOM 2784 N N . LYS A 1 359 ? 1.798 23.363 -0.951 1.00 87.25 359 LYS A N 1
ATOM 2785 C CA . LYS A 1 359 ? 1.486 21.928 -1.060 1.00 87.25 359 LYS A CA 1
ATOM 2786 C C . LYS A 1 359 ? 1.594 21.359 -2.466 1.00 87.25 359 LYS A C 1
ATOM 2788 O O . LYS A 1 359 ? 1.825 20.156 -2.612 1.00 87.25 359 LYS A O 1
ATOM 2793 N N . VAL A 1 360 ? 1.355 22.187 -3.481 1.00 92.44 360 VAL A N 1
ATOM 2794 C CA . VAL A 1 360 ? 1.246 21.755 -4.879 1.00 92.44 360 VAL A CA 1
ATOM 2795 C C . VAL A 1 360 ? 2.313 22.424 -5.730 1.00 92.44 360 VAL A C 1
ATOM 2797 O O . VAL A 1 360 ? 3.100 21.723 -6.360 1.00 92.44 360 VAL A O 1
ATOM 2800 N N . VAL A 1 361 ? 2.375 23.757 -5.738 1.00 94.00 361 VAL A N 1
ATOM 2801 C CA . VAL A 1 361 ? 3.221 24.505 -6.686 1.00 94.00 361 VAL A CA 1
ATOM 2802 C C . VAL A 1 361 ? 4.708 24.263 -6.434 1.00 94.00 361 VAL A C 1
ATOM 2804 O O . VAL A 1 361 ? 5.434 23.966 -7.375 1.00 94.00 361 VAL A O 1
ATOM 2807 N N .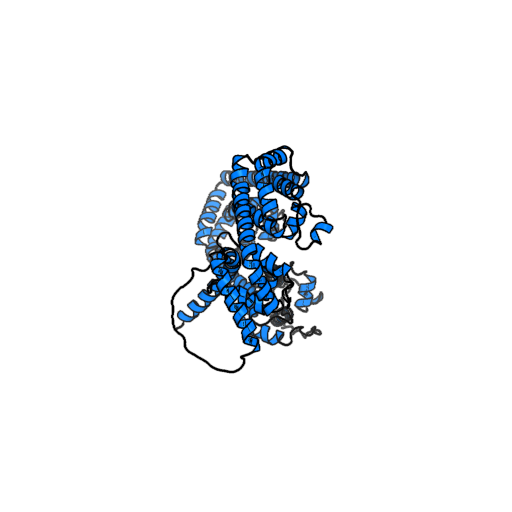 GLU A 1 362 ? 5.166 24.270 -5.180 1.00 92.75 362 GLU A N 1
ATOM 2808 C CA . GLU A 1 362 ? 6.575 23.980 -4.861 1.00 92.75 362 GLU A CA 1
ATOM 2809 C C . GLU A 1 362 ? 7.012 22.577 -5.317 1.00 92.75 362 GLU A C 1
ATOM 2811 O O . GLU A 1 362 ? 8.132 22.376 -5.804 1.00 92.75 362 GLU A O 1
ATOM 2816 N N . VAL A 1 363 ? 6.112 21.596 -5.193 1.00 92.00 363 VAL A N 1
ATOM 2817 C CA . VAL A 1 363 ? 6.350 20.221 -5.649 1.00 92.00 363 VAL A CA 1
ATOM 2818 C C . VAL A 1 363 ? 6.364 20.161 -7.174 1.00 92.00 363 VAL A C 1
ATOM 2820 O O . VAL A 1 363 ? 7.253 19.532 -7.749 1.00 92.00 363 VAL A O 1
ATOM 2823 N N . VAL A 1 364 ? 5.425 20.850 -7.828 1.00 93.75 364 VAL A N 1
ATOM 2824 C CA . VAL A 1 364 ? 5.376 20.994 -9.287 1.00 93.75 364 VAL A CA 1
ATOM 2825 C C . VAL A 1 364 ? 6.679 21.591 -9.808 1.00 93.75 364 VAL A C 1
ATOM 2827 O O . VAL A 1 364 ? 7.299 20.988 -10.678 1.00 93.75 364 VAL A O 1
ATOM 2830 N N . ASP A 1 365 ? 7.164 22.685 -9.225 1.00 94.31 365 ASP A N 1
ATOM 2831 C CA . ASP A 1 365 ? 8.411 23.335 -9.634 1.00 94.31 365 ASP A CA 1
ATOM 2832 C C . ASP A 1 365 ? 9.622 22.412 -9.478 1.00 94.31 365 ASP A C 1
ATOM 2834 O O . ASP A 1 365 ? 10.515 22.378 -10.331 1.00 94.31 365 ASP A O 1
ATOM 2838 N N . LYS A 1 366 ? 9.658 21.620 -8.400 1.00 92.00 366 LYS A N 1
ATOM 2839 C CA . LYS A 1 366 ? 10.696 20.601 -8.211 1.00 92.00 366 LYS A CA 1
ATOM 2840 C C . LYS A 1 366 ? 10.642 19.539 -9.313 1.00 92.00 366 LYS A C 1
ATOM 2842 O O . LYS A 1 366 ? 11.683 19.192 -9.872 1.00 92.00 366 LYS A O 1
ATOM 2847 N N . CYS A 1 367 ? 9.455 19.037 -9.643 1.00 91.31 367 CYS A N 1
ATOM 2848 C CA . CYS A 1 367 ? 9.271 18.064 -10.718 1.00 91.31 367 CYS A CA 1
ATOM 2849 C C . CYS A 1 367 ? 9.629 18.644 -12.094 1.00 91.31 367 CYS A C 1
ATOM 2851 O O . CYS A 1 367 ? 10.281 17.960 -12.881 1.00 91.31 367 CYS A O 1
ATOM 2853 N N . THR A 1 368 ? 9.280 19.905 -12.354 1.00 94.94 368 THR A N 1
ATOM 2854 C CA . THR A 1 368 ? 9.646 20.640 -13.571 1.00 94.94 368 THR A CA 1
ATOM 2855 C C . THR A 1 368 ? 11.160 20.721 -13.730 1.00 94.94 368 THR A C 1
ATOM 2857 O O . THR A 1 368 ? 11.684 20.309 -14.764 1.00 94.94 368 THR A O 1
ATOM 2860 N N . ARG A 1 369 ? 11.886 21.173 -12.696 1.00 93.12 369 ARG A N 1
ATOM 2861 C CA . ARG A 1 369 ? 13.357 21.256 -12.732 1.00 93.12 369 ARG A CA 1
ATOM 2862 C C . ARG A 1 369 ? 14.002 19.896 -12.977 1.00 93.12 369 ARG A C 1
ATOM 2864 O O . ARG A 1 369 ? 14.910 19.794 -13.797 1.00 93.12 369 ARG A O 1
ATOM 2871 N N . ARG A 1 370 ? 13.507 18.847 -12.313 1.00 91.38 370 ARG A N 1
ATOM 2872 C CA . ARG A 1 370 ? 13.971 17.471 -12.534 1.00 91.38 370 ARG A CA 1
ATOM 2873 C C . ARG A 1 370 ? 13.779 17.045 -13.992 1.00 91.38 370 ARG A C 1
ATOM 2875 O O . ARG A 1 370 ? 14.710 16.523 -14.593 1.00 91.38 370 ARG A O 1
ATOM 2882 N N . ALA A 1 371 ? 12.596 17.270 -14.564 1.00 91.06 371 ALA A N 1
ATOM 2883 C CA . ALA A 1 371 ? 12.306 16.892 -15.946 1.00 91.06 371 ALA A CA 1
ATOM 2884 C C . ALA A 1 371 ? 13.177 17.669 -16.951 1.00 91.06 371 ALA A C 1
ATOM 2886 O O . ALA A 1 371 ? 13.750 17.068 -17.856 1.00 91.06 371 ALA A O 1
ATOM 2887 N N . GLN A 1 372 ? 13.362 18.978 -16.750 1.00 93.88 372 GLN A N 1
ATOM 2888 C CA . GLN A 1 372 ? 14.265 19.801 -17.567 1.00 93.88 372 GLN A CA 1
ATOM 2889 C C . GLN A 1 372 ? 15.713 19.312 -17.495 1.00 93.88 372 GLN A C 1
ATOM 2891 O O . GLN A 1 372 ? 16.395 19.223 -18.518 1.00 93.88 372 GLN A O 1
ATOM 2896 N N . HIS A 1 373 ? 16.180 18.978 -16.291 1.00 92.31 373 HIS A N 1
ATOM 2897 C CA . HIS A 1 373 ? 17.510 18.424 -16.082 1.00 92.31 373 HIS A CA 1
ATOM 2898 C C . HIS A 1 373 ? 17.673 17.087 -16.806 1.00 92.31 373 HIS A C 1
ATOM 2900 O O . HIS A 1 373 ? 18.605 16.943 -17.592 1.00 92.31 373 HIS A O 1
ATOM 2906 N N . ALA A 1 374 ? 16.728 16.158 -16.646 1.00 91.62 374 ALA A N 1
ATOM 2907 C CA . ALA A 1 374 ? 16.730 14.884 -17.360 1.00 91.62 374 ALA A CA 1
ATOM 2908 C C . ALA A 1 374 ? 16.782 15.085 -18.885 1.00 91.62 374 ALA A C 1
ATOM 2910 O O . ALA A 1 374 ? 17.636 14.508 -19.551 1.00 91.62 374 ALA A O 1
ATOM 2911 N N . SER A 1 375 ? 15.943 15.961 -19.449 1.00 92.75 375 SER A N 1
ATOM 2912 C CA . SER A 1 375 ? 15.964 16.282 -20.886 1.00 92.75 375 SER A CA 1
ATOM 2913 C C . SER A 1 375 ? 17.314 16.833 -21.348 1.00 92.75 375 SER A C 1
ATOM 2915 O O . SER A 1 375 ? 17.829 16.420 -22.389 1.00 92.75 375 SER A O 1
ATOM 2917 N N . LYS A 1 376 ? 17.936 17.713 -20.553 1.00 94.38 376 LYS A N 1
ATOM 2918 C CA . LYS A 1 376 ? 19.277 18.232 -20.842 1.00 94.38 376 LYS A CA 1
ATOM 2919 C C . LYS A 1 376 ? 20.309 17.102 -20.859 1.00 94.38 376 LYS A C 1
ATOM 2921 O O . LYS A 1 376 ? 21.063 16.983 -21.822 1.00 94.38 376 LYS A O 1
ATOM 2926 N N . GLN A 1 377 ? 20.325 16.252 -19.837 1.00 94.94 377 GLN A N 1
ATOM 2927 C CA . GLN A 1 377 ? 21.291 15.156 -19.738 1.00 94.94 377 GLN A CA 1
ATOM 2928 C C . GLN A 1 377 ? 21.104 14.120 -20.853 1.00 94.94 377 GLN A C 1
ATOM 2930 O O . GLN A 1 377 ? 22.079 13.669 -21.450 1.00 94.94 377 GLN A O 1
ATOM 2935 N N . ILE A 1 378 ? 19.861 13.800 -21.214 1.00 93.88 378 ILE A N 1
ATOM 2936 C CA . ILE A 1 378 ? 19.568 12.882 -22.318 1.00 93.88 378 ILE A CA 1
ATOM 2937 C C . ILE A 1 378 ? 20.031 13.408 -23.661 1.00 93.88 378 ILE A C 1
ATOM 2939 O O . ILE A 1 378 ? 20.534 12.619 -24.453 1.00 93.88 378 ILE A O 1
ATOM 2943 N N . SER A 1 379 ? 19.944 14.712 -23.924 1.00 94.19 379 SER A N 1
ATOM 2944 C CA . SER A 1 379 ? 20.472 15.249 -25.185 1.00 94.19 379 SER A CA 1
ATOM 2945 C C . SER A 1 379 ? 21.983 15.012 -25.345 1.00 94.19 379 SER A C 1
ATOM 2947 O O . SER A 1 379 ? 22.456 14.826 -26.463 1.00 94.19 379 SER A O 1
ATOM 2949 N N . ILE A 1 380 ? 22.723 14.937 -24.231 1.00 95.69 380 ILE A N 1
ATOM 2950 C CA . ILE A 1 380 ? 24.154 14.606 -24.201 1.00 95.69 380 ILE A CA 1
ATOM 2951 C C . ILE A 1 380 ? 24.369 13.086 -24.286 1.00 95.69 380 ILE A C 1
ATOM 2953 O O . ILE A 1 380 ? 25.244 12.624 -25.013 1.00 95.69 380 ILE A O 1
ATOM 2957 N N . LEU A 1 381 ? 23.575 12.300 -23.552 1.00 94.25 381 LEU A N 1
ATOM 2958 C CA . LEU A 1 381 ? 23.737 10.845 -23.434 1.00 94.25 381 LEU A CA 1
ATOM 2959 C C . LEU A 1 381 ? 23.183 10.056 -24.627 1.00 94.25 381 LEU A C 1
ATOM 2961 O O . LEU A 1 381 ? 23.636 8.942 -24.883 1.00 94.25 381 LEU A O 1
ATOM 2965 N N . SER A 1 382 ? 22.216 10.608 -25.361 1.00 95.31 382 SER A N 1
ATOM 2966 C CA . SER A 1 382 ? 21.473 9.913 -26.420 1.00 95.31 382 SER A CA 1
ATOM 2967 C C . SER A 1 382 ? 22.367 9.276 -27.498 1.00 95.31 382 SER A C 1
ATOM 2969 O O . SER A 1 382 ? 22.127 8.109 -27.820 1.00 95.31 382 SER A O 1
ATOM 2971 N N . PRO A 1 383 ? 23.438 9.925 -28.006 1.00 97.00 383 PRO A N 1
ATOM 2972 C CA . PRO A 1 383 ? 24.351 9.282 -28.952 1.00 97.00 383 PRO A CA 1
ATOM 2973 C C . PRO A 1 383 ? 25.042 8.034 -28.383 1.00 97.00 383 PRO A C 1
ATOM 2975 O O . PRO A 1 383 ? 25.169 7.029 -29.079 1.00 97.00 383 PRO A O 1
ATOM 2978 N N . ALA A 1 384 ? 25.471 8.068 -27.117 1.00 95.88 384 ALA A N 1
ATOM 2979 C CA . ALA A 1 384 ? 26.119 6.931 -26.463 1.00 95.88 384 ALA A CA 1
ATOM 2980 C C . ALA A 1 384 ? 25.113 5.819 -26.125 1.00 95.88 384 ALA A C 1
ATOM 2982 O O . ALA A 1 384 ? 25.383 4.649 -26.380 1.00 95.88 384 ALA A O 1
ATOM 2983 N N . LEU A 1 385 ? 23.920 6.176 -25.638 1.00 96.12 385 LEU A N 1
ATOM 2984 C CA . LEU A 1 385 ? 22.821 5.231 -25.406 1.00 96.12 385 LEU A CA 1
ATOM 2985 C C . LEU A 1 385 ? 22.401 4.516 -26.699 1.00 96.12 385 LEU A C 1
ATOM 2987 O O . LEU A 1 385 ? 22.140 3.316 -26.674 1.00 96.12 385 LEU A O 1
ATOM 2991 N N . THR A 1 386 ? 22.389 5.232 -27.827 1.00 97.56 386 THR A N 1
ATOM 2992 C CA . THR A 1 386 ? 22.104 4.660 -29.152 1.00 97.56 386 THR A CA 1
ATOM 2993 C C . THR A 1 386 ? 23.173 3.653 -29.559 1.00 97.56 386 THR A C 1
ATOM 2995 O O . THR A 1 386 ? 22.839 2.525 -29.901 1.00 97.56 386 THR A O 1
ATOM 2998 N N . LYS A 1 387 ? 24.459 4.001 -29.426 1.00 97.12 387 LYS A N 1
ATOM 2999 C CA . LYS A 1 387 ? 25.566 3.072 -29.712 1.00 97.12 387 LYS A CA 1
ATOM 3000 C C . LYS A 1 387 ? 25.537 1.826 -28.827 1.00 97.12 387 LYS A C 1
ATOM 3002 O O . LYS A 1 387 ? 25.794 0.731 -29.316 1.00 97.12 387 LYS A O 1
ATOM 3007 N N . LEU A 1 388 ? 25.227 1.977 -27.536 1.00 96.62 388 LEU A N 1
ATOM 3008 C CA . LEU A 1 388 ? 25.060 0.839 -26.627 1.00 96.62 388 LEU A CA 1
ATOM 3009 C C . LEU A 1 388 ? 23.925 -0.073 -27.098 1.00 96.62 388 LEU A C 1
ATOM 3011 O O . LEU A 1 388 ? 24.088 -1.291 -27.153 1.00 96.62 388 LEU A O 1
ATOM 3015 N N . HIS A 1 389 ? 22.779 0.519 -27.433 1.00 97.69 389 HIS A N 1
ATOM 3016 C CA . HIS A 1 389 ? 21.620 -0.214 -27.926 1.00 97.69 389 HIS A CA 1
ATOM 3017 C C . HIS A 1 389 ? 21.939 -0.980 -29.214 1.00 97.69 389 HIS A C 1
ATOM 3019 O O . HIS A 1 389 ? 21.663 -2.175 -29.279 1.00 97.69 389 HIS A O 1
ATOM 3025 N N . GLU A 1 390 ? 22.593 -0.338 -30.183 1.00 97.00 390 GLU A N 1
ATOM 3026 C CA . GLU A 1 390 ? 23.045 -0.963 -31.431 1.00 97.00 390 GLU A CA 1
ATOM 3027 C C . GLU A 1 390 ? 24.020 -2.119 -31.168 1.00 97.00 390 GLU A C 1
ATOM 3029 O O . GLU A 1 390 ? 23.823 -3.215 -31.691 1.00 97.00 390 GLU A O 1
ATOM 3034 N N . ALA A 1 391 ? 25.021 -1.914 -30.303 1.00 95.69 391 ALA A N 1
ATOM 3035 C CA . ALA A 1 391 ? 26.034 -2.921 -29.977 1.00 95.69 391 ALA A CA 1
ATOM 3036 C C . ALA A 1 391 ? 25.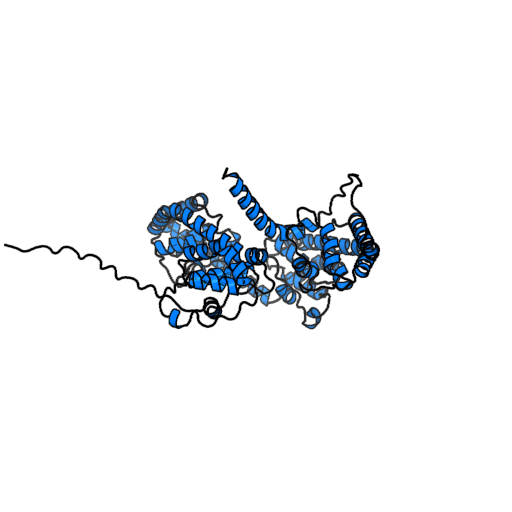451 -4.184 -29.317 1.00 95.69 391 ALA A C 1
ATOM 3038 O O . ALA A 1 391 ? 26.011 -5.270 -29.460 1.00 95.69 391 ALA A O 1
ATOM 3039 N N . CYS A 1 392 ? 24.330 -4.064 -28.600 1.00 95.50 392 CYS A N 1
ATOM 3040 C CA . CYS A 1 392 ? 23.634 -5.203 -27.995 1.00 95.50 392 CYS A CA 1
ATOM 3041 C C . CYS A 1 392 ? 22.349 -5.616 -28.729 1.00 95.50 392 CYS A C 1
ATOM 3043 O O . CYS A 1 392 ? 21.609 -6.459 -28.220 1.00 95.50 392 CYS A O 1
ATOM 3045 N N . GLU A 1 393 ? 22.052 -5.017 -29.886 1.00 95.50 393 GLU A N 1
ATOM 3046 C CA . GLU A 1 393 ? 20.796 -5.183 -30.631 1.00 95.50 393 GLU A CA 1
ATOM 3047 C C . GLU A 1 393 ? 19.527 -5.024 -29.767 1.00 95.50 393 GLU A C 1
ATOM 3049 O O . GLU A 1 393 ? 18.534 -5.745 -29.935 1.00 95.50 393 GLU A O 1
ATOM 3054 N N . GLY A 1 394 ? 19.572 -4.117 -28.790 1.00 95.12 394 GLY A N 1
ATOM 3055 C CA . GLY A 1 394 ? 18.494 -3.893 -27.830 1.00 95.12 394 GLY A CA 1
ATOM 3056 C C . GLY A 1 394 ? 18.264 -5.029 -26.831 1.00 95.12 394 GLY A C 1
ATOM 3057 O O . GLY A 1 394 ? 17.201 -5.068 -26.212 1.00 95.12 394 GLY A O 1
ATOM 3058 N N . SER A 1 395 ? 19.210 -5.961 -26.665 1.00 96.81 395 SER A N 1
ATOM 3059 C CA . SER A 1 395 ? 19.138 -7.057 -25.689 1.00 96.81 395 SER A CA 1
ATOM 3060 C C . SER A 1 395 ? 18.797 -6.535 -24.292 1.00 96.81 395 SER A C 1
ATOM 3062 O O . SER A 1 395 ? 19.607 -5.873 -23.642 1.00 96.81 395 SER A O 1
ATOM 3064 N N . SER A 1 396 ? 17.609 -6.887 -23.792 1.00 93.44 396 SER A N 1
ATOM 3065 C CA . SER A 1 396 ? 17.136 -6.519 -22.451 1.00 93.44 396 SER A CA 1
ATOM 3066 C C . SER A 1 396 ? 18.128 -6.956 -21.372 1.00 93.44 396 SER A C 1
ATOM 3068 O O . SER A 1 396 ? 18.344 -6.227 -20.409 1.00 93.44 396 SER A O 1
ATOM 3070 N N . LYS A 1 397 ? 18.794 -8.102 -21.557 1.00 94.62 397 LYS A N 1
ATOM 3071 C CA . LYS A 1 397 ? 19.806 -8.599 -20.621 1.00 94.62 397 LYS A CA 1
ATOM 3072 C C . LYS A 1 397 ? 21.032 -7.684 -20.570 1.00 94.62 397 LYS A C 1
ATOM 3074 O O . LYS A 1 397 ? 21.467 -7.317 -19.486 1.00 94.62 397 LYS A O 1
ATOM 3079 N N . SER A 1 398 ? 21.568 -7.302 -21.726 1.00 94.38 398 SER A N 1
ATOM 3080 C CA . SER A 1 398 ? 22.766 -6.455 -21.809 1.00 94.38 398 SER A CA 1
ATOM 3081 C C . SER A 1 398 ? 22.479 -5.024 -21.351 1.00 94.38 398 SER A C 1
ATOM 3083 O O . SER A 1 398 ? 23.272 -4.431 -20.627 1.00 94.38 398 SER A O 1
ATOM 3085 N N . LEU A 1 399 ? 21.304 -4.488 -21.698 1.00 95.19 399 LEU A N 1
ATOM 3086 C CA . LEU A 1 399 ? 20.854 -3.184 -21.206 1.00 95.19 399 LEU A CA 1
ATOM 3087 C C . LEU A 1 399 ? 20.621 -3.196 -19.687 1.00 95.19 399 LEU A C 1
ATOM 3089 O O . LEU A 1 399 ? 20.925 -2.214 -19.011 1.00 95.19 399 LEU A O 1
ATOM 3093 N N . PHE A 1 400 ? 20.127 -4.310 -19.140 1.00 94.31 400 PHE A N 1
ATOM 3094 C CA . PHE A 1 400 ? 20.000 -4.499 -17.699 1.00 94.31 400 PHE A CA 1
ATOM 3095 C C . PHE A 1 400 ? 21.368 -4.572 -17.008 1.00 94.31 400 PHE A C 1
ATOM 3097 O O . PHE A 1 400 ? 21.549 -3.933 -15.979 1.00 94.31 400 PHE A O 1
ATOM 3104 N N . GLU A 1 401 ? 22.350 -5.283 -17.569 1.00 93.25 401 GLU A N 1
ATOM 3105 C CA . GLU A 1 401 ? 23.725 -5.324 -17.041 1.00 93.25 401 GLU A CA 1
ATOM 3106 C C . GLU A 1 401 ? 24.351 -3.920 -16.979 1.00 93.25 401 GLU A C 1
ATOM 3108 O O . GLU A 1 401 ? 24.892 -3.538 -15.940 1.00 93.25 401 GLU A O 1
ATOM 3113 N N . PHE A 1 402 ? 24.188 -3.118 -18.036 1.00 93.81 402 PHE A N 1
ATOM 3114 C CA . PHE A 1 402 ? 24.560 -1.700 -18.032 1.00 93.81 402 PHE A CA 1
ATOM 3115 C C . PHE A 1 402 ? 23.848 -0.923 -16.916 1.00 93.81 402 PHE A C 1
ATOM 3117 O O . PHE A 1 402 ? 24.485 -0.213 -16.137 1.00 93.81 402 PHE A O 1
ATOM 3124 N N . PHE A 1 403 ? 22.526 -1.073 -16.810 1.00 91.50 403 PHE A N 1
ATOM 3125 C CA . PHE A 1 403 ? 21.742 -0.388 -15.787 1.00 91.50 403 PHE A CA 1
ATOM 3126 C C . PHE A 1 403 ? 22.220 -0.738 -14.371 1.00 91.50 403 PHE A C 1
ATOM 3128 O O . PHE A 1 403 ? 22.352 0.142 -13.523 1.00 91.50 403 PHE A O 1
ATOM 3135 N N . MET A 1 404 ? 22.528 -2.010 -14.113 1.00 90.62 404 MET A N 1
ATOM 3136 C CA . MET A 1 404 ? 22.995 -2.474 -12.806 1.00 90.62 404 MET A CA 1
ATOM 3137 C C . MET A 1 404 ? 24.353 -1.889 -12.414 1.00 90.62 404 MET A C 1
ATOM 3139 O O . MET A 1 404 ? 24.607 -1.715 -11.221 1.00 90.62 404 MET A O 1
ATOM 3143 N N . ASP A 1 405 ? 25.195 -1.525 -13.381 1.00 90.00 405 ASP A N 1
ATOM 3144 C CA . ASP A 1 405 ? 26.450 -0.826 -13.108 1.00 90.00 405 ASP A CA 1
ATOM 3145 C C . ASP A 1 405 ? 26.248 0.635 -12.686 1.00 90.00 405 ASP A C 1
ATOM 3147 O O . ASP A 1 405 ? 27.054 1.156 -11.914 1.00 90.00 405 ASP A O 1
ATOM 3151 N N . LEU A 1 406 ? 25.143 1.268 -13.094 1.00 86.44 406 LEU A N 1
ATOM 3152 C CA . LEU A 1 406 ? 24.743 2.588 -12.592 1.00 86.44 406 LEU A CA 1
ATOM 3153 C C . LEU A 1 406 ? 24.119 2.524 -11.193 1.00 86.44 406 LEU A C 1
ATOM 3155 O O . LEU A 1 406 ? 24.138 3.513 -10.459 1.00 86.44 406 LEU A O 1
ATOM 3159 N N . VAL A 1 407 ? 23.565 1.370 -10.817 1.00 81.75 407 VAL A N 1
ATOM 3160 C CA . VAL A 1 407 ? 22.927 1.157 -9.517 1.00 81.75 407 VAL A CA 1
ATOM 3161 C C . VAL A 1 407 ? 23.984 0.950 -8.420 1.00 81.75 407 VAL A C 1
ATOM 3163 O O . VAL A 1 407 ? 24.865 0.090 -8.571 1.00 81.75 407 VAL A O 1
ATOM 3166 N N . PRO A 1 408 ? 23.887 1.664 -7.275 1.00 80.25 408 PRO A N 1
ATOM 3167 C CA . PRO A 1 408 ? 24.766 1.448 -6.131 1.00 80.25 408 PRO A CA 1
ATOM 3168 C C . PRO A 1 408 ? 24.786 -0.018 -5.692 1.00 80.25 408 PRO A C 1
ATOM 3170 O O . PRO A 1 408 ? 23.738 -0.652 -5.572 1.00 80.25 408 PRO A O 1
ATOM 3173 N N . GLU A 1 409 ? 25.972 -0.549 -5.394 1.00 77.56 409 GLU A N 1
ATOM 3174 C CA . GLU A 1 409 ? 26.178 -1.978 -5.123 1.00 77.56 409 GLU A CA 1
ATOM 3175 C C . GLU A 1 409 ? 25.278 -2.521 -4.003 1.00 77.56 409 GLU A C 1
ATOM 3177 O O . GLU A 1 409 ? 24.687 -3.589 -4.143 1.00 77.56 409 GLU A O 1
ATOM 3182 N N . ALA A 1 410 ? 25.058 -1.726 -2.950 1.00 73.31 410 ALA A N 1
ATOM 3183 C CA . ALA A 1 410 ? 24.168 -2.055 -1.835 1.00 73.31 410 ALA A CA 1
ATOM 3184 C C . ALA A 1 410 ? 22.695 -2.277 -2.239 1.00 73.31 410 ALA A C 1
ATOM 3186 O O . ALA A 1 410 ? 21.925 -2.845 -1.469 1.00 73.31 410 ALA A O 1
ATOM 3187 N N . GLN A 1 411 ? 22.289 -1.813 -3.422 1.00 64.25 411 GLN A N 1
ATOM 3188 C CA . GLN A 1 411 ? 20.908 -1.846 -3.909 1.00 64.25 411 GLN A CA 1
ATOM 3189 C C . GLN A 1 411 ? 20.724 -2.783 -5.111 1.00 64.25 411 GLN A C 1
ATOM 3191 O O . GLN A 1 411 ? 19.597 -3.004 -5.551 1.00 64.25 411 GLN A O 1
ATOM 3196 N N . ARG A 1 412 ? 21.811 -3.377 -5.617 1.00 79.56 412 ARG A N 1
ATOM 3197 C CA . ARG A 1 412 ? 21.760 -4.410 -6.659 1.00 79.56 412 ARG A CA 1
ATOM 3198 C C . ARG A 1 412 ? 21.020 -5.685 -6.209 1.00 79.56 412 ARG A C 1
ATOM 3200 O O . ARG A 1 412 ? 20.269 -6.237 -7.016 1.00 79.56 412 ARG A O 1
ATOM 3207 N N . PRO A 1 413 ? 21.165 -6.176 -4.956 1.00 69.94 413 PRO A N 1
ATOM 3208 C CA . PRO A 1 413 ? 20.463 -7.374 -4.506 1.00 69.94 413 PRO A CA 1
ATOM 3209 C C . PRO A 1 413 ? 18.962 -7.096 -4.345 1.00 69.94 413 PRO A C 1
ATOM 3211 O O . PRO A 1 413 ? 18.527 -6.523 -3.351 1.00 69.94 413 PRO A O 1
ATOM 3214 N N . GLY A 1 414 ? 18.154 -7.520 -5.318 1.00 70.44 414 GLY A N 1
ATOM 3215 C CA . GLY A 1 414 ? 16.689 -7.441 -5.237 1.00 70.44 414 GLY A CA 1
ATOM 3216 C C . GLY A 1 414 ? 15.993 -6.913 -6.486 1.00 70.44 414 GLY A C 1
ATOM 3217 O O . GLY A 1 414 ? 14.776 -7.062 -6.576 1.00 70.44 414 GLY A O 1
ATOM 3218 N N . LEU A 1 415 ? 16.738 -6.355 -7.446 1.00 77.62 415 LEU A N 1
ATOM 3219 C CA . LEU A 1 415 ? 16.205 -5.991 -8.754 1.00 77.62 415 LEU A CA 1
ATOM 3220 C C . LEU A 1 415 ? 16.538 -7.088 -9.769 1.00 77.62 415 LEU A C 1
ATOM 3222 O O . LEU A 1 415 ? 17.702 -7.363 -10.044 1.00 77.62 415 LEU A O 1
ATOM 3226 N N . THR A 1 416 ? 15.511 -7.735 -10.309 1.00 87.00 416 THR A N 1
ATOM 3227 C CA . THR A 1 416 ? 15.640 -8.707 -11.405 1.00 87.00 416 THR A CA 1
ATOM 3228 C C . THR A 1 416 ? 15.429 -8.032 -12.760 1.00 87.00 416 THR A C 1
ATOM 3230 O O . THR A 1 416 ? 14.766 -6.996 -12.840 1.00 87.00 416 THR A O 1
ATOM 3233 N N . GLN A 1 417 ? 15.924 -8.645 -13.841 1.00 88.06 417 GLN A N 1
ATOM 3234 C CA . GLN A 1 417 ? 15.673 -8.168 -15.209 1.00 88.06 417 GLN A CA 1
ATOM 3235 C C . GLN A 1 417 ? 14.167 -8.065 -15.506 1.00 88.06 417 GLN A C 1
ATOM 3237 O O . GLN A 1 417 ? 13.723 -7.098 -16.114 1.00 88.06 417 GLN A O 1
ATOM 3242 N N . GLU A 1 418 ? 13.364 -9.021 -15.030 1.00 80.62 418 GLU A N 1
ATOM 3243 C CA . GLU A 1 418 ? 11.905 -9.006 -15.196 1.00 80.62 418 GLU A CA 1
ATOM 3244 C C . GLU A 1 418 ? 11.262 -7.787 -14.524 1.00 80.62 418 GLU A C 1
ATOM 3246 O O . GLU A 1 418 ? 10.434 -7.103 -15.130 1.00 80.62 418 GLU A O 1
ATOM 3251 N N . GLN A 1 419 ? 11.674 -7.482 -13.289 1.00 78.75 419 GLN A N 1
ATOM 3252 C CA . GLN A 1 419 ? 11.204 -6.299 -12.568 1.00 78.75 419 GLN A CA 1
ATOM 3253 C C . GLN A 1 419 ? 11.670 -5.014 -13.249 1.00 78.75 419 GLN A C 1
ATOM 3255 O O . GLN A 1 419 ? 10.874 -4.090 -13.388 1.00 78.75 419 GLN A O 1
ATOM 3260 N N . TRP A 1 420 ? 12.919 -4.957 -13.711 1.00 88.38 420 TRP A N 1
ATOM 3261 C CA . TRP A 1 420 ? 13.446 -3.817 -14.459 1.00 88.38 420 TRP A CA 1
ATOM 3262 C C . TRP A 1 420 ? 12.656 -3.569 -15.752 1.00 88.38 420 TRP A C 1
ATOM 3264 O O . TRP A 1 420 ? 12.205 -2.447 -15.993 1.00 88.38 420 TRP A O 1
ATOM 3274 N N . ASN A 1 421 ? 12.385 -4.633 -16.513 1.00 81.12 421 ASN A N 1
ATOM 3275 C CA . ASN A 1 421 ? 11.551 -4.599 -17.710 1.00 81.12 421 ASN A CA 1
ATOM 3276 C C . ASN A 1 421 ? 10.154 -4.043 -17.408 1.00 81.12 421 ASN A C 1
ATOM 3278 O O . ASN A 1 421 ? 9.700 -3.125 -18.088 1.00 81.12 421 ASN A O 1
ATOM 3282 N N . SER A 1 422 ? 9.484 -4.547 -16.367 1.00 73.38 422 SER A N 1
ATOM 3283 C CA . SER A 1 422 ? 8.114 -4.122 -16.056 1.00 73.38 422 SER A CA 1
ATOM 3284 C C . SER A 1 422 ? 8.014 -2.743 -15.405 1.00 73.38 422 SER A C 1
ATOM 3286 O O . SER A 1 422 ? 7.082 -1.998 -15.694 1.00 73.38 422 SER A O 1
ATOM 3288 N N . LEU A 1 423 ? 8.943 -2.404 -14.507 1.00 71.94 423 LEU A N 1
ATOM 3289 C CA . LEU A 1 423 ? 8.822 -1.237 -13.630 1.00 71.94 423 LEU A CA 1
ATOM 3290 C C . LEU A 1 423 ? 9.543 -0.013 -14.188 1.00 71.94 423 LEU A C 1
ATOM 3292 O O . LEU A 1 423 ? 9.065 1.104 -13.999 1.00 71.94 423 LEU A O 1
ATOM 3296 N N . ILE A 1 424 ? 10.684 -0.214 -14.854 1.00 82.12 424 ILE A N 1
ATOM 3297 C CA . ILE A 1 424 ? 11.510 0.881 -15.371 1.00 82.12 424 ILE A CA 1
ATOM 3298 C C . ILE A 1 424 ? 11.267 1.049 -16.866 1.00 82.12 424 ILE A C 1
ATOM 3300 O O . ILE A 1 424 ? 10.856 2.122 -17.296 1.00 82.12 424 ILE A O 1
ATOM 3304 N N . MET A 1 425 ? 11.440 -0.023 -17.642 1.00 84.31 425 MET A N 1
ATOM 3305 C CA . MET A 1 425 ? 11.275 0.015 -19.102 1.00 84.31 425 MET A CA 1
ATOM 3306 C C . MET A 1 425 ? 9.806 -0.023 -19.546 1.00 84.31 425 MET A C 1
ATOM 3308 O O . MET A 1 425 ? 9.507 0.253 -20.703 1.00 84.31 425 MET A O 1
ATOM 3312 N N . LYS A 1 426 ? 8.885 -0.368 -18.632 1.00 77.56 426 LYS A N 1
ATOM 3313 C CA . LYS A 1 426 ? 7.433 -0.475 -18.868 1.00 77.56 426 LYS A CA 1
ATOM 3314 C C . LYS A 1 426 ? 7.079 -1.388 -20.050 1.00 77.56 426 LYS A C 1
ATOM 3316 O O . LYS A 1 426 ? 6.092 -1.169 -20.749 1.00 77.56 426 LYS A O 1
ATOM 3321 N N . VAL A 1 427 ? 7.874 -2.435 -20.254 1.00 80.19 427 VAL A N 1
ATOM 3322 C CA . VAL A 1 427 ? 7.635 -3.492 -21.241 1.00 80.19 427 VAL A CA 1
ATOM 3323 C C . VAL A 1 427 ? 7.225 -4.788 -20.545 1.00 80.19 427 VAL A C 1
ATOM 3325 O O . VAL A 1 427 ? 7.281 -4.912 -19.321 1.00 80.19 427 VAL A O 1
ATOM 3328 N N . HIS A 1 428 ? 6.797 -5.783 -21.324 1.00 81.81 428 HIS A N 1
ATOM 3329 C CA . HIS A 1 428 ? 6.497 -7.102 -20.779 1.00 81.81 428 HIS A CA 1
ATOM 3330 C C . HIS A 1 428 ? 7.728 -7.670 -20.030 1.00 81.81 428 HIS A C 1
ATOM 3332 O O . HIS A 1 428 ? 8.847 -7.545 -20.528 1.00 81.81 428 HIS A O 1
ATOM 3338 N N . PRO A 1 429 ? 7.570 -8.329 -18.863 1.00 77.06 429 PRO A N 1
ATOM 3339 C CA . PRO A 1 429 ? 8.707 -8.824 -18.075 1.00 77.06 429 PRO A CA 1
ATOM 3340 C C . PRO A 1 429 ? 9.664 -9.721 -18.871 1.00 77.06 429 PRO A C 1
ATOM 3342 O O . PRO A 1 429 ? 10.874 -9.682 -18.670 1.00 77.06 429 PRO A O 1
ATOM 3345 N N . LYS A 1 430 ? 9.110 -10.484 -19.821 1.00 84.94 430 LYS A N 1
ATOM 3346 C CA . LYS A 1 430 ? 9.837 -11.404 -20.711 1.00 84.94 430 LYS A CA 1
ATOM 3347 C C . LYS A 1 430 ? 10.308 -10.770 -22.028 1.00 84.94 430 LYS A C 1
ATOM 3349 O O . LYS A 1 430 ? 10.621 -11.496 -22.962 1.00 84.94 430 LYS A O 1
ATOM 3354 N N . THR A 1 431 ? 10.281 -9.445 -22.158 1.00 84.75 431 THR A N 1
ATOM 3355 C CA . THR A 1 431 ? 10.777 -8.774 -23.365 1.00 84.75 431 THR A CA 1
ATOM 3356 C C . THR A 1 431 ? 12.279 -9.003 -23.496 1.00 84.75 431 THR A C 1
ATOM 3358 O O . THR A 1 431 ? 13.054 -8.582 -22.641 1.00 84.75 431 THR A O 1
ATOM 3361 N N . GLU A 1 432 ? 12.687 -9.660 -24.580 1.00 91.25 432 GLU A N 1
ATOM 3362 C CA . GLU A 1 432 ? 14.097 -9.961 -24.850 1.00 91.25 432 GLU A CA 1
ATOM 3363 C C . GLU A 1 432 ? 14.814 -8.819 -25.572 1.00 91.25 432 GLU A C 1
ATOM 3365 O O . GLU A 1 432 ? 15.997 -8.597 -25.327 1.00 91.25 432 GLU A O 1
ATOM 3370 N N . LYS A 1 433 ? 14.100 -8.071 -26.422 1.00 96.25 433 LYS A N 1
ATOM 3371 C CA . LYS A 1 433 ? 14.625 -6.915 -27.158 1.00 96.25 433 LYS A CA 1
ATOM 3372 C C . LYS A 1 433 ? 13.783 -5.675 -26.880 1.00 96.25 433 LYS A C 1
ATOM 3374 O O . LYS A 1 433 ? 12.582 -5.668 -27.141 1.00 96.25 433 LYS A O 1
ATOM 3379 N N . ILE A 1 434 ? 14.411 -4.638 -26.340 1.00 92.44 434 ILE A N 1
ATOM 3380 C CA . ILE A 1 434 ? 13.771 -3.361 -26.015 1.00 92.44 434 ILE A CA 1
ATOM 3381 C C . ILE A 1 434 ? 13.977 -2.412 -27.198 1.00 92.44 434 ILE A C 1
ATOM 3383 O O . ILE A 1 434 ? 15.117 -2.252 -27.626 1.00 92.44 434 ILE A O 1
ATOM 3387 N N . PRO A 1 435 ? 12.927 -1.779 -27.743 1.00 94.69 435 PRO A N 1
ATOM 3388 C CA . PRO A 1 435 ? 13.074 -0.749 -28.772 1.00 94.69 435 PRO A CA 1
ATOM 3389 C C . PRO A 1 435 ? 13.914 0.451 -28.299 1.00 94.69 435 PRO A C 1
ATOM 3391 O O . PRO A 1 435 ? 13.871 0.816 -27.124 1.00 94.69 435 PRO A O 1
ATOM 3394 N N . LEU A 1 436 ? 14.686 1.069 -29.201 1.00 94.94 436 LEU A N 1
ATOM 3395 C CA . LEU A 1 436 ? 15.604 2.169 -28.865 1.00 94.94 436 LEU A CA 1
ATOM 3396 C C . LEU A 1 436 ? 14.879 3.374 -28.251 1.00 94.94 436 LEU A C 1
ATOM 3398 O O . LEU A 1 436 ? 15.327 3.937 -27.254 1.00 94.94 436 LEU A O 1
ATOM 3402 N N . ASP A 1 437 ? 13.749 3.753 -28.838 1.00 91.62 437 ASP A N 1
ATOM 3403 C CA . ASP A 1 437 ? 12.884 4.835 -28.371 1.00 91.62 437 ASP A CA 1
ATOM 3404 C C . ASP A 1 437 ? 12.361 4.560 -26.956 1.00 91.62 437 ASP A C 1
ATOM 3406 O O . ASP A 1 437 ? 12.457 5.421 -26.081 1.00 91.62 437 ASP A O 1
ATOM 3410 N N . VAL A 1 438 ? 11.900 3.333 -26.694 1.00 89.88 438 VAL A N 1
ATOM 3411 C CA . VAL A 1 438 ? 11.455 2.901 -25.362 1.00 89.88 438 VAL A CA 1
ATOM 3412 C C . VAL A 1 438 ? 12.602 2.948 -24.356 1.00 89.88 438 VAL A C 1
ATOM 3414 O O . VAL A 1 438 ? 12.403 3.414 -23.234 1.00 89.88 438 VAL A O 1
ATOM 3417 N N . PHE A 1 439 ? 13.800 2.504 -24.745 1.00 94.19 439 PHE A N 1
ATOM 3418 C CA . PHE A 1 439 ? 14.981 2.537 -23.886 1.00 94.19 439 PHE A CA 1
ATOM 3419 C C . PHE A 1 439 ? 15.370 3.973 -23.517 1.00 94.19 439 PHE A C 1
ATOM 3421 O O . PHE A 1 439 ? 15.468 4.282 -22.331 1.00 94.19 439 PHE A O 1
ATOM 3428 N N . ILE A 1 440 ? 15.519 4.868 -24.501 1.00 93.38 440 ILE A N 1
ATOM 3429 C CA . ILE A 1 440 ? 15.903 6.268 -24.263 1.00 93.38 440 ILE A CA 1
ATOM 3430 C C . ILE A 1 440 ? 14.851 6.989 -23.413 1.00 93.38 440 ILE A C 1
ATOM 3432 O O . ILE A 1 440 ? 15.209 7.645 -22.433 1.00 93.38 440 ILE A O 1
ATOM 3436 N N . LEU A 1 441 ? 13.563 6.850 -23.743 1.00 89.31 441 LEU A N 1
ATOM 3437 C CA . LEU A 1 441 ? 12.483 7.509 -23.001 1.00 89.31 441 LEU A CA 1
ATOM 3438 C C . LEU A 1 441 ? 12.377 6.990 -21.567 1.00 89.31 441 LEU A C 1
ATOM 3440 O O . LEU A 1 441 ? 12.211 7.777 -20.637 1.00 89.31 441 LEU A O 1
ATOM 3444 N N . SER A 1 442 ? 12.501 5.678 -21.368 1.00 87.94 442 SER A N 1
ATOM 3445 C CA . SER A 1 442 ? 12.458 5.088 -20.028 1.00 87.94 442 SER A CA 1
ATOM 3446 C C . SER A 1 442 ? 13.680 5.480 -19.203 1.00 87.94 442 SER A C 1
ATOM 3448 O O . SER A 1 442 ? 13.547 5.768 -18.014 1.00 87.94 442 SER A O 1
ATOM 3450 N N . PHE A 1 443 ? 14.855 5.552 -19.836 1.00 90.75 443 PHE A N 1
ATOM 3451 C CA . PHE A 1 443 ? 16.073 6.033 -19.198 1.00 90.75 443 PHE A CA 1
ATOM 3452 C C . PHE A 1 443 ? 15.909 7.498 -18.766 1.00 90.75 443 PHE A C 1
ATOM 3454 O O . PHE A 1 443 ? 16.123 7.805 -17.597 1.00 90.75 443 PHE A O 1
ATOM 3461 N N . GLN A 1 444 ? 15.395 8.373 -19.640 1.00 91.19 444 GLN A N 1
ATOM 3462 C CA . GLN A 1 444 ? 15.057 9.762 -19.301 1.00 91.19 444 GLN A CA 1
ATOM 3463 C C . GLN A 1 444 ? 14.086 9.861 -18.119 1.00 91.19 444 GLN A C 1
ATOM 3465 O O . GLN A 1 444 ? 14.337 10.605 -17.173 1.00 91.19 444 GLN A O 1
ATOM 3470 N N . ASP A 1 445 ? 12.982 9.108 -18.167 1.00 85.50 445 ASP A N 1
ATOM 3471 C CA . ASP A 1 445 ? 11.934 9.120 -17.139 1.00 85.50 445 ASP A CA 1
ATOM 3472 C C . ASP A 1 445 ? 12.471 8.719 -15.755 1.00 85.50 445 ASP A C 1
ATOM 3474 O O . ASP A 1 445 ? 11.918 9.106 -14.716 1.00 85.50 445 ASP A O 1
ATOM 3478 N N . SER A 1 446 ? 13.540 7.923 -15.748 1.00 84.88 446 SER A N 1
ATOM 3479 C CA . SER A 1 446 ? 14.169 7.385 -14.550 1.00 84.88 446 SER A CA 1
ATOM 3480 C C . SER A 1 446 ? 15.238 8.293 -13.931 1.00 84.88 446 SER A C 1
ATOM 3482 O O . SER A 1 446 ? 15.572 8.081 -12.768 1.00 84.88 446 SER A O 1
ATOM 3484 N N . MET A 1 447 ? 15.695 9.337 -14.636 1.00 87.56 447 MET A N 1
ATOM 3485 C CA . MET A 1 447 ? 16.717 10.258 -14.119 1.00 87.56 447 MET A CA 1
ATOM 3486 C C . MET A 1 447 ? 16.183 11.176 -13.005 1.00 87.56 447 MET A C 1
ATOM 3488 O O . MET A 1 447 ? 15.001 11.550 -13.003 1.00 87.56 447 MET A O 1
ATOM 3492 N N . ASP A 1 448 ? 17.049 11.585 -12.078 1.00 82.44 448 ASP A N 1
ATOM 3493 C CA . ASP A 1 448 ? 16.799 12.625 -11.068 1.00 82.44 448 ASP A CA 1
ATOM 3494 C C . ASP A 1 448 ? 17.659 13.894 -11.271 1.00 82.44 448 ASP A C 1
ATOM 3496 O O . ASP A 1 448 ? 18.402 14.003 -12.241 1.00 82.44 448 ASP A O 1
ATOM 3500 N N . ASP A 1 449 ? 17.505 14.891 -10.394 1.00 80.50 449 ASP A N 1
ATOM 3501 C CA . ASP A 1 449 ? 18.192 16.192 -10.417 1.00 80.50 449 ASP A CA 1
ATOM 3502 C C . ASP A 1 449 ? 19.718 16.162 -10.158 1.00 80.50 449 ASP A C 1
ATOM 3504 O O . ASP A 1 449 ? 20.394 17.181 -10.292 1.00 80.50 449 ASP A O 1
ATOM 3508 N N . SER A 1 450 ? 20.278 15.008 -9.821 1.00 81.62 450 SER A N 1
ATOM 3509 C CA . SER A 1 450 ? 21.688 14.748 -9.520 1.00 81.62 450 SER A CA 1
ATOM 3510 C C . SER A 1 450 ? 22.350 13.733 -10.460 1.00 81.62 450 SER A C 1
ATOM 3512 O O . SER A 1 450 ? 23.561 13.507 -10.348 1.00 81.62 450 SER A O 1
ATOM 3514 N N . ASP A 1 451 ? 21.601 13.156 -11.406 1.00 84.44 451 ASP A N 1
ATOM 3515 C CA . ASP A 1 451 ? 22.177 12.365 -12.495 1.00 84.44 451 ASP A CA 1
ATOM 3516 C C . ASP A 1 451 ? 22.922 13.278 -13.458 1.00 84.44 451 ASP A C 1
ATOM 3518 O O . ASP A 1 451 ? 22.373 14.261 -13.945 1.00 84.44 451 ASP A O 1
ATOM 3522 N N . ASP A 1 452 ? 24.167 12.950 -13.774 1.00 88.81 452 ASP A N 1
ATOM 3523 C CA . ASP A 1 452 ? 24.983 13.790 -14.641 1.00 88.81 452 ASP A CA 1
ATOM 3524 C C . ASP A 1 452 ? 25.707 12.960 -15.695 1.00 88.81 452 ASP A C 1
ATOM 3526 O O . ASP A 1 452 ? 26.249 11.886 -15.409 1.00 88.81 452 ASP A O 1
ATOM 3530 N N . SER A 1 453 ? 25.744 13.477 -16.922 1.00 90.81 453 SER A N 1
ATOM 3531 C CA . SER A 1 453 ? 26.371 12.816 -18.056 1.00 90.81 453 SER A CA 1
ATOM 3532 C C . SER A 1 453 ? 27.844 12.509 -17.808 1.00 90.81 453 SER A C 1
ATOM 3534 O O . SER A 1 453 ? 28.312 11.469 -18.255 1.00 90.81 453 SER A O 1
ATOM 3536 N N . SER A 1 454 ? 28.565 13.336 -17.040 1.00 90.12 454 SER A N 1
ATOM 3537 C CA . SER A 1 454 ? 29.974 13.084 -16.698 1.00 90.12 454 SER A CA 1
ATOM 3538 C C . SER A 1 454 ? 30.182 11.808 -15.877 1.00 90.12 454 SER A C 1
ATOM 3540 O O . SER A 1 454 ? 31.262 11.225 -15.919 1.00 90.12 454 SER A O 1
ATOM 3542 N N . LYS A 1 455 ? 29.151 11.347 -15.157 1.00 88.75 455 LYS A N 1
ATOM 3543 C CA . LYS A 1 455 ? 29.180 10.103 -14.374 1.00 88.75 455 LYS A CA 1
ATOM 3544 C C . LYS A 1 455 ? 28.685 8.900 -15.170 1.00 88.75 455 LYS A C 1
ATOM 3546 O O . LYS A 1 455 ? 29.169 7.793 -14.967 1.00 88.75 455 LYS A O 1
ATOM 3551 N N . ILE A 1 456 ? 27.711 9.114 -16.055 1.00 91.62 456 ILE A N 1
ATOM 3552 C CA . ILE A 1 456 ? 27.046 8.039 -16.802 1.00 91.62 456 ILE A CA 1
ATOM 3553 C C . ILE A 1 456 ? 27.838 7.660 -18.065 1.00 91.62 456 ILE A C 1
ATOM 3555 O O . ILE A 1 456 ? 27.927 6.476 -18.387 1.00 91.62 456 ILE A O 1
ATOM 3559 N N . LEU A 1 457 ? 28.448 8.631 -18.758 1.00 92.94 457 LEU A N 1
ATOM 3560 C CA . LEU A 1 457 ? 29.199 8.398 -20.001 1.00 92.94 457 LEU A CA 1
ATOM 3561 C C . LEU A 1 457 ? 30.334 7.373 -19.854 1.00 92.94 457 LEU A C 1
ATOM 3563 O O . LEU A 1 457 ? 30.359 6.447 -20.662 1.00 92.94 457 LEU A O 1
ATOM 3567 N N . PRO A 1 458 ? 31.205 7.432 -18.826 1.00 92.69 458 PRO A N 1
ATOM 3568 C CA . PRO A 1 458 ? 32.286 6.451 -18.695 1.00 92.69 458 PRO A CA 1
ATOM 3569 C C . PRO A 1 458 ? 31.774 5.012 -18.536 1.00 92.69 458 PRO A C 1
ATOM 3571 O O . PRO A 1 458 ? 32.379 4.065 -19.034 1.00 92.69 458 PRO A O 1
ATOM 3574 N N . VAL A 1 459 ? 30.632 4.834 -17.860 1.00 92.19 459 VAL A N 1
ATOM 3575 C CA . VAL A 1 459 ? 29.999 3.516 -17.698 1.00 92.19 459 VAL A CA 1
ATOM 3576 C C . VAL A 1 459 ? 29.414 3.036 -19.027 1.00 92.19 459 VAL A C 1
ATOM 3578 O O . VAL A 1 459 ? 29.589 1.872 -19.384 1.00 92.19 459 VAL A O 1
ATOM 3581 N N . LEU A 1 460 ? 28.762 3.927 -19.782 1.00 92.69 460 LEU A N 1
ATOM 3582 C CA . LEU A 1 460 ? 28.259 3.626 -21.126 1.00 92.69 460 LEU A CA 1
ATOM 3583 C C . LEU A 1 460 ? 29.383 3.187 -22.071 1.00 92.69 460 LEU A C 1
ATOM 3585 O O . LEU A 1 460 ? 29.261 2.153 -22.723 1.00 92.69 460 LEU A O 1
ATOM 3589 N N . GLU A 1 461 ? 30.473 3.951 -22.129 1.00 93.62 461 GLU A N 1
ATOM 3590 C CA . GLU A 1 461 ? 31.620 3.687 -23.005 1.00 93.62 461 GLU A CA 1
ATOM 3591 C C . GLU A 1 461 ? 32.262 2.333 -22.693 1.00 93.62 461 GLU A C 1
ATOM 3593 O O . GLU A 1 461 ? 32.445 1.522 -23.601 1.00 93.62 461 GLU A O 1
ATOM 3598 N N . LYS A 1 462 ? 32.468 2.025 -21.406 1.00 93.50 462 LYS A N 1
ATOM 3599 C CA . LYS A 1 462 ? 32.952 0.713 -20.955 1.00 93.50 462 LYS A CA 1
ATOM 3600 C C . LYS A 1 462 ? 32.080 -0.438 -21.471 1.00 93.50 462 LYS A C 1
ATOM 3602 O O . LYS A 1 462 ? 32.603 -1.432 -21.971 1.00 93.50 462 LYS A O 1
ATOM 3607 N N . HIS A 1 463 ? 30.755 -0.331 -21.354 1.00 92.94 463 HIS A N 1
ATOM 3608 C CA . HIS A 1 463 ? 29.837 -1.385 -21.813 1.00 92.94 463 HIS A CA 1
ATOM 3609 C C . HIS A 1 463 ? 29.837 -1.532 -23.338 1.00 92.94 463 HIS A C 1
ATOM 3611 O O . HIS A 1 463 ? 29.842 -2.654 -23.844 1.00 92.94 463 HIS A O 1
ATOM 3617 N N . ILE A 1 464 ? 29.897 -0.419 -24.076 1.00 94.44 464 ILE A N 1
ATOM 3618 C CA . ILE A 1 464 ? 30.022 -0.425 -25.541 1.00 94.44 464 ILE A CA 1
ATOM 3619 C C . ILE A 1 464 ? 31.309 -1.144 -25.967 1.00 94.44 464 ILE A C 1
ATOM 3621 O O . ILE A 1 464 ? 31.278 -2.012 -26.840 1.00 94.44 464 ILE A O 1
ATOM 3625 N N . GLU A 1 465 ? 32.440 -0.826 -25.337 1.00 93.56 465 GLU A N 1
ATOM 3626 C CA . GLU A 1 465 ? 33.727 -1.469 -25.620 1.00 93.56 465 GLU A CA 1
ATOM 3627 C C . GLU A 1 465 ? 33.714 -2.967 -25.298 1.00 93.56 465 GLU A C 1
ATOM 3629 O O . GLU A 1 465 ? 34.185 -3.774 -26.103 1.00 93.56 465 GLU A O 1
ATOM 3634 N N . MET A 1 466 ? 33.131 -3.366 -24.162 1.00 92.06 466 MET A N 1
ATOM 3635 C CA . MET A 1 466 ? 32.991 -4.776 -23.780 1.00 92.06 466 MET A CA 1
ATOM 3636 C C . MET A 1 466 ? 32.164 -5.577 -24.794 1.00 92.06 466 MET A C 1
ATOM 3638 O O . MET A 1 466 ? 32.534 -6.696 -25.149 1.00 92.06 466 MET A O 1
ATOM 3642 N N . LEU A 1 467 ? 31.064 -5.010 -25.294 1.00 90.19 467 LEU A N 1
ATOM 3643 C CA . LEU A 1 467 ? 30.215 -5.665 -26.292 1.00 90.19 467 LEU A CA 1
ATOM 3644 C C . LEU A 1 467 ? 30.918 -5.782 -27.651 1.00 90.19 467 LEU A C 1
ATOM 3646 O O . LEU A 1 467 ? 30.875 -6.842 -28.276 1.00 90.19 467 LEU A O 1
ATOM 3650 N N . ASN A 1 468 ? 31.638 -4.738 -28.067 1.00 88.81 468 ASN A N 1
ATOM 3651 C CA . ASN A 1 468 ? 32.375 -4.730 -29.332 1.00 88.81 468 ASN A CA 1
ATOM 3652 C C . ASN A 1 468 ? 33.599 -5.664 -29.315 1.00 88.81 468 ASN A C 1
ATOM 3654 O O . ASN A 1 468 ? 33.905 -6.312 -30.316 1.00 88.81 468 ASN A O 1
ATOM 3658 N N . SER A 1 469 ? 34.292 -5.774 -28.178 1.00 85.25 469 SER A N 1
ATOM 3659 C CA . SER A 1 469 ? 35.454 -6.662 -28.004 1.00 85.25 469 SER A CA 1
ATOM 3660 C C . SER A 1 469 ? 35.064 -8.126 -27.745 1.00 85.25 469 SER A C 1
ATOM 3662 O O . SER A 1 469 ? 35.797 -9.047 -28.122 1.00 85.25 469 SER A O 1
ATOM 3664 N N . GLY A 1 470 ? 33.873 -8.369 -27.184 1.00 59.88 470 GLY A N 1
ATOM 3665 C CA . GLY A 1 470 ? 33.312 -9.698 -26.922 1.00 59.88 470 GLY A CA 1
ATOM 3666 C C . GLY A 1 470 ? 33.010 -10.540 -28.170 1.00 59.88 470 GLY A C 1
ATOM 3667 O O . GLY A 1 470 ? 32.868 -11.759 -28.054 1.00 59.88 470 GLY A O 1
ATOM 3668 N N . GLY A 1 471 ? 32.985 -9.930 -29.361 1.00 48.66 471 GLY A N 1
ATOM 3669 C CA . GLY A 1 471 ? 32.939 -10.632 -30.650 1.00 48.66 471 GLY A CA 1
ATOM 3670 C C . GLY A 1 471 ? 34.284 -11.224 -31.101 1.00 48.66 471 GLY A C 1
ATOM 3671 O O . GLY A 1 471 ? 34.296 -12.115 -31.947 1.00 48.66 471 GLY A O 1
ATOM 3672 N N . ALA A 1 472 ? 35.411 -10.783 -30.526 1.00 40.28 472 ALA A N 1
ATOM 3673 C CA . ALA A 1 472 ? 36.755 -11.144 -30.991 1.00 40.28 472 ALA A CA 1
ATOM 3674 C C . ALA A 1 472 ? 37.614 -11.924 -29.973 1.00 40.28 472 ALA A C 1
ATOM 3676 O O . ALA A 1 472 ? 38.668 -12.434 -30.348 1.00 40.28 472 ALA A O 1
ATOM 3677 N N . ALA A 1 473 ? 37.197 -12.063 -28.707 1.00 41.78 473 ALA A N 1
ATOM 3678 C CA . ALA A 1 473 ? 38.091 -12.553 -27.649 1.00 41.78 473 ALA A CA 1
ATOM 3679 C C . ALA A 1 473 ? 37.456 -13.510 -26.617 1.00 41.78 473 ALA A C 1
ATOM 3681 O O . ALA A 1 473 ? 37.744 -13.430 -25.424 1.00 41.78 473 ALA A O 1
ATOM 3682 N N . ARG A 1 474 ? 36.677 -14.519 -27.040 1.00 38.59 474 ARG A N 1
ATOM 3683 C CA . ARG A 1 474 ? 36.509 -15.741 -26.216 1.00 38.59 474 ARG A CA 1
ATOM 3684 C C . ARG A 1 474 ? 37.737 -16.642 -26.362 1.00 38.59 474 ARG A C 1
ATOM 3686 O O . ARG A 1 474 ? 37.677 -17.721 -26.940 1.00 38.59 474 ARG A O 1
ATOM 3693 N N . GLY A 1 475 ? 38.872 -16.172 -25.859 1.00 36.41 475 GLY A N 1
ATOM 3694 C CA . GLY A 1 475 ? 40.103 -16.946 -25.880 1.00 36.41 475 GLY A CA 1
ATOM 3695 C C . GLY A 1 475 ? 41.334 -16.159 -25.469 1.00 36.41 475 GLY A C 1
ATOM 3696 O O . GLY A 1 475 ? 42.187 -15.943 -26.320 1.00 36.41 475 GLY A O 1
ATOM 3697 N N . LYS A 1 476 ? 41.439 -15.779 -24.186 1.00 34.44 476 LYS A N 1
ATOM 3698 C CA . LYS A 1 476 ? 42.613 -16.014 -23.311 1.00 34.44 476 LYS A CA 1
ATOM 3699 C C . LYS A 1 476 ? 42.645 -15.066 -22.096 1.00 34.44 476 LYS A C 1
ATOM 3701 O O . LYS A 1 476 ? 42.583 -13.857 -22.244 1.00 34.44 476 LYS A O 1
ATOM 3706 N N . THR A 1 477 ? 42.826 -15.710 -20.938 1.00 33.31 477 THR A N 1
ATOM 3707 C CA . THR A 1 477 ? 43.561 -15.297 -19.719 1.00 33.31 477 THR A CA 1
ATOM 3708 C C . THR A 1 477 ? 43.129 -14.081 -18.890 1.00 33.31 477 THR A C 1
ATOM 3710 O O . THR A 1 477 ? 43.295 -12.938 -19.283 1.00 33.31 477 THR A O 1
ATOM 3713 N N . SER A 1 478 ? 42.637 -14.410 -17.688 1.00 40.34 478 SER A N 1
ATOM 3714 C CA . SER A 1 478 ? 43.246 -14.190 -16.360 1.00 40.34 478 SER A CA 1
ATOM 3715 C C . SER A 1 478 ? 44.090 -12.943 -16.061 1.00 40.34 478 SER A C 1
ATOM 3717 O O . SER A 1 478 ? 45.115 -12.744 -16.692 1.00 40.34 478 SER A O 1
ATOM 3719 N N . GLN A 1 479 ? 43.734 -12.343 -14.914 1.00 37.53 479 GLN A N 1
ATOM 3720 C CA . GLN A 1 479 ? 44.578 -11.785 -13.839 1.00 37.53 479 GLN A CA 1
ATOM 3721 C C . GLN A 1 479 ? 45.486 -10.569 -14.111 1.00 37.53 479 GLN A C 1
ATOM 3723 O O . GLN A 1 479 ? 46.244 -10.537 -15.065 1.00 37.53 479 GLN A O 1
ATOM 3728 N N . GLU A 1 480 ? 45.446 -9.674 -13.111 1.00 35.78 480 GLU A N 1
ATOM 3729 C CA . GLU A 1 480 ? 46.309 -8.514 -12.821 1.00 35.78 480 GLU A CA 1
ATOM 3730 C C . GLU A 1 480 ? 46.068 -7.226 -13.621 1.00 35.78 480 GLU A C 1
ATOM 3732 O O . GLU A 1 480 ? 46.421 -7.124 -14.783 1.00 35.78 480 GLU A O 1
ATOM 3737 N N . GLU A 1 481 ? 45.468 -6.238 -12.941 1.00 37.12 481 GLU A N 1
ATOM 3738 C CA . GLU A 1 481 ? 45.921 -4.833 -12.835 1.00 37.12 481 GLU A CA 1
ATOM 3739 C C . GLU A 1 481 ? 44.919 -4.107 -11.908 1.00 37.12 481 GLU A C 1
ATOM 3741 O O . GLU A 1 481 ? 43.731 -3.998 -12.194 1.00 37.12 481 GLU A O 1
ATOM 3746 N N . GLU A 1 482 ? 45.217 -3.992 -10.616 1.00 31.75 482 GLU A N 1
ATOM 3747 C CA . GLU A 1 482 ? 46.016 -2.951 -9.953 1.00 31.75 482 GLU A CA 1
ATOM 3748 C C . GLU A 1 482 ? 45.205 -1.677 -9.644 1.00 31.75 482 GLU A C 1
ATOM 3750 O O . GLU A 1 482 ? 44.561 -1.045 -10.478 1.00 31.75 482 GLU A O 1
ATOM 3755 N N . ALA A 1 483 ? 45.182 -1.368 -8.350 1.00 35.78 483 ALA A N 1
ATOM 3756 C CA . ALA A 1 483 ? 44.338 -0.379 -7.721 1.00 35.78 483 ALA A CA 1
ATOM 3757 C C . ALA A 1 483 ? 44.746 1.049 -8.105 1.00 35.78 483 ALA A C 1
ATOM 3759 O O . ALA A 1 483 ? 45.763 1.560 -7.644 1.00 35.78 483 ALA A O 1
ATOM 3760 N N . THR A 1 484 ? 43.875 1.752 -8.826 1.00 29.62 484 THR A N 1
ATOM 3761 C CA . THR A 1 484 ? 43.795 3.214 -8.747 1.00 29.62 484 THR A CA 1
ATOM 3762 C C . THR A 1 484 ? 42.414 3.609 -8.244 1.00 29.62 484 THR A C 1
ATOM 3764 O O . THR A 1 484 ? 41.390 3.554 -8.917 1.00 29.62 484 THR A O 1
ATOM 3767 N N . ASN A 1 485 ? 42.408 3.942 -6.958 1.00 37.66 485 ASN A N 1
ATOM 3768 C CA . ASN A 1 485 ? 41.269 4.374 -6.177 1.00 37.66 485 ASN A CA 1
ATOM 3769 C C . ASN A 1 485 ? 40.861 5.794 -6.605 1.00 37.66 485 ASN A C 1
ATOM 3771 O O . ASN A 1 485 ? 41.337 6.781 -6.050 1.00 37.66 485 ASN A O 1
ATOM 3775 N N . VAL A 1 486 ? 39.979 5.893 -7.596 1.00 30.27 486 VAL A N 1
ATOM 3776 C CA . VAL A 1 486 ? 39.121 7.064 -7.798 1.00 30.27 486 VAL A CA 1
ATOM 3777 C C . VAL A 1 486 ? 37.698 6.544 -7.758 1.00 30.27 486 VAL A C 1
ATOM 3779 O O . VAL A 1 486 ? 37.163 6.111 -8.767 1.00 30.27 486 VAL A O 1
ATOM 3782 N N . ASN A 1 487 ? 37.111 6.518 -6.563 1.00 32.50 487 ASN A N 1
ATOM 3783 C CA . ASN A 1 487 ? 35.705 6.192 -6.368 1.00 32.50 487 ASN A CA 1
ATOM 3784 C C . ASN A 1 487 ? 34.869 7.396 -6.848 1.00 32.50 487 ASN A C 1
ATOM 3786 O O . ASN A 1 487 ? 34.804 8.404 -6.130 1.00 32.50 487 ASN A O 1
ATOM 3790 N N . PRO A 1 488 ? 34.262 7.373 -8.053 1.00 38.59 488 PRO A N 1
ATOM 3791 C CA . PRO A 1 488 ? 33.406 8.459 -8.484 1.00 38.59 488 PRO A CA 1
ATOM 3792 C C . PRO A 1 488 ? 32.107 8.291 -7.707 1.00 38.59 488 PRO A C 1
ATOM 3794 O O . PRO A 1 488 ? 31.369 7.337 -7.926 1.00 38.59 488 PRO A O 1
ATOM 3797 N N . SER A 1 489 ? 31.850 9.196 -6.761 1.00 38.69 489 SER A N 1
ATOM 3798 C CA . SER A 1 489 ? 30.599 9.228 -5.996 1.00 38.69 489 SER A CA 1
ATOM 3799 C C . SER A 1 489 ? 29.389 8.921 -6.895 1.00 38.69 489 SER A C 1
ATOM 3801 O O . SER A 1 489 ? 29.026 9.725 -7.766 1.00 38.69 489 SER A O 1
ATOM 3803 N N . ALA A 1 490 ? 28.807 7.734 -6.692 1.00 41.44 490 ALA A N 1
ATOM 3804 C CA . ALA A 1 490 ? 27.656 7.255 -7.441 1.00 41.44 490 ALA A CA 1
ATOM 3805 C C . ALA A 1 490 ? 26.526 8.304 -7.379 1.00 41.44 490 ALA A C 1
ATOM 3807 O O . ALA A 1 490 ? 26.366 8.968 -6.345 1.00 41.44 490 ALA A O 1
ATOM 3808 N N . PRO A 1 491 ? 25.770 8.519 -8.468 1.00 44.28 491 PRO A N 1
ATOM 3809 C CA . PRO A 1 491 ? 24.618 9.413 -8.442 1.00 44.28 491 PRO A CA 1
ATOM 3810 C C . PRO A 1 491 ? 23.636 8.970 -7.340 1.00 44.28 491 PRO A C 1
ATOM 3812 O O . PRO A 1 491 ? 23.352 7.782 -7.194 1.00 44.28 491 PRO A O 1
ATOM 3815 N N . ARG A 1 492 ? 23.118 9.911 -6.535 1.00 44.84 492 ARG A N 1
ATOM 3816 C CA . ARG A 1 492 ? 22.191 9.638 -5.408 1.00 44.84 492 ARG A CA 1
ATOM 3817 C C . ARG A 1 492 ? 20.783 9.218 -5.881 1.00 44.84 492 ARG A C 1
ATOM 3819 O O . ARG A 1 492 ? 19.864 9.098 -5.075 1.00 44.84 492 ARG A O 1
ATOM 3826 N N . THR A 1 493 ? 20.633 8.958 -7.175 1.00 48.47 493 THR A N 1
ATOM 3827 C CA . THR A 1 493 ? 19.394 8.988 -7.965 1.00 48.47 493 THR A CA 1
ATOM 3828 C C . THR A 1 493 ? 18.597 7.717 -7.898 1.00 48.47 493 THR A C 1
ATOM 3830 O O . THR A 1 493 ? 17.375 7.704 -7.711 1.00 48.47 493 THR A O 1
ATOM 3833 N N . TRP A 1 494 ? 19.324 6.614 -7.882 1.00 47.69 494 TRP A N 1
ATOM 3834 C CA . TRP A 1 494 ? 18.731 5.325 -7.645 1.00 47.69 494 TRP A CA 1
ATOM 3835 C C . TRP A 1 494 ? 18.320 5.148 -6.191 1.00 47.69 494 TRP A C 1
ATOM 3837 O O . TRP A 1 494 ? 17.466 4.315 -5.939 1.00 47.69 494 TRP A O 1
ATOM 3847 N N . GLU A 1 495 ? 18.759 5.986 -5.241 1.00 40.56 495 GLU A N 1
ATOM 3848 C CA . GLU A 1 495 ? 18.278 5.888 -3.862 1.00 40.56 495 GLU A CA 1
ATOM 3849 C C . GLU A 1 495 ? 16.789 6.189 -3.712 1.00 40.56 495 GLU A C 1
ATOM 3851 O O . GLU A 1 495 ? 16.196 5.649 -2.797 1.00 40.56 495 GLU A O 1
ATOM 3856 N N . ALA A 1 496 ? 16.139 7.019 -4.533 1.00 43.50 496 ALA A N 1
ATOM 3857 C CA . ALA A 1 496 ? 14.702 7.285 -4.371 1.00 43.50 496 ALA A CA 1
ATOM 3858 C C . ALA A 1 496 ? 13.837 6.180 -5.002 1.00 43.50 496 ALA A C 1
ATOM 3860 O O . ALA A 1 496 ? 12.836 5.755 -4.419 1.00 43.50 496 ALA A O 1
ATOM 3861 N N . LEU A 1 497 ? 14.245 5.679 -6.174 1.00 43.53 497 LEU A N 1
ATOM 3862 C CA . LEU A 1 497 ? 13.599 4.556 -6.862 1.00 43.53 497 LEU A CA 1
ATOM 3863 C C . LEU A 1 497 ? 13.870 3.233 -6.125 1.00 43.53 497 LEU A C 1
ATOM 3865 O O . LEU A 1 497 ? 12.964 2.431 -5.909 1.00 43.53 497 LEU A O 1
ATOM 3869 N N . LEU A 1 498 ? 15.097 3.056 -5.640 1.00 43.72 498 LEU A N 1
ATOM 3870 C CA . LEU A 1 498 ? 15.507 1.937 -4.810 1.00 43.72 498 LEU A CA 1
ATOM 3871 C C . LEU A 1 498 ? 15.227 2.160 -3.334 1.00 43.72 498 LEU A C 1
ATOM 3873 O O . LEU A 1 498 ? 15.261 1.165 -2.662 1.00 43.72 498 LEU A O 1
ATOM 3877 N N . ARG A 1 499 ? 14.866 3.331 -2.782 1.00 43.00 499 ARG A N 1
ATOM 3878 C CA . ARG A 1 499 ? 14.225 3.433 -1.440 1.00 43.00 499 ARG A CA 1
ATOM 3879 C C . ARG A 1 499 ? 12.799 2.914 -1.481 1.00 43.00 499 ARG A C 1
ATOM 3881 O O . ARG A 1 499 ? 12.351 2.381 -0.474 1.00 43.00 499 ARG A O 1
ATOM 3888 N N . LYS A 1 500 ? 12.112 3.011 -2.626 1.00 47.66 500 LYS A N 1
ATOM 3889 C CA . LYS A 1 500 ? 10.830 2.321 -2.848 1.00 47.66 500 LYS A CA 1
ATOM 3890 C C . LYS A 1 500 ? 11.040 0.809 -2.897 1.00 47.66 500 LYS A C 1
ATOM 3892 O O . LYS A 1 500 ? 10.403 0.096 -2.136 1.00 47.66 500 LYS A O 1
ATOM 3897 N N . LEU A 1 501 ? 12.017 0.341 -3.678 1.00 40.28 501 LEU A N 1
ATOM 3898 C CA . LEU A 1 501 ? 12.374 -1.086 -3.728 1.00 40.28 501 LEU A CA 1
ATOM 3899 C C . LEU A 1 501 ? 13.097 -1.572 -2.455 1.00 40.28 501 LEU A C 1
ATOM 3901 O O . LEU A 1 501 ? 13.025 -2.743 -2.130 1.00 40.28 501 LEU A O 1
ATOM 3905 N N . SER A 1 502 ? 13.764 -0.691 -1.704 1.00 37.41 502 SER A N 1
ATOM 3906 C CA . SER A 1 502 ? 14.489 -0.932 -0.445 1.00 37.41 502 SER A CA 1
ATOM 3907 C C . SER A 1 502 ? 13.585 -0.774 0.756 1.00 37.41 502 SER A C 1
ATOM 3909 O O . SER A 1 502 ? 13.972 -1.254 1.799 1.00 37.41 502 SER A O 1
ATOM 3911 N N . GLN A 1 503 ? 12.408 -0.166 0.687 1.00 38.16 503 GLN A N 1
ATOM 3912 C CA . GLN A 1 503 ? 11.384 -0.380 1.712 1.00 38.16 503 GLN A CA 1
ATOM 3913 C C . GLN A 1 503 ? 10.932 -1.845 1.636 1.00 38.16 503 GLN A C 1
ATOM 3915 O O . GLN A 1 503 ? 11.042 -2.569 2.621 1.00 38.16 503 GLN A O 1
ATOM 3920 N N . GLU A 1 504 ? 10.627 -2.336 0.432 1.00 40.44 504 GLU A N 1
ATOM 3921 C CA . GLU A 1 504 ? 10.357 -3.759 0.181 1.00 40.44 504 GLU A CA 1
ATOM 3922 C C . GLU A 1 504 ? 11.581 -4.663 0.439 1.00 40.44 504 GLU A C 1
ATOM 3924 O O . GLU A 1 504 ? 11.436 -5.770 0.953 1.00 40.44 504 GLU A O 1
ATOM 3929 N N . ALA A 1 505 ? 12.806 -4.210 0.144 1.00 35.06 505 ALA A N 1
ATOM 3930 C CA . ALA A 1 505 ? 14.029 -4.981 0.376 1.00 35.06 505 ALA A CA 1
ATOM 3931 C C . ALA A 1 505 ? 14.614 -4.814 1.788 1.00 35.06 505 ALA A C 1
ATOM 3933 O O . ALA A 1 505 ? 15.349 -5.691 2.212 1.00 35.06 505 ALA A O 1
ATOM 3934 N N . LYS A 1 506 ? 14.286 -3.761 2.552 1.00 32.12 506 LYS A N 1
ATOM 3935 C CA . LYS A 1 506 ? 14.609 -3.617 3.989 1.00 32.12 506 LYS A CA 1
ATOM 3936 C C . LYS A 1 506 ? 13.709 -4.512 4.814 1.00 32.12 506 LYS A C 1
ATOM 3938 O O . LYS A 1 506 ? 14.205 -5.064 5.782 1.00 32.12 506 LYS A O 1
ATOM 3943 N N . VAL A 1 507 ? 12.457 -4.723 4.401 1.00 39.22 507 VAL A N 1
ATOM 3944 C CA . VAL A 1 507 ? 11.627 -5.814 4.932 1.00 39.22 507 VAL A CA 1
ATOM 3945 C C . VAL A 1 507 ? 12.345 -7.154 4.700 1.00 39.22 507 VAL A C 1
ATOM 3947 O O . VAL A 1 507 ? 12.620 -7.864 5.662 1.00 39.22 507 VAL A O 1
ATOM 3950 N N . LYS A 1 508 ? 12.827 -7.423 3.477 1.00 40.31 508 LYS A N 1
ATOM 3951 C CA . LYS A 1 508 ? 13.586 -8.653 3.145 1.00 40.31 508 LYS A CA 1
ATOM 3952 C C . LYS A 1 508 ? 14.981 -8.767 3.793 1.00 40.31 508 LYS A C 1
ATOM 3954 O O . LYS A 1 508 ? 15.452 -9.871 4.060 1.00 40.31 508 LYS A O 1
ATOM 3959 N N . LEU A 1 509 ? 15.679 -7.654 4.031 1.00 31.03 509 LEU A N 1
ATOM 3960 C CA . LEU A 1 509 ? 17.009 -7.608 4.656 1.00 31.03 509 LEU A CA 1
ATOM 3961 C C . LEU A 1 509 ? 16.893 -7.694 6.180 1.00 31.03 509 LEU A C 1
ATOM 3963 O O . LEU A 1 509 ? 17.700 -8.374 6.800 1.00 31.03 509 LEU A O 1
ATOM 3967 N N . TRP A 1 510 ? 15.867 -7.084 6.780 1.00 30.80 510 TRP A N 1
ATOM 3968 C CA . TRP A 1 510 ? 15.515 -7.285 8.185 1.00 30.80 510 TRP A CA 1
ATOM 3969 C C . TRP A 1 510 ? 15.125 -8.747 8.431 1.00 30.80 510 TRP A C 1
ATOM 3971 O O . TRP A 1 510 ? 15.644 -9.356 9.361 1.00 30.80 510 TRP A O 1
ATOM 3981 N N . GLU A 1 511 ? 14.359 -9.376 7.535 1.00 40.84 511 GLU A N 1
ATOM 3982 C CA . GLU A 1 511 ? 14.096 -10.826 7.552 1.00 40.84 511 GLU A CA 1
ATOM 3983 C C . GLU A 1 511 ? 15.392 -11.662 7.480 1.00 40.84 511 GLU A C 1
ATOM 3985 O O . GLU A 1 511 ? 15.525 -12.662 8.188 1.00 40.84 511 GLU A O 1
ATOM 3990 N N . ARG A 1 512 ? 16.393 -11.235 6.693 1.00 35.47 512 ARG A N 1
ATOM 3991 C CA . ARG A 1 512 ? 17.688 -11.931 6.557 1.00 35.47 512 ARG A CA 1
ATOM 3992 C C . ARG A 1 512 ? 18.621 -11.719 7.764 1.00 35.47 512 ARG A C 1
ATOM 3994 O O . ARG A 1 512 ? 19.186 -12.691 8.253 1.00 35.47 512 ARG A O 1
ATOM 4001 N N . VAL A 1 513 ? 18.709 -10.507 8.316 1.00 31.89 513 VAL A N 1
ATOM 4002 C CA . VAL A 1 513 ? 19.485 -10.187 9.536 1.00 31.89 513 VAL A CA 1
ATOM 4003 C C . VAL A 1 513 ? 18.872 -10.856 10.773 1.00 31.89 513 VAL A C 1
ATOM 4005 O O . VAL A 1 513 ? 19.595 -11.345 11.638 1.00 31.89 513 VAL A O 1
ATOM 4008 N N . THR A 1 514 ? 17.543 -10.982 10.835 1.00 40.34 514 THR A N 1
ATOM 4009 C CA . THR A 1 514 ? 16.851 -11.741 11.895 1.00 40.34 514 THR A CA 1
ATOM 4010 C C . THR A 1 514 ? 17.109 -13.250 11.773 1.00 40.34 514 THR A C 1
ATOM 4012 O O . THR A 1 514 ? 17.125 -13.967 12.775 1.00 40.34 514 THR A O 1
ATOM 4015 N N . LYS A 1 515 ? 17.369 -13.742 10.554 1.00 39.38 515 LYS A N 1
ATOM 4016 C CA . LYS A 1 515 ? 17.740 -15.136 10.266 1.00 39.38 515 LYS A CA 1
ATOM 4017 C C . LYS A 1 515 ? 19.207 -15.436 10.606 1.00 39.38 515 LYS A C 1
ATOM 4019 O O . LYS A 1 515 ? 19.475 -16.483 11.187 1.00 39.38 515 LYS A O 1
ATOM 4024 N N . GLU A 1 516 ? 20.134 -14.517 10.330 1.00 35.47 516 GLU A N 1
ATOM 4025 C CA . GLU A 1 516 ? 21.561 -14.665 10.670 1.00 35.47 516 GLU A CA 1
ATOM 4026 C C . GLU A 1 516 ? 21.839 -14.451 12.169 1.00 35.47 516 GLU A C 1
ATOM 4028 O O . GLU A 1 516 ? 22.561 -15.250 12.768 1.00 35.47 516 GLU A O 1
ATOM 4033 N N . ASN A 1 517 ? 21.170 -13.503 12.839 1.00 33.00 517 ASN A N 1
ATOM 4034 C CA . ASN A 1 517 ? 21.278 -13.350 14.300 1.00 33.00 517 ASN A CA 1
ATOM 4035 C C . ASN A 1 517 ? 20.678 -14.534 15.081 1.00 33.00 517 ASN A C 1
ATOM 4037 O O . ASN A 1 517 ? 21.114 -14.813 16.194 1.00 33.00 517 ASN A O 1
ATOM 4041 N N . ARG A 1 518 ? 19.742 -15.300 14.497 1.00 39.97 518 ARG A N 1
ATOM 4042 C CA . ARG A 1 518 ? 19.286 -16.583 15.072 1.00 39.97 518 ARG A CA 1
ATOM 4043 C C . ARG A 1 518 ? 20.314 -17.711 14.939 1.00 39.97 518 ARG A C 1
ATOM 4045 O O . ARG A 1 518 ? 20.232 -18.668 15.700 1.00 39.97 518 ARG A O 1
ATOM 4052 N N . SER A 1 519 ? 21.280 -17.600 14.023 1.00 36.78 519 SER A N 1
ATOM 4053 C CA . SER A 1 519 ? 22.365 -18.581 13.866 1.00 36.78 519 SER A CA 1
ATOM 4054 C C . SER A 1 519 ? 23.581 -18.314 14.764 1.00 36.78 519 SER A C 1
ATOM 4056 O O . SER A 1 519 ? 24.374 -19.220 14.984 1.00 36.78 519 SER A O 1
ATOM 4058 N N . LEU A 1 520 ? 23.697 -17.110 15.341 1.00 31.27 520 LEU A N 1
ATOM 4059 C CA . LEU A 1 520 ? 24.775 -16.732 16.271 1.00 31.27 520 LEU A CA 1
ATOM 4060 C C . LEU A 1 520 ? 24.393 -16.845 17.759 1.00 31.27 520 LEU A C 1
ATOM 4062 O O . LEU A 1 520 ? 25.256 -16.710 18.616 1.00 31.27 520 LEU A O 1
ATOM 4066 N N . VAL A 1 521 ? 23.124 -17.131 18.076 1.00 31.75 521 VAL A N 1
ATOM 4067 C CA . VAL A 1 521 ? 22.648 -17.425 19.451 1.00 31.75 521 VAL A CA 1
ATOM 4068 C C . VAL A 1 521 ? 22.557 -18.942 19.708 1.00 31.75 521 VAL A C 1
ATOM 4070 O O . VAL A 1 521 ? 22.135 -19.387 20.771 1.00 31.75 521 VAL A O 1
ATOM 4073 N N . VAL A 1 522 ? 22.996 -19.758 18.746 1.00 42.22 522 VAL A N 1
ATOM 4074 C CA . VAL A 1 522 ? 23.165 -21.207 18.906 1.00 42.22 522 VAL A CA 1
ATOM 4075 C C . VAL A 1 522 ? 24.597 -21.579 18.521 1.00 42.22 522 VAL A C 1
ATOM 4077 O O . VAL A 1 522 ? 24.841 -22.163 17.470 1.00 42.22 522 VAL A O 1
ATOM 4080 N N . ASN A 1 523 ? 25.538 -21.173 19.373 1.00 33.50 523 ASN A N 1
ATOM 4081 C CA . ASN A 1 523 ? 26.799 -21.863 19.645 1.00 33.50 523 ASN A CA 1
ATOM 4082 C C . ASN A 1 523 ? 27.226 -21.555 21.077 1.00 33.50 523 ASN A C 1
ATOM 4084 O O . ASN A 1 523 ? 27.253 -20.352 21.425 1.00 33.50 523 ASN A O 1
#

Organism: Guillardia theta (strain CCMP2712) (NCBI:txid905079)

Sequence (523 aa):
MGPETKKPDEYNTTKREKIILRPSAALPPANVNAKQIANKFTSQIREMHKMCGGRLDLIHMMFCQIAEHNGKPPIPPQSMLLLLELTPEDCKEHPVIVSDVALEKAFAKMIKPEDNADVFYTKVISVVEQQVARSKHATVEIEKLRPAFKELHEACGGSSKALFAFFMELLPEEQRGQYSLPMWVSMVMKLPPQTTHIELDHFTDCFAQAMDSTDTAESILPKVRKHIELNQDPKAAAAKAAEIDRQAKEIAEREKAAQAHAQSGPSAEAVELVNKFATNIKELHSATEGRVSLIHAAFCSVAESNGKPRIPPQAMGSLLELTKEDTMKNPVTASLEQLTKAFAKLVRPEETVENFQSKVVEVVDKCTRRAQHASKQISILSPALTKLHEACEGSSKSLFEFFMDLVPEAQRPGLTQEQWNSLIMKVHPKTEKIPLDVFILSFQDSMDDSDDSSKILPVLEKHIEMLNSGGAARGKTSQEEEATNVNPSAPRTWEALLRKLSQEAKVKLWERVTKENRSLVVN

Secondary structure (DSSP, 8-state):
----PPPPPP----------PPPP-PPPPSSTTHHHHHHTTHHHHHHHHHHTTTBHHHHHHHHHHHHHHTT-PPPPHHHHHHHHT--TGGGSSSS-B--HHHHHHHHHHH--TT--HHHHIIIIIHHHHHHHHHHHHHHHHHHHHHHHHHHHHHHHTTBHHHHHHHHHHHS-GGGGGG--HHHHHHHTS-S-TT--B--HHHHHHHHHHH--SS--HHHHHHHHHHHHHHHHSHHHHHHHHHHHHHHHHHHHHHHHHHHHHHHS---HHHHHHHHTTHHHHHHHHHHHTTBHHHHHHHHHHHHHHTTPPPPPHHHHHHHTT--HHHHTSSS-B--HHHHHHHHHTT--TT--HHHHIIIIIHHHHHHHHHHHHHHHHHHHHHHHHHHHHHHTTTBHHHHHHHHHHHS-GGG-TT--HHHHHHHTS-S-TT-SB--HHHHHHHHHHH--TT--HHHHHHHHHHHHHHHHHTTT-SS----------------TTHHHHHHHHHHHHHHHHHHHHHHHHTTSS--

Foldseek 3Di:
DDDDDDDDDDPPPPPDDPDDDDADDDDPAQAPCLLVLLVVCLVLLVLLLVLCVQFLVSVQVLVQLLQVLVVHHRDDPVNSCVLLRHDVVCVPDPRRGRDSVSSSSSLSNVAHNPDDNVNSCLRRSVSSVQLSLLLVLLVVQLVVCLVLLVLLCVLQVQFLLLVVLLVLVVDDPVCSLVDDSLRCCCPQLVHHSPDGGDDSVSSSVSVSSVGHNPDHNVVSVVSSVVSSVQSNDPVSSVVSSVVSVVSNVVSVVVVVVLVVLLVVAFDPVLLVLLVVVLVLLVLLCVLCVQQLLLLLVLVQLLQVLVVHHRDPSVVSCVLLVPDPVQVPDVRRGGDSVSSSSSSSSVDDPPADSVNCCVRRSVSSNQSSLFSNQLVVQLVVCVVLLVLLCVLCVQFLVLLVVLVLVLDDPVLSPQDDSLNCCCPQLVHHSPDGGRDSVSSSVSSSSQGGNQDHNVQSVVSSVVSSVCSVCVVPDPDDDDDDDDDDDDDDPRGCRVCVVSVVVVVVVVSVVVVVVVVVVVVVVPD

Radius of gyration: 29.92 Å; chains: 1; bounding box: 78×82×86 Å

pLDDT: mean 79.94, std 19.54, range [29.62, 97.81]